Protein AF-A0A9P1GP95-F1 (afdb_monomer_lite)

Radius of gyration: 39.79 Å; chains: 1; bounding box: 114×66×96 Å

Organism: NCBI:txid2562237

Sequence (707 aa):
MTCYPFITAGPGYGYEHYMQKAAVFNMPTVMVVAKLWSDYTTLPIQVKSSFYWWNPDPTFLSLDAHRVVYPDFDSSAHRAGILTTDFEAVRIDKYASADLKDLAPEVYEVLSEFNMDLKAVNKLMGDLADTGDAPEVVACRWLQANKDHWESWLPDKTECFPHFGLYNELTGQFVQDRSDPTRLTCRVCDSGSYSSRLKDDAGVTYVCKPCAPGSAQPSGAALKCEPCPTGEYQDKNGSTSCKRCGQGKYQDAKGQTQCKECPAATTTLGLGSASVFECGCEPGRINIANETDLPECTPCGEGLSCPFSSSLETLKLGTAPLGEQYQPALRRGFYCTMDSPLVVFKCVEDSWLFKTLCCHETMAIPGSVLVANDLRRMSYRNDMDGKRMHSLRPLYKLFVVESCAAIWDCYIPLLVKKNGAVSFSTGQVTNSQITVLALDFCGENVGGYYFMNPKIDAIATARQTWGVSVGLAIMWFQTVAIIAMMTVEWPSSVSGSLSVIQFFILDVDSLSFSCIASDQASARYIAKVLVFPTGMAWMCALFFISKCLPKWLQWRPAKTANTIGHYMQASFAIMSTVALQSMTCYVHPNGSYSLVKYSSITCGEGEQATMMAAGVSLLIVFVVGFLAIVTYATVALPSWSSDRMFHHRVQSFNFLTFRFRLDKWWFGIPLLLRGPLMSLVVTCATNFPAAQVCLNSLILTIYIVIQ

InterPro domains:
  IPR007210 ABC-type glycine betaine transport system, substrate-binding domain [PF04069] (51-144)
  IPR009030 Growth factor receptor cysteine-rich domain superfamily [SSF57184] (154-303)
  IPR011641 Tyrosine-protein kinase ephrin type A/B receptor-like [PF07699] (237-279)

Secondary structure (DSSP, 8-state):
---EEEEE-TTTTTHHHHHHHHHHTT--EEEEE-SSHHHHHHHHHHS--EE---SS-STTGGGTPPPPP-SPP-HHHHHTT---SPPPPPP------TTHHHH-HHHHHHHHH----HHHHHHHHHHHHHH---HHHHHHHHHHHTHHHHHTTSPPTT---TTEEEEETTTTEE-SS-SSGGGEEEEEPPTTEEEEEEEETTEEEEEEEEPPTTEE--SSSBSSPEEPPTTEE--STT-SSPEEPPTTEE--SSS-SSPEEPSTTEEESSS-B--GGGEEEPTTEEE-S-TTS---EEEPPTTEE--TT-BHHHHHHT--TT-GGG--EEPTTEEEETTEEEEEEEPPTTSHHHHHHS-------SS-S------------------PPP--TTHHHHHHHHHHHHHHHHHSTT----TT------SB--HHHHHHHHHHHHHHHHHHHHHTS-SS-----HHHHHHHHHHHHHHHHHHHHHHTTSSSB--HHHHHHHHHHGGGGT-GGGGT-TTSS-S-HHHHHHHHHHHHHHHHHHHHHHHHHHHTS-TTTPPPHHHHHHHHHHHHHHHHHHHHHHHHHTT-EEE-TTS-EEESS-TTSBTTSHHHHHHHHHHHHHIIIIIIHHHHHHHHHHHHHHHHHH-GGGHHHHHHTHHHHTTS-GGGGGGHHHHHHHHHHHHHHHHHTTT-HHHHHHHHHHHHHHHHHH-

Foldseek 3Di:
DDEAEEEEEDPQVCNLLVVLQCVVVVHRYDYHYDDDPVCRLPVVVVGVHHYDDDPPDLSCPVVPDDDDAFAADDPVCVVVVNNNGDDDDDDDDDDDDPCCCVVPVQVVQLSVLDDDDSVRSNVLSVCCNVVVDDSVVSVVVSCVVCVVPSVVSGDQQQAADQQKAWAFPVVRDWDPDCPPSVRIGIDGFAFQWGWDWDQDPVGIHTTTFGADWQFGGQGTSHNHTHGAAWQWTAQDTSHNDTHGAAWQWTGQDTSHHHTHGAPAQWTAPGTRHRDNVRTAHAWQWEFEDDPVDRTHTDGQDPQKGAATRHYPVLQLQVADPVGNVRRIDGHQQWADDPVCSSDIDGHDPPDPCCVVQRDDPDDPDGDDDDDPDDDDDDDDDDDDDDDDDDDPVVVVVVVVVVVVVVVVVVPPPLPDDDDDDNDDPAQADDPVLVVLLVVLVCLLVVVLVCLCDPPPDPPCDVVNSVVSNVLSVLLSLLLLLLVLLFPGDYDPVCVVVSLVSVVSLVPCVSVPPVPPFDPDPLRVLLVSLVVLVVVLVVLVVVQVVQVVDPPVSHDDPLQSLQVNLLSLLSCQLSLLLSLLQLQAWEADPVGWIARPVCRVHTPPDDSSVSSNVSSVVSCVCRHVVSLVVLVVCLVCVVVLVVDPVNVSVNSSNCNQQVSHDPVCSVLSNLSSVLSNQLSVLSNVCNHPSVSSSVSNSVSSVVSSVVD

pLDDT: mean 77.93, std 19.32, range [22.3, 97.19]

Structure (mmCIF, N/CA/C/O backbone):
data_AF-A0A9P1GP95-F1
#
_entry.id   AF-A0A9P1GP95-F1
#
loop_
_atom_site.group_PDB
_atom_site.id
_atom_site.type_symbol
_atom_site.label_atom_id
_atom_site.label_alt_id
_atom_site.label_comp_id
_atom_site.label_asym_id
_atom_site.label_entity_id
_atom_site.label_seq_id
_atom_site.pdbx_PDB_ins_code
_atom_site.Cartn_x
_atom_site.Cartn_y
_atom_site.Cartn_z
_atom_site.occupancy
_atom_site.B_iso_or_equiv
_atom_site.auth_seq_id
_atom_site.auth_comp_id
_atom_site.auth_asym_id
_atom_site.auth_atom_id
_atom_site.pdbx_PDB_model_num
ATOM 1 N N . MET A 1 1 ? 59.211 0.500 -37.231 1.00 62.62 1 MET A N 1
ATOM 2 C CA . MET A 1 1 ? 57.828 -0.000 -37.084 1.00 62.62 1 MET A CA 1
ATOM 3 C C . MET A 1 1 ? 56.970 1.143 -36.576 1.00 62.62 1 MET A C 1
ATOM 5 O O . MET A 1 1 ? 57.341 1.746 -35.579 1.00 62.62 1 MET A O 1
ATOM 9 N N . THR A 1 2 ? 55.889 1.477 -37.277 1.00 77.50 2 THR A N 1
ATOM 10 C CA . THR A 1 2 ? 54.927 2.497 -36.831 1.00 77.50 2 THR A CA 1
ATOM 11 C C . THR A 1 2 ? 53.964 1.843 -35.846 1.00 77.50 2 THR A C 1
ATOM 13 O O . THR A 1 2 ? 53.355 0.833 -36.187 1.00 77.50 2 THR A O 1
ATOM 16 N N . CYS A 1 3 ? 53.877 2.375 -34.628 1.00 85.06 3 CYS A N 1
ATOM 17 C CA . CYS A 1 3 ? 53.028 1.839 -33.568 1.00 85.06 3 CYS A CA 1
ATOM 18 C C . CYS A 1 3 ? 51.711 2.624 -33.511 1.00 85.06 3 CYS A C 1
ATOM 20 O O . CYS A 1 3 ? 51.752 3.855 -33.488 1.00 85.06 3 CYS A O 1
ATOM 22 N N . TYR A 1 4 ? 50.567 1.938 -33.488 1.00 88.25 4 TYR A N 1
ATOM 23 C CA . TYR A 1 4 ? 49.246 2.580 -33.425 1.00 88.25 4 TYR A CA 1
ATOM 24 C C . TYR A 1 4 ? 48.613 2.386 -32.042 1.00 88.25 4 TYR A C 1
ATOM 26 O O . TYR A 1 4 ? 48.572 1.253 -31.557 1.00 88.25 4 TYR A O 1
ATOM 34 N N . PRO A 1 5 ? 48.103 3.441 -31.383 1.00 92.50 5 PRO A N 1
ATOM 35 C CA . PRO A 1 5 ? 47.470 3.283 -30.083 1.00 92.50 5 PRO A CA 1
ATOM 36 C C . PRO A 1 5 ? 46.131 2.536 -30.194 1.00 92.50 5 PRO A C 1
ATOM 38 O O . PRO A 1 5 ? 45.381 2.717 -31.159 1.00 92.50 5 PRO A O 1
ATOM 41 N N . PHE A 1 6 ? 45.839 1.706 -29.194 1.00 93.31 6 PHE A N 1
ATOM 42 C CA . PHE A 1 6 ? 44.515 1.164 -28.916 1.00 93.31 6 PHE A CA 1
ATOM 43 C C . PHE A 1 6 ? 43.908 1.893 -27.723 1.00 93.31 6 PHE A C 1
ATOM 45 O O . PHE A 1 6 ? 44.458 1.834 -26.622 1.00 93.31 6 PHE A O 1
ATOM 52 N N . ILE A 1 7 ? 42.797 2.588 -27.943 1.00 94.19 7 ILE A N 1
ATOM 53 C CA . ILE A 1 7 ? 42.153 3.440 -26.944 1.00 94.19 7 ILE A CA 1
ATOM 54 C C . ILE A 1 7 ? 40.919 2.725 -26.384 1.00 94.19 7 ILE A C 1
ATOM 56 O O . ILE A 1 7 ? 40.028 2.298 -27.117 1.00 94.19 7 ILE A O 1
ATOM 60 N N . THR A 1 8 ? 40.840 2.611 -25.064 1.00 93.62 8 THR A N 1
ATOM 61 C CA . THR A 1 8 ? 39.670 2.078 -24.354 1.00 93.62 8 THR A CA 1
ATOM 62 C C . THR A 1 8 ? 39.346 2.931 -23.126 1.00 93.62 8 THR A C 1
ATOM 64 O O . THR A 1 8 ? 40.118 3.817 -22.765 1.00 93.62 8 THR A O 1
ATOM 67 N N . ALA A 1 9 ? 38.201 2.696 -22.491 1.00 90.06 9 ALA A N 1
ATOM 68 C CA . ALA A 1 9 ? 37.713 3.443 -21.333 1.00 90.06 9 ALA A CA 1
ATOM 69 C C . ALA A 1 9 ? 37.282 2.507 -20.190 1.00 90.06 9 ALA A C 1
ATOM 71 O O . ALA A 1 9 ? 37.326 1.277 -20.297 1.00 90.06 9 ALA A O 1
ATOM 72 N N . GLY A 1 10 ? 36.863 3.109 -19.073 1.00 83.88 10 GLY A N 1
ATOM 73 C CA . GLY A 1 10 ? 36.368 2.386 -17.903 1.00 83.88 10 GLY A CA 1
ATOM 74 C C . GLY A 1 10 ? 37.460 1.522 -17.255 1.00 83.88 10 GLY A C 1
ATOM 75 O O . GLY A 1 10 ? 38.614 1.945 -17.201 1.00 83.88 10 GLY A O 1
ATOM 76 N N . PRO A 1 11 ? 37.145 0.310 -16.767 1.00 82.75 11 PRO A N 1
ATOM 77 C CA . PRO A 1 11 ? 38.140 -0.618 -16.227 1.00 82.75 11 PRO A CA 1
ATOM 78 C C . PRO A 1 11 ? 39.033 -1.271 -17.306 1.00 82.75 11 PRO A C 1
ATOM 80 O O . PRO A 1 11 ? 39.746 -2.218 -16.991 1.00 82.75 11 PRO A O 1
ATOM 83 N N . GLY A 1 12 ? 39.002 -0.795 -18.560 1.00 82.75 12 GLY A N 1
ATOM 84 C CA . GLY A 1 12 ? 39.718 -1.388 -19.691 1.00 82.75 12 GLY A CA 1
ATOM 85 C C . GLY A 1 12 ? 38.817 -2.285 -20.537 1.00 82.75 12 GLY A C 1
ATOM 86 O O . GLY A 1 12 ? 39.068 -3.483 -20.671 1.00 82.75 12 GLY A O 1
ATOM 87 N N . TYR A 1 13 ? 37.749 -1.727 -21.112 1.00 88.25 13 TYR A N 1
ATOM 88 C CA . TYR A 1 13 ? 36.828 -2.498 -21.955 1.00 88.25 13 TYR A CA 1
ATOM 89 C C . TYR A 1 13 ? 37.554 -3.180 -23.123 1.00 88.25 13 TYR A C 1
ATOM 91 O O . TYR A 1 13 ? 38.312 -2.544 -23.857 1.00 88.25 13 TYR A O 1
ATOM 99 N N . GLY A 1 14 ? 37.357 -4.494 -23.268 1.00 86.88 14 GLY A N 1
ATOM 100 C CA . GLY A 1 14 ? 37.994 -5.297 -24.317 1.00 86.88 14 GLY A CA 1
ATOM 101 C C . GLY A 1 14 ? 39.529 -5.342 -24.262 1.00 86.88 14 GLY A C 1
ATOM 102 O O . GLY A 1 14 ? 40.141 -5.838 -25.205 1.00 86.88 14 GLY A O 1
ATOM 103 N N . TYR A 1 15 ? 40.152 -4.845 -23.186 1.00 90.69 15 TYR A N 1
ATOM 104 C CA . TYR A 1 15 ? 41.604 -4.704 -23.060 1.00 90.69 15 TYR A CA 1
ATOM 105 C C . TYR A 1 15 ? 42.327 -6.052 -23.172 1.00 90.69 15 TYR A C 1
ATOM 107 O O . TYR A 1 15 ? 43.231 -6.201 -23.991 1.00 90.69 15 TYR A O 1
ATOM 115 N N . GLU A 1 16 ? 41.879 -7.063 -22.424 1.00 91.12 16 GLU A N 1
ATOM 116 C CA . GLU A 1 16 ? 42.477 -8.406 -22.444 1.00 91.12 16 GLU A CA 1
ATOM 117 C C . GLU A 1 16 ? 42.325 -9.090 -23.809 1.00 91.12 16 GLU A C 1
ATOM 119 O O . GLU A 1 16 ? 43.284 -9.664 -24.328 1.00 91.12 16 GLU A O 1
ATOM 124 N N . HIS A 1 17 ? 41.146 -8.965 -24.430 1.00 92.06 17 HIS A N 1
ATOM 125 C CA . HIS A 1 17 ? 40.894 -9.482 -25.776 1.00 92.06 17 HIS A CA 1
ATOM 126 C C . HIS A 1 17 ? 41.865 -8.866 -26.782 1.00 92.06 17 HIS A C 1
ATOM 128 O O . HIS A 1 17 ? 42.506 -9.574 -27.559 1.00 92.06 17 HIS A O 1
ATOM 134 N N . TYR A 1 18 ? 41.993 -7.538 -26.767 1.00 91.81 18 TYR A N 1
ATOM 135 C CA . TYR A 1 18 ? 42.840 -6.842 -27.723 1.00 91.81 18 TYR A CA 1
ATOM 136 C C . TYR A 1 18 ? 44.331 -7.112 -27.475 1.00 91.81 18 TYR A C 1
ATOM 138 O O . TYR A 1 18 ? 45.075 -7.263 -28.438 1.00 91.81 18 TYR A O 1
ATOM 146 N N . MET A 1 19 ? 44.773 -7.275 -26.221 1.00 91.69 19 MET A N 1
ATOM 147 C CA . MET A 1 19 ? 46.151 -7.678 -25.903 1.00 91.69 19 MET A CA 1
ATOM 148 C C . MET A 1 19 ? 46.518 -9.039 -26.493 1.00 91.69 19 MET A C 1
ATOM 150 O O . MET A 1 19 ? 47.562 -9.161 -27.135 1.00 91.69 19 MET A O 1
ATOM 154 N N . GLN A 1 20 ? 45.670 -10.054 -26.305 1.00 94.50 20 GLN A N 1
ATOM 155 C CA . GLN A 1 20 ? 45.935 -11.384 -26.856 1.00 94.50 20 GLN A CA 1
ATOM 156 C C . GLN A 1 20 ? 45.936 -11.361 -28.388 1.00 94.50 20 GLN A C 1
ATOM 158 O O . GLN A 1 20 ? 46.830 -11.931 -29.012 1.00 94.50 20 GLN A O 1
ATOM 163 N N . LYS A 1 21 ? 44.992 -10.636 -29.000 1.00 93.56 21 LYS A N 1
ATOM 164 C CA . LYS A 1 21 ? 44.951 -10.431 -30.454 1.00 93.56 21 LYS A CA 1
ATOM 165 C C . LYS A 1 21 ? 46.218 -9.733 -30.947 1.00 93.56 21 LYS A C 1
ATOM 167 O O . LYS A 1 21 ? 46.850 -10.221 -31.878 1.00 93.56 21 LYS A O 1
ATOM 172 N N . ALA A 1 22 ? 46.625 -8.636 -30.309 1.00 92.12 22 ALA A N 1
ATOM 173 C CA . ALA A 1 22 ? 47.827 -7.886 -30.667 1.00 92.12 22 ALA A CA 1
ATOM 174 C C . ALA A 1 22 ? 49.088 -8.755 -30.618 1.00 92.12 22 ALA A C 1
ATOM 176 O O . ALA A 1 22 ? 49.898 -8.702 -31.544 1.00 92.12 22 ALA A O 1
ATOM 177 N N . ALA A 1 23 ? 49.213 -9.596 -29.588 1.00 92.25 23 ALA A N 1
ATOM 178 C CA . ALA A 1 23 ? 50.322 -10.531 -29.449 1.00 92.25 23 ALA A CA 1
ATOM 179 C C . ALA A 1 23 ? 50.314 -11.618 -30.539 1.00 92.25 23 ALA A C 1
ATOM 181 O O . ALA A 1 23 ? 51.342 -11.861 -31.166 1.00 92.25 23 ALA A O 1
ATOM 182 N N . VAL A 1 24 ? 49.163 -12.248 -30.799 1.00 94.06 24 VAL A N 1
ATOM 183 C CA . VAL A 1 24 ? 49.052 -13.370 -31.750 1.00 94.06 24 VAL A CA 1
ATOM 184 C C . VAL A 1 24 ? 49.186 -12.925 -33.205 1.00 94.06 24 VAL A C 1
ATOM 186 O O . VAL A 1 24 ? 49.837 -13.604 -33.995 1.00 94.06 24 VAL A O 1
ATOM 189 N N . PHE A 1 25 ? 48.622 -11.772 -33.563 1.00 91.31 25 PHE A N 1
ATOM 190 C CA . PHE A 1 25 ? 48.678 -11.236 -34.928 1.00 91.31 25 PHE A CA 1
ATOM 191 C C . PHE A 1 25 ? 49.846 -10.260 -35.150 1.00 91.31 25 PHE A C 1
ATOM 193 O O . PHE A 1 25 ? 49.895 -9.592 -36.181 1.00 91.31 25 PHE A O 1
ATOM 200 N N . ASN A 1 26 ? 50.787 -10.177 -34.201 1.00 91.31 26 ASN A N 1
ATOM 201 C CA . ASN A 1 26 ? 51.989 -9.341 -34.273 1.00 91.31 26 ASN A CA 1
ATOM 202 C C . ASN A 1 26 ? 51.690 -7.863 -34.611 1.00 91.31 26 ASN A C 1
ATOM 204 O O . ASN A 1 26 ? 52.334 -7.254 -35.470 1.00 91.31 26 ASN A O 1
ATOM 208 N N . MET A 1 27 ? 50.677 -7.289 -33.956 1.00 89.62 27 MET A N 1
ATOM 209 C CA . MET A 1 27 ? 50.261 -5.902 -34.166 1.00 89.62 27 MET A CA 1
ATOM 210 C C . MET A 1 27 ? 51.093 -4.954 -33.285 1.00 89.62 27 MET A C 1
ATOM 212 O O . MET A 1 27 ? 50.984 -5.018 -32.058 1.00 89.62 27 MET A O 1
ATOM 216 N N . PRO A 1 28 ? 51.894 -4.034 -33.860 1.00 89.44 28 PRO A N 1
ATOM 217 C CA . PRO A 1 28 ? 52.633 -3.045 -33.081 1.00 89.44 28 PRO A CA 1
ATOM 218 C C . PRO A 1 28 ? 51.662 -1.987 -32.535 1.00 89.44 28 PRO A C 1
ATOM 220 O O . PRO A 1 28 ? 51.252 -1.070 -33.254 1.00 89.44 28 PRO A O 1
ATOM 223 N N . THR A 1 29 ? 51.277 -2.126 -31.263 1.00 89.88 29 THR A N 1
ATOM 224 C CA . THR A 1 29 ? 50.276 -1.267 -30.614 1.00 89.88 29 THR A CA 1
ATOM 225 C C . THR A 1 29 ? 50.694 -0.795 -29.219 1.00 89.88 29 THR A C 1
ATOM 227 O O . THR A 1 29 ? 51.438 -1.478 -28.515 1.00 89.88 29 THR A O 1
ATOM 230 N N . VAL A 1 30 ? 50.210 0.384 -28.816 1.00 91.06 30 VAL A N 1
ATOM 231 C CA . VAL A 1 30 ? 50.295 0.890 -27.436 1.00 91.06 30 VAL A CA 1
ATOM 232 C C . VAL A 1 30 ? 48.899 0.884 -26.837 1.00 91.06 30 VAL A C 1
ATOM 234 O O . VAL A 1 30 ? 47.987 1.466 -27.414 1.00 91.06 30 VAL A O 1
ATOM 237 N N . MET A 1 31 ? 48.734 0.286 -25.661 1.00 90.69 31 MET A N 1
ATOM 238 C CA . MET A 1 31 ? 47.445 0.311 -24.975 1.00 90.69 31 MET A CA 1
ATOM 239 C C . MET A 1 31 ? 47.257 1.611 -24.194 1.00 90.69 31 MET A C 1
ATOM 241 O O . MET A 1 31 ? 48.103 1.976 -23.376 1.00 90.69 31 MET A O 1
ATOM 245 N N . VAL A 1 32 ? 46.125 2.275 -24.406 1.00 92.00 32 VAL A N 1
ATOM 246 C CA . VAL A 1 32 ? 45.745 3.521 -23.739 1.00 92.00 32 VAL A CA 1
ATOM 247 C C . VAL A 1 32 ? 44.378 3.332 -23.088 1.00 92.00 32 VAL A C 1
ATOM 249 O O . VAL A 1 32 ? 43.392 3.058 -23.767 1.00 92.00 32 VAL A O 1
ATOM 252 N N . VAL A 1 33 ? 44.307 3.499 -21.766 1.00 93.12 33 VAL A N 1
ATOM 253 C CA . VAL A 1 33 ? 43.039 3.500 -21.023 1.00 93.12 33 VAL A CA 1
ATOM 254 C C . VAL A 1 33 ? 42.721 4.938 -20.627 1.00 93.12 33 VAL A C 1
ATOM 256 O O . VAL A 1 33 ? 43.380 5.517 -19.762 1.00 93.12 33 VAL A O 1
ATOM 259 N N . ALA A 1 34 ? 41.733 5.530 -21.291 1.00 91.69 34 ALA A N 1
ATOM 260 C CA . ALA A 1 34 ? 41.255 6.874 -21.017 1.00 91.69 34 ALA A CA 1
ATOM 261 C C . ALA A 1 34 ? 40.611 6.939 -19.624 1.00 91.69 34 ALA A C 1
ATOM 263 O O . ALA A 1 34 ? 39.727 6.147 -19.287 1.00 91.69 34 ALA A O 1
ATOM 264 N N . LYS A 1 35 ? 41.059 7.901 -18.810 1.00 88.62 35 LYS A N 1
ATOM 265 C CA . LYS A 1 35 ? 40.590 8.074 -17.428 1.00 88.62 35 LYS A CA 1
ATOM 266 C C . LYS A 1 35 ? 39.227 8.764 -17.361 1.00 88.62 35 LYS A C 1
ATOM 268 O O . LYS A 1 35 ? 38.441 8.467 -16.463 1.00 88.62 35 LYS A O 1
ATOM 273 N N . LEU A 1 36 ? 38.960 9.685 -18.286 1.00 90.75 36 LEU A N 1
ATOM 274 C CA . LEU A 1 36 ? 37.703 10.422 -18.392 1.00 90.75 36 LEU A CA 1
ATOM 275 C C . LEU A 1 36 ? 36.956 10.032 -19.671 1.00 90.75 36 LEU A C 1
ATOM 277 O O . LEU A 1 36 ? 37.565 9.739 -20.699 1.00 90.75 36 LEU A O 1
ATOM 281 N N . TRP A 1 37 ? 35.621 10.082 -19.623 1.00 88.50 37 TRP A N 1
ATOM 282 C CA . TRP A 1 37 ? 34.773 9.842 -20.797 1.00 88.50 37 TRP A CA 1
ATOM 283 C C . TRP A 1 37 ? 35.010 10.878 -21.908 1.00 88.50 37 TRP A C 1
ATOM 285 O O . TRP A 1 37 ? 35.004 10.542 -23.089 1.00 88.50 37 TRP A O 1
ATOM 295 N N . SER A 1 38 ? 35.301 12.130 -21.539 1.00 88.94 38 SER A N 1
ATOM 296 C CA . SER A 1 38 ? 35.680 13.188 -22.485 1.00 88.94 38 SER A CA 1
ATOM 297 C C . SER A 1 38 ? 36.940 12.843 -23.278 1.00 88.94 38 SER A C 1
ATOM 299 O O . SER A 1 38 ? 37.005 13.102 -24.475 1.00 88.94 38 SER A O 1
ATOM 301 N N . ASP A 1 39 ? 37.929 12.220 -22.637 1.00 90.12 39 ASP A N 1
ATOM 302 C CA . ASP A 1 39 ? 39.182 11.846 -23.296 1.00 90.12 39 ASP A CA 1
ATOM 303 C C . ASP A 1 39 ? 38.934 10.686 -24.265 1.00 90.12 39 ASP A C 1
ATOM 305 O O . ASP A 1 39 ? 39.402 10.694 -25.400 1.00 90.12 39 ASP A O 1
ATOM 309 N N . TYR A 1 40 ? 38.128 9.707 -23.851 1.00 91.25 40 TYR A N 1
ATOM 310 C CA . TYR A 1 40 ? 37.753 8.581 -24.703 1.00 91.25 40 TYR A CA 1
ATOM 311 C C . TYR A 1 40 ? 36.952 9.005 -25.940 1.00 91.25 40 TYR A C 1
ATOM 313 O O . TYR A 1 40 ? 37.140 8.429 -27.002 1.00 91.25 40 TYR A O 1
ATOM 321 N N . THR A 1 41 ? 36.093 10.019 -25.833 1.00 89.19 41 THR A N 1
ATOM 322 C CA . THR A 1 41 ? 35.288 10.504 -26.968 1.00 89.19 41 THR A CA 1
ATOM 323 C C . THR A 1 41 ? 36.046 11.448 -27.904 1.00 89.19 41 THR A C 1
ATOM 325 O O . THR A 1 41 ? 35.637 11.627 -29.044 1.00 89.19 41 THR A O 1
ATOM 328 N N . THR A 1 42 ? 37.176 12.017 -27.473 1.00 89.50 42 THR A N 1
ATOM 329 C CA . THR A 1 42 ? 37.959 12.978 -28.274 1.00 89.50 42 THR A CA 1
ATOM 330 C C . THR A 1 42 ? 39.225 12.377 -28.877 1.00 89.50 42 THR A C 1
ATOM 332 O O . THR A 1 42 ? 39.545 12.659 -30.032 1.00 89.50 42 THR A O 1
ATOM 335 N N . LEU A 1 43 ? 39.943 11.525 -28.140 1.00 89.81 43 LEU A N 1
ATOM 336 C CA . LEU A 1 43 ? 41.223 10.971 -28.588 1.00 89.81 43 LEU A CA 1
ATOM 337 C C . LEU A 1 43 ? 41.107 10.130 -29.875 1.00 89.81 43 LEU A C 1
ATOM 339 O O . LEU A 1 43 ? 41.913 10.365 -30.777 1.00 89.81 43 LEU A O 1
ATOM 343 N N . PRO A 1 44 ? 40.119 9.224 -30.044 1.00 90.19 44 PRO A N 1
ATOM 344 C CA . PRO A 1 44 ? 39.964 8.454 -31.282 1.00 90.19 44 PRO A CA 1
ATOM 345 C C . PRO A 1 44 ? 39.750 9.316 -32.531 1.00 90.19 44 PRO A C 1
ATOM 347 O O . PRO A 1 44 ? 40.080 8.885 -33.631 1.00 90.19 44 PRO A O 1
ATOM 350 N N . ILE A 1 45 ? 39.240 10.541 -32.357 1.00 86.56 45 ILE A N 1
ATOM 351 C CA . ILE A 1 45 ? 39.007 11.507 -33.439 1.00 86.56 45 ILE A CA 1
ATOM 352 C C . ILE A 1 45 ? 40.299 12.231 -33.834 1.00 86.56 45 ILE A C 1
ATOM 354 O O . ILE A 1 45 ? 40.513 12.551 -35.000 1.00 86.56 45 ILE A O 1
ATOM 358 N N . GLN A 1 46 ? 41.182 12.488 -32.870 1.00 88.06 46 GLN A N 1
ATOM 359 C CA . GLN A 1 46 ? 42.387 13.296 -33.072 1.00 88.06 46 GLN A CA 1
ATOM 360 C C . GLN A 1 46 ? 43.590 12.489 -33.560 1.00 88.06 46 GLN A C 1
ATOM 362 O O . GLN A 1 46 ? 44.489 13.045 -34.195 1.00 88.06 46 GLN A O 1
ATOM 367 N N . VAL A 1 47 ? 43.642 11.192 -33.247 1.00 87.56 47 VAL A N 1
ATOM 368 C CA . VAL A 1 47 ? 44.777 10.333 -33.594 1.00 87.56 47 VAL A CA 1
ATOM 369 C C . VAL A 1 47 ? 44.337 9.098 -34.363 1.00 87.56 47 VAL A C 1
ATOM 371 O O . VAL A 1 47 ? 43.368 8.428 -34.008 1.00 87.56 47 VAL A O 1
ATOM 374 N N . LYS A 1 48 ? 45.118 8.736 -35.388 1.00 87.69 48 LYS A N 1
ATOM 375 C CA . LYS A 1 48 ? 44.944 7.46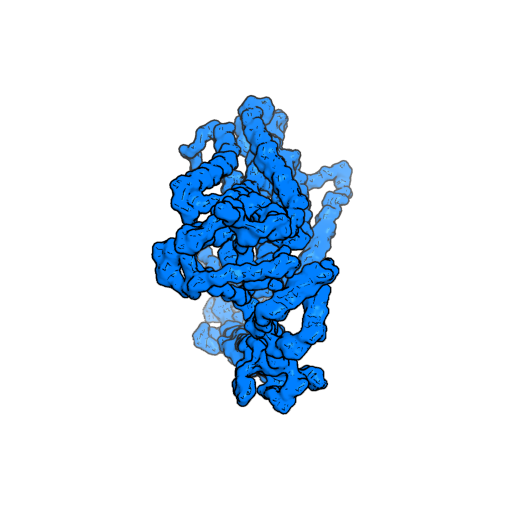9 -36.103 1.00 87.69 48 LYS A CA 1
ATOM 376 C C . LYS A 1 48 ? 45.179 6.316 -35.131 1.00 87.69 48 LYS A C 1
ATOM 378 O O . LYS A 1 48 ? 46.317 6.025 -34.759 1.00 87.69 48 LYS A O 1
ATOM 383 N N . SER A 1 49 ? 44.092 5.693 -34.708 1.00 90.25 49 SER A N 1
ATOM 384 C CA . SER A 1 49 ? 44.069 4.745 -33.605 1.00 90.25 49 SER A CA 1
ATOM 385 C C . SER A 1 49 ? 43.071 3.627 -33.872 1.00 90.25 49 SER A C 1
ATOM 387 O O . SER A 1 49 ? 42.188 3.734 -34.720 1.00 90.25 49 SER A O 1
ATOM 389 N N . SER A 1 50 ? 43.251 2.535 -33.145 1.00 90.94 50 SER A N 1
ATOM 390 C CA . SER A 1 50 ? 42.205 1.537 -32.933 1.00 90.94 50 SER A CA 1
ATOM 391 C C . SER A 1 50 ? 41.534 1.852 -31.601 1.00 90.94 50 SER A C 1
ATOM 393 O O . SER A 1 50 ? 42.172 2.408 -30.708 1.00 90.94 50 SER A O 1
ATOM 395 N N . PHE A 1 51 ? 40.259 1.534 -31.437 1.00 92.06 51 PHE A N 1
ATOM 396 C CA . PHE A 1 51 ? 39.577 1.768 -30.170 1.00 92.06 51 PHE A CA 1
ATOM 397 C C . PHE A 1 51 ? 38.478 0.739 -29.948 1.00 92.06 51 PHE A C 1
ATOM 399 O O . PHE A 1 51 ? 37.955 0.147 -30.893 1.00 92.06 51 PHE A O 1
ATOM 406 N N . TYR A 1 52 ? 38.165 0.485 -28.681 1.00 91.06 52 TYR A N 1
ATOM 407 C CA . TYR A 1 52 ? 37.006 -0.326 -28.325 1.00 91.06 52 TYR A CA 1
ATOM 408 C C . TYR A 1 52 ? 35.743 0.458 -28.667 1.00 91.06 52 TYR A C 1
ATOM 410 O O . TYR A 1 52 ? 35.679 1.618 -28.292 1.00 91.06 52 TYR A O 1
ATOM 418 N N . TRP A 1 53 ? 34.754 -0.133 -29.337 1.00 89.25 53 TRP A N 1
ATOM 419 C CA . TRP A 1 53 ? 33.465 0.504 -29.632 1.00 89.25 53 TRP A CA 1
ATOM 420 C C . TRP A 1 53 ? 32.392 -0.558 -29.901 1.00 89.25 53 TRP A C 1
ATOM 422 O O . TRP A 1 53 ? 32.721 -1.710 -30.193 1.00 89.25 53 TRP A O 1
ATOM 432 N N . TRP A 1 54 ? 31.119 -0.180 -29.799 1.00 85.56 54 TRP A N 1
ATOM 433 C CA . TRP A 1 54 ? 29.969 -1.033 -30.096 1.00 85.56 54 TRP A CA 1
ATOM 434 C C . TRP A 1 54 ? 29.036 -0.336 -31.087 1.00 85.56 54 TRP A C 1
ATOM 436 O O . TRP A 1 54 ? 29.008 0.883 -31.189 1.00 85.56 54 TRP A O 1
ATOM 446 N N . ASN A 1 55 ? 28.271 -1.134 -31.824 1.00 81.56 55 ASN A N 1
ATOM 447 C CA . ASN A 1 55 ? 27.287 -0.685 -32.803 1.00 81.56 55 ASN A CA 1
ATOM 448 C C . ASN A 1 55 ? 25.957 -1.364 -32.436 1.00 81.56 55 ASN A C 1
ATOM 450 O O . ASN A 1 55 ? 25.964 -2.597 -32.331 1.00 81.56 55 ASN A O 1
ATOM 454 N N . PRO A 1 56 ? 24.850 -0.635 -32.197 1.00 84.44 56 PRO A N 1
ATOM 455 C CA . PRO A 1 56 ? 24.604 0.789 -32.474 1.00 84.44 56 PRO A CA 1
ATOM 456 C C . PRO A 1 56 ? 25.128 1.755 -31.390 1.00 84.44 56 PRO A C 1
ATOM 458 O O . PRO A 1 56 ? 24.907 1.510 -30.207 1.00 84.44 56 PRO A O 1
ATOM 461 N N . ASP A 1 57 ? 25.778 2.862 -31.785 1.00 83.50 57 ASP A N 1
ATOM 462 C CA . ASP A 1 57 ? 26.133 3.994 -30.908 1.00 83.50 57 ASP A CA 1
ATOM 463 C C . ASP A 1 57 ? 26.370 5.301 -31.716 1.00 83.50 57 ASP A C 1
ATOM 465 O O . ASP A 1 57 ? 26.940 5.233 -32.807 1.00 83.50 57 ASP A O 1
ATOM 469 N N . PRO A 1 58 ? 25.965 6.496 -31.231 1.00 79.44 58 PRO A N 1
ATOM 470 C CA . PRO A 1 58 ? 26.100 7.746 -31.988 1.00 79.44 58 PRO A CA 1
ATOM 471 C C . PRO A 1 58 ? 27.480 8.420 -31.874 1.00 79.44 58 PRO A C 1
ATOM 473 O O . PRO A 1 58 ? 27.785 9.332 -32.641 1.00 79.44 58 PRO A O 1
ATOM 476 N N . THR A 1 59 ? 28.316 8.017 -30.914 1.00 82.94 59 THR A N 1
ATOM 477 C CA . THR A 1 59 ? 29.468 8.809 -30.441 1.00 82.94 59 THR A CA 1
ATOM 478 C C . THR A 1 59 ? 30.528 9.048 -31.514 1.00 82.94 59 THR A C 1
ATOM 480 O O . THR A 1 59 ? 31.122 10.123 -31.569 1.00 82.94 59 THR A O 1
ATOM 483 N N . PHE A 1 60 ? 30.769 8.053 -32.371 1.00 84.31 60 PHE A N 1
ATOM 484 C CA . PHE A 1 60 ? 31.827 8.085 -33.387 1.00 84.31 60 PHE A CA 1
ATOM 485 C C . PHE A 1 60 ? 31.289 7.990 -34.820 1.00 84.31 60 PHE A C 1
ATOM 487 O O . PHE A 1 60 ? 32.031 7.613 -35.727 1.00 84.31 60 PHE A O 1
ATOM 494 N N . LEU A 1 61 ? 30.019 8.350 -35.046 1.00 76.06 61 LEU A N 1
ATOM 495 C CA . LEU A 1 61 ? 29.399 8.290 -36.378 1.00 76.06 61 LEU A CA 1
ATOM 496 C C . LEU A 1 61 ? 30.147 9.130 -37.429 1.00 76.06 61 LEU A C 1
ATOM 498 O O . LEU A 1 61 ? 30.219 8.736 -38.588 1.00 76.06 61 LEU A O 1
ATOM 502 N N . SER A 1 62 ? 30.764 10.243 -37.024 1.00 75.12 62 SER A N 1
ATOM 503 C CA . SER A 1 62 ? 31.533 11.125 -37.913 1.00 75.12 62 SER A CA 1
ATOM 504 C C . SER A 1 62 ? 32.906 10.579 -38.326 1.00 75.12 62 SER A C 1
ATOM 506 O O . SER A 1 62 ? 33.518 11.119 -39.245 1.00 75.12 62 SER A O 1
ATOM 508 N N . LEU A 1 63 ? 33.409 9.533 -37.658 1.00 80.25 63 LEU A N 1
ATOM 509 C CA . LEU A 1 63 ? 34.756 8.999 -37.883 1.00 80.25 63 LEU A CA 1
ATOM 510 C C . LEU A 1 63 ? 34.832 8.010 -39.063 1.00 80.25 63 LEU A C 1
ATOM 512 O O . LEU A 1 63 ? 35.935 7.623 -39.440 1.00 80.25 63 LEU A O 1
ATOM 516 N N . ASP A 1 64 ? 33.687 7.562 -39.599 1.00 78.56 64 ASP A N 1
ATOM 517 C CA . ASP A 1 64 ? 33.580 6.436 -40.551 1.00 78.56 64 ASP A CA 1
ATOM 518 C C . ASP A 1 64 ? 34.453 5.235 -40.127 1.00 78.56 64 ASP A C 1
ATOM 520 O O . ASP A 1 64 ? 35.291 4.708 -40.861 1.00 78.56 64 ASP A O 1
ATOM 524 N N . ALA A 1 65 ? 34.336 4.855 -38.851 1.00 84.06 65 ALA A N 1
ATOM 525 C CA . ALA A 1 65 ? 35.189 3.837 -38.259 1.00 84.06 65 ALA A CA 1
ATOM 526 C C . ALA A 1 65 ? 34.877 2.445 -38.831 1.00 84.06 65 ALA A C 1
ATOM 528 O O . ALA A 1 65 ? 33.742 1.967 -38.780 1.00 84.06 65 ALA A O 1
ATOM 529 N N . HIS A 1 66 ? 35.909 1.735 -39.288 1.00 86.75 66 HIS A N 1
ATOM 530 C CA . HIS A 1 66 ? 35.774 0.350 -39.733 1.00 86.75 66 HIS A CA 1
ATOM 531 C C . HIS A 1 66 ? 36.102 -0.640 -38.616 1.00 86.75 66 HIS A C 1
ATOM 533 O O . HIS A 1 66 ? 37.145 -0.560 -37.963 1.00 86.75 66 HIS A O 1
ATOM 539 N N . ARG A 1 67 ? 35.221 -1.629 -38.435 1.00 88.56 67 ARG A N 1
ATOM 540 C CA . ARG A 1 67 ? 35.449 -2.738 -37.507 1.00 88.56 67 ARG A CA 1
ATOM 541 C C . ARG A 1 67 ? 36.637 -3.579 -37.973 1.00 88.56 67 ARG A C 1
ATOM 543 O O . ARG A 1 67 ? 36.668 -4.047 -39.109 1.00 88.56 67 ARG A O 1
ATOM 550 N N . VAL A 1 68 ? 37.576 -3.829 -37.064 1.00 88.50 68 VAL A N 1
ATOM 551 C CA . VAL A 1 68 ? 38.660 -4.791 -37.291 1.00 88.50 68 VAL A CA 1
ATOM 552 C C . VAL A 1 68 ? 38.080 -6.206 -37.266 1.00 88.50 68 VAL A C 1
ATOM 554 O O . VAL A 1 68 ? 37.430 -6.588 -36.293 1.00 88.50 68 VAL A O 1
ATOM 557 N N . VAL A 1 69 ? 38.300 -6.969 -38.338 1.00 89.88 69 VAL A N 1
ATOM 558 C CA . VAL A 1 69 ? 37.777 -8.334 -38.494 1.00 89.88 69 VAL A CA 1
ATOM 559 C C . VAL A 1 69 ? 38.782 -9.340 -37.933 1.00 89.88 69 VAL A C 1
ATOM 561 O O . VAL A 1 69 ? 39.950 -9.340 -38.320 1.00 89.88 69 VAL A O 1
ATOM 564 N N . TYR A 1 70 ? 38.313 -10.200 -37.031 1.00 91.56 70 TYR A N 1
ATOM 565 C CA . TYR A 1 70 ? 39.067 -11.309 -36.439 1.00 91.56 70 TYR A CA 1
ATOM 566 C C . TYR A 1 70 ? 38.439 -12.649 -36.856 1.00 91.56 70 TYR A C 1
ATOM 568 O O . TYR A 1 70 ? 37.335 -12.643 -37.400 1.00 91.56 70 TYR A O 1
ATOM 576 N N . PRO A 1 71 ? 39.104 -13.798 -36.620 1.00 94.12 71 PRO A N 1
ATOM 577 C CA . PRO A 1 71 ? 38.470 -15.102 -36.810 1.00 94.12 71 PRO A CA 1
ATOM 578 C C . PRO A 1 71 ? 37.192 -15.226 -35.976 1.00 94.12 71 PRO A C 1
ATOM 580 O O . PRO A 1 71 ? 37.137 -14.682 -34.871 1.00 94.12 71 PRO A O 1
ATOM 583 N N . ASP A 1 72 ? 36.202 -15.953 -36.496 1.00 94.31 72 ASP A N 1
ATOM 584 C CA . ASP A 1 72 ? 34.881 -16.097 -35.878 1.00 94.31 72 ASP A CA 1
ATOM 585 C C . ASP A 1 72 ? 34.958 -16.524 -34.405 1.00 94.31 72 ASP A C 1
ATOM 587 O O . ASP A 1 72 ? 35.845 -17.276 -33.999 1.00 94.31 72 ASP A O 1
ATOM 591 N N . PHE A 1 73 ? 34.018 -16.020 -33.601 1.00 94.50 73 PHE A N 1
ATOM 592 C CA . PHE A 1 73 ? 33.962 -16.251 -32.158 1.00 94.50 73 PHE A CA 1
ATOM 593 C C . PHE A 1 73 ? 33.950 -17.747 -31.802 1.00 94.50 73 PHE A C 1
ATOM 595 O O . PHE A 1 73 ? 33.036 -18.482 -32.183 1.00 94.50 73 PHE A O 1
ATOM 602 N N . ASP A 1 74 ? 34.922 -18.174 -30.990 1.00 94.69 74 ASP A N 1
ATOM 603 C CA . ASP A 1 74 ? 34.985 -19.521 -30.423 1.00 94.69 74 ASP A CA 1
ATOM 604 C C . ASP A 1 74 ? 34.667 -19.499 -28.919 1.00 94.69 74 ASP A C 1
ATOM 606 O O . ASP A 1 74 ? 35.489 -19.152 -28.063 1.00 94.69 74 ASP A O 1
ATOM 610 N N . SER A 1 75 ? 33.453 -19.943 -28.588 1.00 93.50 75 SER A N 1
ATOM 611 C CA . SER A 1 75 ? 32.971 -20.035 -27.204 1.00 93.50 75 SER A CA 1
ATOM 612 C C . SER A 1 75 ? 33.776 -20.998 -26.320 1.00 93.50 75 SER A C 1
ATOM 614 O O . SER A 1 75 ? 33.768 -20.871 -25.093 1.00 93.50 75 SER A O 1
ATOM 616 N N . SER A 1 76 ? 34.435 -22.004 -26.897 1.00 94.19 76 SER A N 1
ATOM 617 C CA . SER A 1 76 ? 35.246 -22.968 -26.150 1.00 94.19 76 SER A CA 1
ATOM 618 C C . SER A 1 76 ? 36.611 -22.378 -25.798 1.00 94.19 76 SER A C 1
ATOM 620 O O . SER A 1 76 ? 37.017 -22.448 -24.635 1.00 94.19 76 SER A O 1
ATOM 622 N N . ALA A 1 77 ? 37.246 -21.692 -26.751 1.00 92.75 77 ALA A N 1
ATOM 623 C CA . ALA A 1 77 ? 38.493 -20.963 -26.547 1.00 92.75 77 ALA A CA 1
ATOM 624 C C . ALA A 1 77 ? 38.323 -19.834 -25.520 1.00 92.75 77 ALA A C 1
ATOM 626 O O . ALA A 1 77 ? 39.095 -19.752 -24.561 1.00 92.75 77 ALA A O 1
ATOM 627 N N . HIS A 1 78 ? 37.254 -19.037 -25.635 1.00 91.56 78 HIS A N 1
ATOM 628 C CA . HIS A 1 78 ? 36.989 -17.947 -24.693 1.00 91.56 78 HIS A CA 1
ATOM 629 C C . HIS A 1 78 ? 36.753 -18.451 -23.263 1.00 91.56 78 HIS A C 1
ATOM 631 O O . HIS A 1 78 ? 37.253 -17.852 -22.311 1.00 91.56 78 HIS A O 1
ATOM 637 N N . ARG A 1 79 ? 36.071 -19.594 -23.088 1.00 92.19 79 ARG A N 1
ATOM 638 C CA . ARG A 1 79 ? 35.912 -20.233 -21.766 1.00 92.19 79 ARG A CA 1
ATOM 639 C C . ARG A 1 79 ? 37.230 -20.742 -21.180 1.00 92.19 79 ARG A C 1
ATOM 641 O O . ARG A 1 79 ? 37.359 -20.794 -19.961 1.00 92.19 79 ARG A O 1
ATOM 648 N N . ALA A 1 80 ? 38.197 -21.088 -22.025 1.00 94.25 80 ALA A N 1
ATOM 649 C CA . ALA A 1 80 ? 39.548 -21.463 -21.618 1.00 94.25 80 ALA A CA 1
ATOM 650 C C . ALA A 1 80 ? 40.484 -20.252 -21.407 1.00 94.25 80 ALA A C 1
ATOM 652 O O . ALA A 1 80 ? 41.663 -20.441 -21.113 1.00 94.25 80 ALA A O 1
ATOM 653 N N . GLY A 1 81 ? 39.984 -19.017 -21.550 1.00 93.12 81 GLY A N 1
ATOM 654 C CA . GLY A 1 81 ? 40.774 -17.788 -21.413 1.00 93.12 81 GLY A CA 1
ATOM 655 C C . GLY A 1 81 ? 41.573 -17.398 -22.662 1.00 93.12 81 GLY A C 1
ATOM 656 O O . GLY A 1 81 ? 42.389 -16.477 -22.598 1.00 93.12 81 GLY A O 1
ATOM 657 N N . ILE A 1 82 ? 41.343 -18.070 -23.794 1.00 93.94 82 ILE A N 1
ATOM 658 C CA . ILE A 1 82 ? 41.952 -17.761 -25.092 1.00 93.94 82 ILE A CA 1
ATOM 659 C C . ILE A 1 82 ? 41.001 -16.823 -25.849 1.00 93.94 82 ILE A C 1
ATOM 661 O O . ILE A 1 82 ? 39.949 -17.238 -26.328 1.00 93.94 82 ILE A O 1
ATOM 665 N N . LEU A 1 83 ? 41.365 -15.545 -25.943 1.00 94.19 83 LEU A N 1
ATOM 666 C CA . LEU A 1 83 ? 40.514 -14.434 -26.401 1.00 94.19 83 LEU A CA 1
ATOM 667 C C . LEU A 1 83 ? 40.956 -13.873 -27.765 1.00 94.19 83 LEU A C 1
ATOM 669 O O . LEU A 1 83 ? 40.850 -12.673 -28.030 1.00 94.19 83 LEU A O 1
ATOM 673 N N . THR A 1 84 ? 41.509 -14.732 -28.619 1.00 93.31 84 THR A N 1
ATOM 674 C CA . THR A 1 84 ? 42.105 -14.369 -29.917 1.00 93.31 84 THR A CA 1
ATOM 675 C C . THR A 1 84 ? 41.080 -14.271 -31.048 1.00 93.31 84 THR A C 1
ATOM 677 O O . THR A 1 84 ? 41.344 -13.610 -32.054 1.00 93.31 84 THR A O 1
ATOM 680 N N . THR A 1 85 ? 39.907 -14.882 -30.876 1.00 93.00 85 THR A N 1
ATOM 681 C CA . THR A 1 85 ? 38.765 -14.819 -31.797 1.00 93.00 85 THR A CA 1
ATOM 682 C C . THR A 1 85 ? 37.894 -13.581 -31.551 1.00 93.00 85 THR A C 1
ATOM 684 O O . THR A 1 85 ? 38.124 -12.795 -30.625 1.00 93.00 85 THR A O 1
ATOM 687 N N . ASP A 1 86 ? 36.921 -13.335 -32.421 1.00 90.94 86 ASP A N 1
ATOM 688 C CA . ASP A 1 86 ? 36.032 -12.176 -32.352 1.00 90.94 86 ASP A CA 1
ATOM 689 C C . ASP A 1 86 ? 35.183 -12.127 -31.062 1.00 90.94 86 ASP A C 1
ATOM 691 O O . ASP A 1 86 ? 35.154 -13.075 -30.282 1.00 90.94 86 ASP A O 1
ATOM 695 N N . PHE A 1 87 ? 34.531 -10.997 -30.786 1.00 88.25 87 PHE A N 1
ATOM 696 C CA . PHE A 1 87 ? 33.608 -10.876 -29.653 1.00 88.25 87 PHE A CA 1
ATOM 697 C C . PHE A 1 87 ? 32.319 -11.676 -29.889 1.00 88.25 87 PHE A C 1
ATOM 699 O O . PHE A 1 87 ? 31.861 -11.818 -31.022 1.00 88.25 87 PHE A O 1
ATOM 706 N N . GLU A 1 88 ? 31.713 -12.157 -28.802 1.00 88.94 88 GLU A N 1
ATOM 707 C CA . GLU A 1 88 ? 30.383 -12.764 -28.847 1.00 88.94 88 GLU A CA 1
ATOM 708 C C . GLU A 1 88 ? 29.349 -11.730 -29.313 1.00 88.94 88 GLU A C 1
ATOM 710 O O . GLU A 1 88 ? 29.354 -10.579 -28.868 1.00 88.94 88 GLU A O 1
ATOM 715 N N . ALA A 1 89 ? 28.450 -12.139 -30.210 1.00 82.25 89 ALA A N 1
ATOM 716 C CA . ALA A 1 89 ? 27.350 -11.289 -30.636 1.00 82.25 89 ALA A CA 1
ATOM 717 C C . ALA A 1 89 ? 26.391 -11.045 -29.461 1.00 82.25 89 ALA A C 1
ATOM 719 O O . ALA A 1 89 ? 25.804 -11.979 -28.914 1.00 82.25 89 ALA A O 1
ATOM 720 N N . VAL A 1 90 ? 26.212 -9.779 -29.084 1.00 83.06 90 VAL A N 1
ATOM 721 C CA . VAL A 1 90 ? 25.317 -9.388 -27.991 1.00 83.06 90 VAL A CA 1
ATOM 722 C C . VAL A 1 90 ? 23.902 -9.203 -28.532 1.00 83.06 90 VAL A C 1
ATOM 724 O O . VAL A 1 90 ? 23.693 -8.484 -29.509 1.00 83.06 90 VAL A O 1
ATOM 727 N N . ARG A 1 91 ? 22.919 -9.831 -27.881 1.00 82.62 91 ARG A N 1
ATOM 728 C CA . ARG A 1 91 ? 21.497 -9.573 -28.145 1.00 82.62 91 ARG A CA 1
ATOM 729 C C . ARG A 1 91 ? 21.015 -8.396 -27.303 1.00 82.62 91 ARG A C 1
ATOM 731 O O . ARG A 1 91 ? 21.364 -8.289 -26.129 1.00 82.62 91 ARG A O 1
ATOM 738 N N . ILE A 1 92 ? 20.211 -7.526 -27.906 1.00 84.06 92 ILE A N 1
ATOM 739 C CA . ILE A 1 92 ? 19.541 -6.431 -27.201 1.00 84.06 92 ILE A CA 1
ATOM 740 C C . ILE A 1 92 ? 18.161 -6.938 -26.785 1.00 84.06 92 ILE A C 1
ATOM 742 O O . ILE A 1 92 ? 17.256 -7.035 -27.610 1.00 84.06 92 ILE A O 1
ATOM 746 N N . ASP A 1 93 ? 18.023 -7.285 -25.507 1.00 86.12 93 ASP A N 1
ATOM 747 C CA . ASP A 1 93 ? 16.781 -7.816 -24.944 1.00 86.12 93 ASP A CA 1
ATOM 748 C C . ASP A 1 93 ? 15.933 -6.710 -24.292 1.00 86.12 93 ASP A C 1
ATOM 750 O O . ASP A 1 93 ? 16.449 -5.748 -23.715 1.00 86.12 93 ASP A O 1
ATOM 754 N N . LYS A 1 94 ? 14.607 -6.874 -24.347 1.00 89.75 94 LYS A N 1
ATOM 755 C CA . LYS A 1 94 ? 13.623 -6.001 -23.691 1.00 89.75 94 LYS A CA 1
ATOM 756 C C . LYS A 1 94 ? 13.209 -6.619 -22.360 1.00 89.75 94 LYS A C 1
ATOM 758 O O . LYS A 1 94 ? 12.870 -7.798 -22.303 1.00 89.75 94 LYS A O 1
ATOM 763 N N . TYR A 1 95 ? 13.190 -5.816 -21.301 1.00 89.62 95 TYR A N 1
ATOM 764 C CA . TYR A 1 95 ? 12.782 -6.251 -19.966 1.00 89.62 95 TYR A CA 1
ATOM 765 C C . TYR A 1 95 ? 11.568 -5.449 -19.501 1.00 89.62 95 TYR A C 1
ATOM 767 O O . TYR A 1 95 ? 11.537 -4.228 -19.633 1.00 89.62 95 TYR A O 1
ATOM 775 N N . ALA A 1 96 ? 10.592 -6.139 -18.917 1.00 89.69 96 ALA A N 1
ATOM 776 C CA . ALA A 1 96 ? 9.395 -5.550 -18.330 1.00 89.69 96 ALA A CA 1
ATOM 777 C C . ALA A 1 96 ? 9.187 -6.070 -16.903 1.00 89.69 96 ALA A C 1
ATOM 779 O O . ALA A 1 96 ? 9.659 -7.154 -16.555 1.00 89.69 96 ALA A O 1
ATOM 780 N N . SER A 1 97 ? 8.464 -5.303 -16.079 1.00 90.12 97 SER A N 1
ATOM 781 C CA . SER A 1 97 ? 7.970 -5.816 -14.795 1.00 90.12 97 SER A CA 1
ATOM 782 C C . SER A 1 97 ? 7.049 -7.011 -15.039 1.00 90.12 97 SER A C 1
ATOM 784 O O . SER A 1 97 ? 6.273 -6.993 -15.995 1.00 90.12 97 SER A O 1
ATOM 786 N N . ALA A 1 98 ? 7.097 -8.016 -14.163 1.00 82.94 98 ALA A N 1
ATOM 787 C CA . ALA A 1 98 ? 6.236 -9.194 -14.265 1.00 82.94 98 ALA A CA 1
ATOM 788 C C . ALA A 1 98 ? 4.743 -8.814 -14.289 1.00 82.94 98 ALA A C 1
ATOM 790 O O . ALA A 1 98 ? 3.976 -9.389 -15.054 1.00 82.94 98 ALA A O 1
ATOM 791 N N . ASP A 1 99 ? 4.371 -7.779 -13.532 1.00 82.81 99 ASP A N 1
ATOM 792 C CA . ASP A 1 99 ? 2.985 -7.325 -13.392 1.00 82.81 99 ASP A CA 1
ATOM 793 C C . ASP A 1 99 ? 2.487 -6.509 -14.598 1.00 82.81 99 ASP A C 1
ATOM 795 O O . ASP A 1 99 ? 1.293 -6.241 -14.710 1.00 82.81 99 ASP A O 1
ATOM 799 N N . LEU A 1 100 ? 3.374 -6.085 -15.514 1.00 84.69 100 LEU A N 1
ATOM 800 C CA . LEU A 1 100 ? 2.983 -5.230 -16.645 1.00 84.69 100 LEU A CA 1
ATOM 801 C C . LEU A 1 100 ? 1.952 -5.923 -17.541 1.00 84.69 100 LEU A C 1
ATOM 803 O O . LEU A 1 100 ? 1.039 -5.272 -18.039 1.00 84.69 100 LEU A O 1
ATOM 807 N N . LYS A 1 101 ? 2.074 -7.244 -17.690 1.00 80.81 101 LYS A N 1
ATOM 808 C CA . LYS A 1 101 ? 1.145 -8.061 -18.471 1.00 80.81 101 LYS A CA 1
ATOM 809 C C . LYS A 1 101 ? -0.283 -8.025 -17.919 1.00 80.81 101 LYS A C 1
ATOM 811 O O . LYS A 1 101 ? -1.229 -8.087 -18.694 1.00 80.81 101 LYS A O 1
ATOM 816 N N . ASP A 1 102 ? -0.431 -7.901 -16.604 1.00 74.62 102 ASP A N 1
ATOM 817 C CA . ASP A 1 102 ? -1.737 -7.886 -15.945 1.00 74.62 102 ASP A CA 1
ATOM 818 C C . ASP A 1 102 ? -2.289 -6.458 -15.810 1.00 74.62 102 ASP A C 1
ATOM 820 O O . ASP A 1 102 ? -3.491 -6.236 -15.944 1.00 74.62 102 ASP A O 1
ATOM 824 N N . LEU A 1 103 ? -1.413 -5.477 -15.565 1.00 77.25 103 LEU A N 1
ATOM 825 C CA . LEU A 1 103 ? -1.795 -4.076 -15.353 1.00 77.25 103 LEU A CA 1
ATOM 826 C C . LEU A 1 103 ? -2.068 -3.317 -16.657 1.00 77.25 103 LEU A C 1
ATOM 828 O O . LEU A 1 103 ? -2.946 -2.456 -16.692 1.00 77.25 103 LEU A O 1
ATOM 832 N N . ALA A 1 104 ? -1.292 -3.594 -17.704 1.00 81.31 104 ALA A N 1
ATOM 833 C CA . ALA A 1 104 ? -1.365 -2.909 -18.990 1.00 81.31 104 ALA A CA 1
ATOM 834 C C . ALA A 1 104 ? -1.037 -3.889 -20.135 1.00 81.31 104 ALA A C 1
ATOM 836 O O . ALA A 1 104 ? 0.019 -3.776 -20.765 1.00 81.31 104 ALA A O 1
ATOM 837 N N . PRO A 1 105 ? -1.931 -4.856 -20.411 1.00 80.50 105 PRO A N 1
ATOM 838 C CA . PRO A 1 105 ? -1.678 -5.910 -21.390 1.00 80.50 105 PRO A CA 1
ATOM 839 C C . PRO A 1 105 ? -1.432 -5.372 -22.805 1.00 80.50 105 PRO A C 1
ATOM 841 O O . PRO A 1 105 ? -0.516 -5.835 -23.471 1.00 80.50 105 PRO A O 1
ATOM 844 N N . GLU A 1 106 ? -2.158 -4.335 -23.233 1.00 82.69 106 GLU A N 1
ATOM 845 C CA . GLU A 1 106 ? -1.935 -3.686 -24.535 1.00 82.69 106 GLU A CA 1
ATOM 846 C C . GLU A 1 106 ? -0.500 -3.160 -24.674 1.00 82.69 106 GLU A C 1
ATOM 848 O O . GLU A 1 106 ? 0.159 -3.370 -25.688 1.00 82.69 106 GLU A O 1
ATOM 853 N N . VAL A 1 107 ? 0.020 -2.516 -23.624 1.00 89.00 107 VAL A N 1
ATOM 854 C CA . VAL A 1 107 ? 1.393 -1.990 -23.599 1.00 89.00 107 VAL A CA 1
ATOM 855 C C . VAL A 1 107 ? 2.409 -3.128 -23.593 1.00 89.00 107 VAL A C 1
ATOM 857 O O . VAL A 1 107 ? 3.460 -3.018 -24.224 1.00 89.00 107 VAL A O 1
ATOM 860 N N . TYR A 1 108 ? 2.107 -4.215 -22.881 1.00 89.06 108 TYR A N 1
ATOM 861 C CA . TYR A 1 108 ? 2.951 -5.403 -22.857 1.00 89.06 108 TYR A CA 1
ATOM 862 C C . TYR A 1 108 ? 3.072 -6.034 -24.249 1.00 89.06 108 TYR A C 1
ATOM 864 O O . TYR A 1 108 ? 4.192 -6.325 -24.668 1.00 89.06 108 TYR A O 1
ATOM 872 N N . GLU A 1 109 ? 1.963 -6.186 -24.978 1.00 87.00 109 GLU A N 1
ATOM 873 C CA . GLU A 1 109 ? 1.968 -6.731 -26.341 1.00 87.00 109 GLU A CA 1
ATOM 874 C C . GLU A 1 109 ? 2.744 -5.821 -27.300 1.00 87.00 109 GLU A C 1
ATOM 876 O O . GLU A 1 109 ? 3.663 -6.298 -27.968 1.00 87.00 109 GLU A O 1
ATOM 881 N N . VAL A 1 110 ? 2.510 -4.500 -27.266 1.00 90.81 110 VAL A N 1
ATOM 882 C CA . VAL A 1 110 ? 3.296 -3.534 -28.061 1.00 90.81 110 VAL A CA 1
ATOM 883 C C . VAL A 1 110 ? 4.788 -3.654 -27.764 1.00 90.81 110 VAL A C 1
ATOM 885 O O . VAL A 1 110 ? 5.612 -3.679 -28.677 1.00 90.81 110 VAL A O 1
ATOM 888 N N . LEU A 1 111 ? 5.167 -3.752 -26.488 1.00 91.75 111 LEU A N 1
ATOM 889 C CA . LEU A 1 111 ? 6.564 -3.929 -26.106 1.00 91.75 111 LEU A CA 1
ATOM 890 C C . LEU A 1 111 ? 7.113 -5.277 -26.580 1.00 91.75 111 LEU A C 1
ATOM 892 O O . LEU A 1 111 ? 8.296 -5.356 -26.911 1.00 91.75 111 LEU A O 1
ATOM 896 N N . SER A 1 112 ? 6.300 -6.331 -26.609 1.00 89.19 112 SER A N 1
ATOM 897 C CA . SER A 1 112 ? 6.713 -7.662 -27.052 1.00 89.19 112 SER A CA 1
ATOM 898 C C . SER A 1 112 ? 6.981 -7.703 -28.560 1.00 89.19 112 SER A C 1
ATOM 900 O O . SER A 1 112 ? 8.045 -8.186 -28.961 1.00 89.19 112 SER A O 1
ATOM 902 N N . GLU A 1 113 ? 6.136 -7.042 -29.352 1.00 91.00 113 GLU A N 1
ATOM 903 C CA . GLU A 1 113 ? 6.237 -6.958 -30.813 1.00 91.00 113 GLU A CA 1
ATOM 904 C C . GLU A 1 113 ? 7.205 -5.867 -31.295 1.00 91.00 113 GLU A C 1
ATOM 906 O O . GLU A 1 113 ? 7.728 -5.949 -32.405 1.00 91.00 113 GLU A O 1
ATOM 911 N N . PHE A 1 114 ? 7.528 -4.876 -30.450 1.00 91.62 114 PHE A N 1
ATOM 912 C CA . PHE A 1 114 ? 8.477 -3.804 -30.773 1.00 91.62 114 PHE A CA 1
ATOM 913 C C . PHE A 1 114 ? 9.804 -4.366 -31.301 1.00 91.62 114 PHE A C 1
ATOM 915 O O . PHE A 1 114 ? 10.605 -4.924 -30.543 1.00 91.62 114 PHE A O 1
ATOM 922 N N . ASN A 1 115 ? 10.068 -4.204 -32.594 1.00 89.56 115 ASN A N 1
ATOM 923 C CA . ASN A 1 115 ? 11.262 -4.755 -33.219 1.00 89.56 115 ASN A CA 1
ATOM 924 C C . ASN A 1 115 ? 11.863 -3.774 -34.227 1.00 89.56 115 ASN A C 1
ATOM 926 O O . ASN A 1 115 ? 11.286 -3.486 -35.277 1.00 89.56 115 ASN A O 1
ATOM 930 N N . MET A 1 116 ? 13.055 -3.280 -33.907 1.00 88.00 116 MET A N 1
ATOM 931 C CA . MET A 1 116 ? 13.816 -2.381 -34.764 1.00 88.00 116 MET A CA 1
ATOM 932 C C . MET A 1 116 ? 15.099 -3.064 -35.210 1.00 88.00 116 MET A C 1
ATOM 934 O O . MET A 1 116 ? 15.852 -3.589 -34.390 1.00 88.00 116 MET A O 1
ATOM 938 N N . ASP A 1 117 ? 15.362 -3.034 -36.514 1.00 87.44 117 ASP A N 1
ATOM 939 C CA . ASP A 1 117 ? 16.613 -3.545 -37.048 1.00 87.44 117 ASP A CA 1
ATOM 940 C C . ASP A 1 117 ? 17.772 -2.574 -36.768 1.00 87.44 117 ASP A C 1
ATOM 942 O O . ASP A 1 117 ? 17.598 -1.377 -36.516 1.00 87.44 117 ASP A O 1
ATOM 946 N N . LEU A 1 118 ? 18.997 -3.096 -36.828 1.00 83.56 118 LEU A N 1
ATOM 947 C CA . LEU A 1 118 ? 20.196 -2.301 -36.565 1.00 83.56 118 LEU A CA 1
ATOM 948 C C . LEU A 1 118 ? 20.315 -1.098 -37.519 1.00 83.56 118 LEU A C 1
ATOM 950 O O . LEU A 1 118 ? 20.838 -0.055 -37.134 1.00 83.56 118 LEU A O 1
ATOM 954 N N . LYS A 1 119 ? 19.809 -1.217 -38.755 1.00 84.81 119 LYS A N 1
ATOM 955 C CA . LYS A 1 119 ? 19.827 -0.130 -39.743 1.00 84.81 119 LYS A CA 1
ATOM 956 C C . LYS A 1 119 ? 18.908 1.020 -39.333 1.00 84.81 119 LYS A C 1
ATOM 958 O O . LYS A 1 119 ? 19.336 2.169 -39.413 1.00 84.81 119 LYS A O 1
ATOM 963 N N . ALA A 1 120 ? 17.690 0.738 -38.875 1.00 86.88 120 ALA A N 1
ATOM 964 C CA . ALA A 1 120 ? 16.751 1.749 -38.400 1.00 86.88 120 ALA A CA 1
ATOM 965 C C . ALA A 1 120 ? 17.268 2.448 -37.140 1.00 86.88 120 ALA A C 1
ATOM 967 O O . ALA A 1 120 ? 17.186 3.673 -37.053 1.00 86.88 120 ALA A O 1
ATOM 968 N N . VAL A 1 121 ? 17.853 1.695 -36.202 1.00 88.06 121 VAL A N 1
ATOM 969 C CA . VAL A 1 121 ? 18.463 2.271 -34.992 1.00 88.06 121 VAL A CA 1
ATOM 970 C C . VAL A 1 121 ? 19.652 3.168 -35.352 1.00 88.06 121 VAL A C 1
ATOM 972 O O . VAL A 1 121 ? 19.737 4.294 -34.867 1.00 88.06 121 VAL A O 1
ATOM 975 N N . ASN A 1 122 ? 20.530 2.729 -36.260 1.00 85.50 122 ASN A N 1
ATOM 976 C CA . ASN A 1 122 ? 21.652 3.544 -36.738 1.00 85.50 122 ASN A CA 1
ATOM 977 C C . ASN A 1 122 ? 21.204 4.804 -37.474 1.00 85.50 122 ASN A C 1
ATOM 979 O O . ASN A 1 122 ? 21.788 5.863 -37.262 1.00 85.50 122 ASN A O 1
ATOM 983 N N . LYS A 1 123 ? 20.146 4.721 -38.284 1.00 86.56 123 LYS A N 1
ATOM 984 C CA . LYS A 1 123 ? 19.570 5.895 -38.944 1.00 86.56 123 LYS A CA 1
ATOM 985 C C . LYS A 1 123 ? 19.039 6.910 -37.928 1.00 86.56 123 LYS A C 1
ATOM 987 O O . LYS A 1 123 ? 19.361 8.082 -38.041 1.00 86.56 123 LYS A O 1
ATOM 992 N N . LEU A 1 124 ? 18.294 6.461 -36.915 1.00 89.19 124 LEU A N 1
ATOM 993 C CA . LEU A 1 124 ? 17.785 7.324 -35.840 1.00 89.19 124 LEU A CA 1
ATOM 994 C C . LEU A 1 124 ? 18.902 8.051 -35.085 1.00 89.19 124 LEU A C 1
ATOM 996 O O . LEU A 1 124 ? 18.791 9.238 -34.792 1.00 89.19 124 LEU A O 1
ATOM 1000 N N . MET A 1 125 ? 19.979 7.337 -34.764 1.00 86.75 125 MET A N 1
ATOM 1001 C CA . MET A 1 125 ? 21.143 7.923 -34.101 1.00 86.75 125 MET A CA 1
ATOM 1002 C C . MET A 1 125 ? 21.919 8.882 -35.010 1.00 86.75 125 MET A C 1
ATOM 1004 O O . MET A 1 125 ? 22.426 9.885 -34.518 1.00 86.75 125 MET A O 1
ATOM 1008 N N . GLY A 1 126 ? 21.993 8.594 -36.314 1.00 85.56 126 GLY A N 1
ATOM 1009 C CA . GLY A 1 126 ? 22.537 9.509 -37.321 1.00 85.56 126 GLY A CA 1
ATOM 1010 C C . GLY A 1 126 ? 21.728 10.797 -37.405 1.00 85.56 126 GLY A C 1
ATOM 1011 O O . GLY A 1 126 ? 22.285 11.873 -37.228 1.00 85.56 126 GLY A O 1
ATOM 1012 N N . ASP A 1 127 ? 20.404 10.687 -37.531 1.00 87.12 127 ASP A N 1
ATOM 1013 C CA . ASP A 1 127 ? 19.499 11.839 -37.542 1.00 87.12 127 ASP A CA 1
ATOM 1014 C C . ASP A 1 127 ? 19.652 12.681 -36.259 1.00 87.12 127 ASP A C 1
ATOM 1016 O O . ASP A 1 127 ? 19.635 13.910 -36.319 1.00 87.12 127 ASP A O 1
ATOM 1020 N N . LEU A 1 128 ? 19.850 12.039 -35.101 1.00 87.06 128 LEU A N 1
ATOM 1021 C CA . LEU A 1 128 ? 20.110 12.717 -33.827 1.00 87.06 128 LEU A CA 1
ATOM 1022 C C . LEU A 1 128 ? 21.445 13.476 -33.826 1.00 87.06 128 LEU A C 1
ATOM 1024 O O . LEU A 1 128 ? 21.499 14.619 -33.372 1.00 87.06 128 LEU A O 1
ATOM 1028 N N . ALA A 1 129 ? 22.508 12.853 -34.334 1.00 83.12 129 ALA A N 1
ATOM 1029 C CA . ALA A 1 129 ? 23.834 13.457 -34.405 1.00 83.12 129 ALA A CA 1
ATOM 1030 C C . ALA A 1 129 ? 23.898 14.617 -35.416 1.00 83.12 129 ALA A C 1
ATOM 1032 O O . ALA A 1 129 ? 24.514 15.641 -35.124 1.00 83.12 129 ALA A O 1
ATOM 1033 N N . ASP A 1 130 ? 23.234 14.478 -36.565 1.00 84.56 130 ASP A N 1
ATOM 1034 C CA . ASP A 1 130 ? 23.283 15.446 -37.666 1.00 84.56 130 ASP A CA 1
ATOM 1035 C C . ASP A 1 130 ? 22.420 16.686 -37.403 1.00 84.56 130 ASP A C 1
ATOM 1037 O O . ASP A 1 130 ? 22.789 17.799 -37.779 1.00 84.56 130 ASP A O 1
ATOM 1041 N N . THR A 1 131 ? 21.257 16.511 -36.766 1.00 86.12 131 THR A N 1
ATOM 1042 C CA . THR A 1 131 ? 20.321 17.620 -36.516 1.00 86.12 131 THR A CA 1
ATOM 1043 C C . THR A 1 131 ? 20.631 18.384 -35.234 1.00 86.12 131 THR A C 1
ATOM 1045 O O . THR A 1 131 ? 20.347 19.578 -35.155 1.00 86.12 131 THR A O 1
ATOM 1048 N N . GLY A 1 132 ? 21.189 17.712 -34.221 1.00 83.31 132 GLY A N 1
ATOM 1049 C CA . GLY A 1 132 ? 21.301 18.260 -32.868 1.00 83.31 132 GLY A CA 1
ATOM 1050 C C . GLY A 1 132 ? 19.945 18.483 -32.180 1.00 83.31 132 GLY A C 1
ATOM 1051 O O . GLY A 1 132 ? 19.893 19.157 -31.149 1.00 83.31 132 GLY A O 1
ATOM 1052 N N . ASP A 1 133 ? 18.857 17.944 -32.744 1.00 89.19 133 ASP A N 1
ATOM 1053 C CA . ASP A 1 133 ? 17.515 18.005 -32.166 1.00 89.19 133 ASP A CA 1
ATOM 1054 C C . ASP A 1 133 ? 17.438 17.174 -30.870 1.00 89.19 133 ASP A C 1
ATOM 1056 O O . ASP A 1 133 ? 18.230 16.264 -30.621 1.00 89.19 133 ASP A O 1
ATOM 1060 N N . ALA A 1 134 ? 16.435 17.454 -30.034 1.00 90.38 134 ALA A N 1
ATOM 1061 C CA . ALA A 1 134 ? 16.155 16.612 -28.875 1.00 90.38 134 ALA A CA 1
ATOM 1062 C C . ALA A 1 134 ? 15.714 15.192 -29.316 1.00 90.38 134 ALA A C 1
ATOM 1064 O O . ALA A 1 134 ? 14.988 15.067 -30.313 1.00 90.38 134 ALA A O 1
ATOM 1065 N N . PRO A 1 135 ? 16.084 14.119 -28.584 1.00 89.38 135 PRO A N 1
ATOM 1066 C CA . PRO A 1 135 ? 15.750 12.737 -28.950 1.00 89.38 135 PRO A CA 1
ATOM 1067 C C . PRO A 1 135 ? 14.262 12.490 -29.224 1.00 89.38 135 PRO A C 1
ATOM 1069 O O . PRO A 1 135 ? 13.909 11.726 -30.122 1.00 89.38 135 PRO A O 1
ATOM 1072 N N . GLU A 1 136 ? 13.376 13.163 -28.493 1.00 92.94 136 GLU A N 1
ATOM 1073 C CA . GLU A 1 136 ? 11.925 13.054 -28.632 1.00 92.94 136 GLU A CA 1
ATOM 1074 C C . GLU A 1 136 ? 11.434 13.581 -29.987 1.00 92.94 136 GLU A C 1
ATOM 1076 O O . GLU A 1 136 ? 10.500 13.029 -30.570 1.00 92.94 136 GLU A O 1
ATOM 1081 N N . VAL A 1 137 ? 12.076 14.628 -30.514 1.00 94.31 137 VAL A N 1
ATOM 1082 C CA . VAL A 1 137 ? 11.734 15.229 -31.812 1.00 94.31 137 VAL A CA 1
ATOM 1083 C C . VAL A 1 137 ? 12.120 14.282 -32.945 1.00 94.31 137 VAL A C 1
ATOM 1085 O O . VAL A 1 137 ? 11.316 14.040 -33.849 1.00 94.31 137 VAL A O 1
ATOM 1088 N N . VAL A 1 138 ? 13.319 13.703 -32.869 1.00 93.31 138 VAL A N 1
ATOM 1089 C CA . VAL A 1 138 ? 13.813 12.723 -33.847 1.00 93.31 138 VAL A CA 1
ATOM 1090 C C . VAL A 1 138 ? 12.947 11.461 -33.824 1.00 93.31 138 VAL A C 1
ATOM 1092 O O . VAL A 1 138 ? 12.496 11.002 -34.875 1.00 93.31 138 VAL A O 1
ATOM 1095 N N . ALA A 1 139 ? 12.621 10.955 -32.631 1.00 92.06 139 ALA A N 1
ATOM 1096 C CA . ALA A 1 139 ? 11.720 9.818 -32.465 1.00 92.06 139 ALA A CA 1
ATOM 1097 C C . ALA A 1 139 ? 10.317 10.101 -33.033 1.00 92.06 139 ALA A C 1
ATOM 1099 O O . ALA A 1 139 ? 9.762 9.265 -33.744 1.00 92.06 139 ALA A O 1
ATOM 1100 N N . CYS A 1 140 ? 9.756 11.289 -32.786 1.00 94.44 140 CYS A N 1
ATOM 1101 C CA . CYS A 1 140 ? 8.450 11.687 -33.320 1.00 94.44 140 CYS A CA 1
ATOM 1102 C C . CYS A 1 140 ? 8.441 11.717 -34.856 1.00 94.44 140 CYS A C 1
ATOM 1104 O O . CYS A 1 140 ? 7.536 11.167 -35.488 1.00 94.44 140 CYS A O 1
ATOM 1106 N N . ARG A 1 141 ? 9.481 12.293 -35.471 1.00 94.25 141 ARG A N 1
ATOM 1107 C CA . ARG A 1 141 ? 9.636 12.327 -36.933 1.00 94.25 141 ARG A CA 1
ATOM 1108 C C . ARG A 1 141 ? 9.739 10.914 -37.512 1.00 94.25 141 ARG A C 1
ATOM 1110 O O . ARG A 1 141 ? 9.114 10.619 -38.530 1.00 94.25 141 ARG A O 1
ATOM 1117 N N . TRP A 1 142 ? 10.475 10.028 -36.842 1.00 92.56 142 TRP A N 1
ATOM 1118 C CA . TRP A 1 142 ? 10.573 8.625 -37.236 1.00 92.56 142 TRP A CA 1
ATOM 1119 C C . TRP A 1 142 ? 9.230 7.899 -37.134 1.00 92.56 142 TRP A C 1
ATOM 1121 O O . TRP A 1 142 ? 8.856 7.207 -38.079 1.00 92.56 142 TRP A O 1
ATOM 1131 N N . LEU A 1 143 ? 8.467 8.100 -36.056 1.00 93.19 143 LEU A N 1
ATOM 1132 C CA . LEU A 1 143 ? 7.130 7.517 -35.910 1.00 93.19 143 LEU A CA 1
ATOM 1133 C C . LEU A 1 143 ? 6.197 7.976 -37.038 1.00 93.19 143 LEU A C 1
ATOM 1135 O O . LEU A 1 143 ? 5.515 7.158 -37.648 1.00 93.19 143 LEU A O 1
ATOM 1139 N N . GLN A 1 144 ? 6.200 9.262 -37.382 1.00 94.19 144 GLN A N 1
ATOM 1140 C CA . GLN A 1 144 ? 5.372 9.773 -38.479 1.00 94.19 144 GLN A CA 1
ATOM 1141 C C . GLN A 1 144 ? 5.767 9.187 -39.842 1.00 94.19 144 GLN A C 1
ATOM 1143 O O . GLN A 1 144 ? 4.896 8.897 -40.659 1.00 94.19 144 GLN A O 1
ATOM 1148 N N . ALA A 1 145 ? 7.066 8.993 -40.083 1.00 93.12 145 ALA A N 1
ATOM 1149 C CA . ALA A 1 145 ? 7.580 8.487 -41.354 1.00 93.12 145 ALA A CA 1
ATOM 1150 C C . ALA A 1 145 ? 7.477 6.959 -41.514 1.00 93.12 145 ALA A C 1
ATOM 1152 O O . ALA A 1 145 ? 7.494 6.475 -42.642 1.00 93.12 145 ALA A O 1
ATOM 1153 N N . ASN A 1 146 ? 7.386 6.199 -40.418 1.00 91.94 146 ASN A N 1
ATOM 1154 C CA . ASN A 1 146 ? 7.433 4.729 -40.425 1.00 91.94 146 ASN A CA 1
ATOM 1155 C C . ASN A 1 146 ? 6.146 4.102 -39.875 1.00 91.94 146 ASN A C 1
ATOM 1157 O O . ASN A 1 146 ? 6.195 3.071 -39.206 1.00 91.94 146 ASN A O 1
ATOM 1161 N N . LYS A 1 147 ? 5.002 4.737 -40.151 1.00 92.50 147 LYS A N 1
ATOM 1162 C CA . LYS A 1 147 ? 3.680 4.321 -39.673 1.00 92.50 147 LYS A CA 1
ATOM 1163 C C . LYS A 1 147 ? 3.386 2.841 -39.919 1.00 92.50 147 LYS A C 1
ATOM 1165 O O . LYS A 1 147 ? 3.125 2.114 -38.968 1.00 92.50 147 LYS A O 1
ATOM 1170 N N . ASP A 1 148 ? 3.557 2.389 -41.155 1.00 89.62 148 ASP A N 1
ATOM 1171 C CA . ASP A 1 148 ? 3.279 1.003 -41.546 1.00 89.62 148 ASP A CA 1
ATOM 1172 C C . ASP A 1 148 ? 4.145 -0.022 -40.787 1.00 89.62 148 ASP A C 1
ATOM 1174 O O . ASP A 1 148 ? 3.742 -1.169 -40.604 1.00 89.62 148 ASP A O 1
ATOM 1178 N N . HIS A 1 149 ? 5.334 0.383 -40.319 1.00 88.44 149 HIS A N 1
ATOM 1179 C CA . HIS A 1 149 ? 6.245 -0.496 -39.585 1.00 88.44 149 HIS A CA 1
ATOM 1180 C C . HIS A 1 149 ? 5.777 -0.709 -38.146 1.00 88.44 149 HIS A C 1
ATOM 1182 O O . HIS A 1 149 ? 5.638 -1.849 -37.710 1.00 88.44 149 HIS A O 1
ATOM 1188 N N . TRP A 1 150 ? 5.496 0.369 -37.408 1.00 90.00 150 TRP A N 1
ATOM 1189 C CA . TRP A 1 150 ? 5.097 0.252 -36.001 1.00 90.00 150 TRP A CA 1
ATOM 1190 C C . TRP A 1 150 ? 3.611 -0.050 -35.802 1.00 90.00 150 TRP A C 1
ATOM 1192 O O . TRP A 1 150 ? 3.249 -0.553 -34.741 1.00 90.00 150 TRP A O 1
ATOM 1202 N N . GLU A 1 151 ? 2.745 0.199 -36.791 1.00 90.12 151 GLU A N 1
ATOM 1203 C CA . GLU A 1 151 ? 1.337 -0.217 -36.713 1.00 90.12 151 GLU A CA 1
ATOM 1204 C C . GLU A 1 151 ? 1.196 -1.737 -36.607 1.00 90.12 151 GLU A C 1
ATOM 1206 O O . GLU A 1 151 ? 0.281 -2.210 -35.941 1.00 90.12 151 GLU A O 1
ATOM 1211 N N . SER A 1 152 ? 2.139 -2.496 -37.176 1.00 88.81 152 SER A N 1
ATOM 1212 C CA . SER A 1 152 ? 2.187 -3.955 -37.022 1.00 88.81 152 SER A CA 1
ATOM 1213 C C . SER A 1 152 ? 2.470 -4.421 -35.589 1.00 88.81 152 SER A C 1
ATOM 1215 O O . SER A 1 152 ? 2.182 -5.567 -35.262 1.00 88.81 152 SER A O 1
ATOM 1217 N N . TRP A 1 153 ? 3.011 -3.549 -34.730 1.00 89.88 153 TRP A N 1
ATOM 1218 C CA . TRP A 1 153 ? 3.270 -3.858 -33.320 1.00 89.88 153 TRP A CA 1
ATOM 1219 C C . TRP A 1 153 ? 2.045 -3.635 -32.435 1.00 89.88 153 TRP A C 1
ATOM 1221 O O . TRP A 1 153 ? 2.071 -3.984 -31.256 1.00 89.88 153 TRP A O 1
ATOM 1231 N N . LEU A 1 154 ? 0.997 -2.991 -32.955 1.00 86.69 154 LEU A N 1
ATOM 1232 C CA . LEU A 1 154 ? -0.226 -2.779 -32.198 1.00 86.69 154 LEU A CA 1
ATOM 1233 C C . LEU A 1 154 ? -1.037 -4.083 -32.156 1.00 86.69 154 LEU A C 1
ATOM 1235 O O . LEU A 1 154 ? -1.222 -4.706 -33.202 1.00 86.69 154 LEU A O 1
ATOM 1239 N N . PRO A 1 155 ? -1.558 -4.483 -30.982 1.00 79.44 155 PRO A N 1
ATOM 1240 C CA . PRO A 1 155 ? -2.413 -5.658 -30.885 1.00 79.44 155 PRO A CA 1
ATOM 1241 C C . PRO A 1 155 ? -3.700 -5.466 -31.699 1.00 79.44 155 PRO A C 1
ATOM 1243 O O . PRO A 1 155 ? -4.195 -4.343 -31.860 1.00 79.44 155 PRO A O 1
ATOM 1246 N N . ASP A 1 156 ? -4.265 -6.570 -32.190 1.00 78.06 156 ASP A N 1
ATOM 1247 C CA . ASP A 1 156 ? -5.573 -6.554 -32.843 1.00 78.06 156 ASP A CA 1
ATOM 1248 C C . ASP A 1 156 ? -6.620 -6.011 -31.855 1.00 78.06 156 ASP A C 1
ATOM 1250 O O . ASP A 1 156 ? -6.744 -6.472 -30.720 1.00 78.06 156 ASP A O 1
ATOM 1254 N N . LYS A 1 157 ? -7.413 -5.026 -32.293 1.00 76.94 157 LYS A N 1
ATOM 1255 C CA . LYS A 1 157 ? -8.457 -4.381 -31.477 1.00 76.94 157 LYS A CA 1
ATOM 1256 C C . LYS A 1 157 ? -9.527 -5.354 -30.974 1.00 76.94 157 LYS A C 1
ATOM 1258 O O . LYS A 1 157 ? -10.302 -5.002 -30.085 1.00 76.94 157 LYS A O 1
ATOM 1263 N N . THR A 1 158 ? -9.593 -6.550 -31.552 1.00 80.75 158 THR A N 1
ATOM 1264 C CA . THR A 1 158 ? -10.528 -7.616 -31.191 1.00 80.75 158 THR A CA 1
ATOM 1265 C C . THR A 1 158 ? -9.933 -8.654 -30.232 1.00 80.75 158 THR A C 1
ATOM 1267 O O . THR A 1 158 ? -10.652 -9.557 -29.780 1.00 80.75 158 THR A O 1
ATOM 1270 N N . GLU A 1 159 ? -8.640 -8.581 -29.909 1.00 83.69 159 GLU A N 1
ATOM 1271 C CA . GLU A 1 159 ? -7.966 -9.435 -28.926 1.00 83.69 159 GLU A CA 1
ATOM 1272 C C . GLU A 1 159 ? -8.040 -8.811 -27.534 1.00 83.69 159 GLU A C 1
ATOM 1274 O O . GLU A 1 159 ? -7.158 -8.089 -27.081 1.00 83.69 159 GLU A O 1
ATOM 1279 N N . CYS A 1 160 ? -9.136 -9.091 -26.832 1.00 87.38 160 CYS A N 1
ATOM 1280 C CA . CYS A 1 160 ? -9.302 -8.596 -25.475 1.00 87.38 160 CYS A CA 1
ATOM 1281 C C . CYS A 1 160 ? -8.522 -9.446 -24.476 1.00 87.38 160 CYS A C 1
ATOM 1283 O O . CYS A 1 160 ? -8.238 -10.620 -24.704 1.00 87.38 160 CYS A O 1
ATOM 1285 N N . PHE A 1 161 ? -8.231 -8.849 -23.326 1.00 86.12 161 PHE A N 1
ATOM 1286 C CA . PHE A 1 161 ? -7.465 -9.451 -22.238 1.00 86.12 161 PHE A CA 1
ATOM 1287 C C . PHE A 1 161 ? -8.379 -9.810 -21.053 1.00 86.12 161 PHE A C 1
ATOM 1289 O O . PHE A 1 161 ? -9.537 -9.373 -21.018 1.00 86.12 161 PHE A O 1
ATOM 1296 N N . PRO A 1 162 ? -7.901 -10.580 -20.051 1.00 88.00 162 PRO A N 1
ATOM 1297 C CA . PRO A 1 162 ? -8.639 -10.762 -18.803 1.00 88.00 162 PRO A CA 1
ATOM 1298 C C . PRO A 1 162 ? -9.099 -9.411 -18.245 1.00 88.00 162 PRO A C 1
ATOM 1300 O O . PRO A 1 162 ? -8.364 -8.436 -18.334 1.00 88.00 162 PRO A O 1
ATOM 1303 N N . HIS A 1 163 ? -10.304 -9.356 -17.671 1.00 89.62 163 HIS A N 1
ATOM 1304 C CA . HIS A 1 163 ? -10.987 -8.139 -17.185 1.00 89.62 163 HIS A CA 1
ATOM 1305 C C . HIS A 1 163 ? -11.639 -7.258 -18.266 1.00 89.62 163 HIS A C 1
ATOM 1307 O O . HIS A 1 163 ? -12.541 -6.476 -17.945 1.00 89.62 163 HIS A O 1
ATOM 1313 N N . PHE A 1 164 ? -11.256 -7.425 -19.530 1.00 90.19 164 PHE A N 1
ATOM 1314 C CA . PHE A 1 164 ? -11.844 -6.741 -20.678 1.00 90.19 164 PHE A CA 1
ATOM 1315 C C . PHE A 1 164 ? -12.812 -7.664 -21.420 1.00 90.19 164 PHE A C 1
ATOM 1317 O O . PHE A 1 164 ? -12.834 -8.884 -21.214 1.00 90.19 164 PHE A O 1
ATOM 1324 N N . GLY A 1 165 ? -13.629 -7.078 -22.285 1.00 91.94 165 GLY A N 1
ATOM 1325 C CA . GLY A 1 165 ? -14.415 -7.820 -23.251 1.00 91.94 165 GLY A CA 1
ATOM 1326 C C . GLY A 1 165 ? -14.719 -7.016 -24.505 1.00 91.94 165 GLY A C 1
ATOM 1327 O O . GLY A 1 165 ? -14.589 -5.790 -24.516 1.00 91.94 165 GLY A O 1
ATOM 1328 N N . LEU A 1 166 ? -15.127 -7.737 -25.551 1.00 92.88 166 LEU A N 1
ATOM 1329 C CA . LEU A 1 166 ? -15.521 -7.159 -26.833 1.00 92.88 166 LEU A CA 1
ATOM 1330 C C . LEU A 1 166 ? -16.661 -6.150 -26.660 1.00 92.88 166 LEU A C 1
ATOM 1332 O O . LEU A 1 166 ? -17.723 -6.464 -26.112 1.00 92.88 166 LEU A O 1
ATOM 1336 N N . TYR A 1 167 ? -16.445 -4.947 -27.171 1.00 91.12 167 TYR A N 1
ATOM 1337 C CA . TYR A 1 167 ? -17.350 -3.816 -27.071 1.00 91.12 167 TYR A CA 1
ATOM 1338 C C . TYR A 1 167 ? -17.564 -3.201 -28.451 1.00 91.12 167 TYR A C 1
ATOM 1340 O O . TYR A 1 167 ? -16.619 -2.991 -29.207 1.00 91.12 167 TYR A O 1
ATOM 1348 N N . ASN A 1 168 ? -18.819 -2.919 -28.788 1.00 91.38 168 ASN A N 1
ATOM 1349 C CA . ASN A 1 168 ? -19.174 -2.255 -30.034 1.00 91.38 168 ASN A CA 1
ATOM 1350 C C . ASN A 1 168 ? -19.414 -0.766 -29.763 1.00 91.38 168 ASN A C 1
ATOM 1352 O O . ASN A 1 168 ? -20.353 -0.394 -29.053 1.00 91.38 168 ASN A O 1
ATOM 1356 N N . GLU A 1 169 ? -18.573 0.093 -30.337 1.00 84.75 169 GLU A N 1
ATOM 1357 C CA . GLU A 1 169 ? -18.631 1.540 -30.090 1.00 84.75 169 GLU A CA 1
ATOM 1358 C C . GLU A 1 169 ? -19.884 2.211 -30.660 1.00 84.75 169 GLU A C 1
ATOM 1360 O O . GLU A 1 169 ? -20.340 3.214 -30.115 1.00 84.75 169 GLU A O 1
ATOM 1365 N N . LEU A 1 170 ? -20.474 1.651 -31.720 1.00 86.25 170 LEU A N 1
ATOM 1366 C CA . LEU A 1 170 ? -21.654 2.219 -32.372 1.00 86.25 170 LEU A CA 1
ATOM 1367 C C . LEU A 1 170 ? -22.932 1.945 -31.572 1.00 86.25 170 LEU A C 1
ATOM 1369 O O . LEU A 1 170 ? -23.785 2.821 -31.444 1.00 86.25 170 LEU A O 1
ATOM 1373 N N . THR A 1 171 ? -23.077 0.723 -31.051 1.00 87.19 171 THR A N 1
ATOM 1374 C CA . THR A 1 171 ? -24.251 0.331 -30.253 1.00 87.19 171 THR A CA 1
ATOM 1375 C C . THR A 1 171 ? -24.093 0.671 -28.776 1.00 87.19 171 THR A C 1
ATOM 1377 O O . THR A 1 171 ? -25.087 0.734 -28.052 1.00 87.19 171 THR A O 1
ATOM 1380 N N . GLY A 1 172 ? -22.858 0.893 -28.321 1.00 88.69 172 GLY A N 1
ATOM 1381 C CA . GLY A 1 172 ? -22.541 1.166 -26.926 1.00 88.69 172 GLY A CA 1
ATOM 1382 C C . GLY A 1 172 ? -22.726 -0.049 -26.012 1.00 88.69 172 GLY A C 1
ATOM 1383 O O . GLY A 1 172 ? -23.046 0.117 -24.835 1.00 88.69 172 GLY A O 1
ATOM 1384 N N . GLN A 1 173 ? -22.595 -1.267 -26.546 1.00 90.69 173 GLN A N 1
ATOM 1385 C CA . GLN A 1 173 ? -22.878 -2.512 -25.826 1.00 90.69 173 GLN A CA 1
ATOM 1386 C C . GLN A 1 173 ? -21.749 -3.536 -25.967 1.00 90.69 173 GLN A C 1
ATOM 1388 O O . GLN A 1 173 ? -21.063 -3.602 -26.988 1.00 90.69 173 GLN A O 1
ATOM 1393 N N . PHE A 1 174 ? -21.594 -4.372 -24.937 1.00 91.81 174 PHE A N 1
ATOM 1394 C CA . PHE A 1 174 ? -20.729 -5.549 -24.996 1.00 91.81 174 PHE A CA 1
ATOM 1395 C C . PHE A 1 174 ? -21.347 -6.628 -25.883 1.00 91.81 174 PHE A C 1
ATOM 1397 O O . PHE A 1 174 ? -22.534 -6.937 -25.763 1.00 91.81 174 PHE A O 1
ATOM 1404 N N . VAL A 1 175 ? -20.525 -7.233 -26.734 1.00 92.31 175 VAL A N 1
ATOM 1405 C CA . VAL A 1 175 ? -20.922 -8.329 -27.626 1.00 92.31 175 VAL A CA 1
ATOM 1406 C C . VAL A 1 175 ? -20.328 -9.654 -27.149 1.00 92.31 175 VAL A C 1
ATOM 1408 O O . VAL A 1 175 ? -19.357 -9.683 -26.393 1.00 92.31 175 VAL A O 1
ATOM 1411 N N . GLN A 1 176 ? -20.938 -10.766 -27.560 1.00 89.75 176 GLN A N 1
ATOM 1412 C CA . GLN A 1 176 ? -20.509 -12.120 -27.174 1.00 89.75 176 GLN A CA 1
ATOM 1413 C C . GLN A 1 176 ? -19.746 -12.852 -28.286 1.00 89.75 176 GLN A C 1
ATOM 1415 O O . GLN A 1 176 ? -19.328 -13.988 -28.080 1.00 89.75 176 GLN A O 1
ATOM 1420 N N . ASP A 1 177 ? -19.571 -12.217 -29.445 1.00 88.81 177 ASP A N 1
ATOM 1421 C CA . ASP A 1 177 ? -18.929 -12.780 -30.630 1.00 88.81 177 ASP A CA 1
ATOM 1422 C C . ASP A 1 177 ? -18.207 -11.694 -31.447 1.00 88.81 177 ASP A C 1
ATOM 1424 O O . ASP A 1 177 ? -18.370 -10.495 -31.203 1.00 88.81 177 ASP A O 1
ATOM 1428 N N . ARG A 1 178 ? -17.396 -12.128 -32.420 1.00 85.69 178 ARG A N 1
ATOM 1429 C CA . ARG A 1 178 ? -16.662 -11.271 -33.364 1.00 85.69 178 ARG A CA 1
ATOM 1430 C C . ARG A 1 178 ? -17.380 -11.136 -34.720 1.00 85.69 178 ARG A C 1
ATOM 1432 O O . ARG A 1 178 ? -16.739 -11.213 -35.763 1.00 85.69 178 ARG A O 1
ATOM 1439 N N . SER A 1 179 ? -18.706 -10.978 -34.739 1.00 77.75 179 SER A N 1
ATOM 1440 C CA . SER A 1 179 ? -19.483 -10.937 -35.996 1.00 77.75 179 SER A CA 1
ATOM 1441 C C . SER A 1 179 ? -19.219 -9.708 -36.891 1.00 77.75 179 SER A C 1
ATOM 1443 O O . SER A 1 179 ? -19.282 -9.840 -38.111 1.00 77.75 179 SER A O 1
ATOM 1445 N N . ASP A 1 180 ? -18.879 -8.540 -36.325 1.00 78.88 180 ASP A N 1
ATOM 1446 C CA . ASP A 1 180 ? -18.439 -7.334 -37.065 1.00 78.88 180 ASP A CA 1
ATOM 1447 C C . ASP A 1 180 ? -17.086 -6.826 -36.524 1.00 78.88 180 ASP A C 1
ATOM 1449 O O . ASP A 1 180 ? -17.051 -5.852 -35.769 1.00 78.88 180 ASP A O 1
ATOM 1453 N N . PRO A 1 181 ? -15.953 -7.462 -36.881 1.00 75.00 181 PRO A N 1
ATOM 1454 C CA . PRO A 1 181 ? -14.646 -7.162 -36.289 1.00 75.00 181 PRO A CA 1
ATOM 1455 C C . PRO A 1 181 ? -14.167 -5.731 -36.562 1.00 75.00 181 PRO A C 1
ATOM 1457 O O . PRO A 1 181 ? -13.362 -5.199 -35.804 1.00 75.00 181 PRO A O 1
ATOM 1460 N N . THR A 1 182 ? -14.688 -5.066 -37.598 1.00 77.62 182 THR A N 1
ATOM 1461 C CA . THR A 1 182 ? -14.253 -3.712 -37.982 1.00 77.62 182 THR A CA 1
ATOM 1462 C C . THR A 1 182 ? -14.659 -2.627 -36.984 1.00 77.62 182 THR A C 1
ATOM 1464 O O . THR A 1 182 ? -14.092 -1.534 -37.001 1.00 77.62 182 THR A O 1
ATOM 1467 N N . ARG A 1 183 ? -15.634 -2.916 -36.114 1.00 81.81 183 ARG A N 1
ATOM 1468 C CA . ARG A 1 183 ? -16.212 -1.964 -35.151 1.00 81.81 183 ARG A CA 1
ATOM 1469 C C . ARG A 1 183 ? -16.070 -2.400 -33.697 1.00 81.81 183 ARG A C 1
ATOM 1471 O O . ARG A 1 183 ? -16.700 -1.807 -32.819 1.00 81.81 183 ARG A O 1
ATOM 1478 N N . LEU A 1 184 ? -15.291 -3.449 -33.453 1.00 88.00 184 LEU A N 1
ATOM 1479 C CA . LEU A 1 184 ? -15.059 -3.964 -32.114 1.00 88.00 184 LEU A CA 1
ATOM 1480 C C . LEU A 1 184 ? -13.795 -3.358 -31.524 1.00 88.00 184 LEU A C 1
ATOM 1482 O O . LEU A 1 184 ? -12.755 -3.265 -32.175 1.00 88.00 184 LEU A O 1
ATOM 1486 N N . THR A 1 185 ? -13.915 -2.963 -30.268 1.00 88.44 185 THR A N 1
ATOM 1487 C CA . THR A 1 185 ? -12.807 -2.555 -29.416 1.00 88.44 185 THR A CA 1
ATOM 1488 C C . THR A 1 185 ? -12.893 -3.305 -28.093 1.00 88.44 185 THR A C 1
ATOM 1490 O O . THR A 1 185 ? -13.911 -3.927 -27.772 1.00 88.44 185 THR A O 1
ATOM 1493 N N . CYS A 1 186 ? -11.817 -3.286 -27.316 1.00 88.56 186 CYS A N 1
ATOM 1494 C CA . CYS A 1 186 ? -11.791 -3.909 -26.001 1.00 88.56 186 CYS A CA 1
ATOM 1495 C C . CYS A 1 186 ? -12.060 -2.873 -24.919 1.00 88.56 186 CYS A C 1
ATOM 1497 O O . CYS A 1 186 ? -11.391 -1.845 -24.830 1.00 88.56 186 CYS A O 1
ATOM 1499 N N . ARG A 1 187 ? -13.040 -3.155 -24.060 1.00 89.06 187 ARG A N 1
ATOM 1500 C CA . ARG A 1 187 ? -13.366 -2.303 -22.913 1.00 89.06 187 ARG A CA 1
ATOM 1501 C C . ARG A 1 187 ? -13.465 -3.135 -21.645 1.00 89.06 187 ARG A C 1
ATOM 1503 O O . ARG A 1 187 ? -13.856 -4.299 -21.678 1.00 89.06 187 ARG A O 1
ATOM 1510 N N . VAL A 1 188 ? -13.099 -2.533 -20.517 1.00 90.75 188 VAL A N 1
ATOM 1511 C CA . VAL A 1 188 ? -13.242 -3.143 -19.190 1.00 90.75 188 VAL A CA 1
ATOM 1512 C C . VAL A 1 188 ? -14.701 -3.525 -18.953 1.00 90.75 188 VAL A C 1
ATOM 1514 O O . VAL A 1 188 ? -15.581 -2.695 -19.166 1.00 90.75 188 VAL A O 1
ATOM 1517 N N . CYS A 1 189 ? -14.953 -4.748 -18.480 1.00 93.06 189 CYS A N 1
ATOM 1518 C CA . CYS A 1 189 ? -16.313 -5.183 -18.170 1.00 93.06 189 CYS A CA 1
ATOM 1519 C C . CYS A 1 189 ? -16.943 -4.313 -17.081 1.00 93.06 189 CYS A C 1
ATOM 1521 O O . CYS A 1 189 ? -16.352 -4.112 -16.017 1.00 93.06 189 CYS A O 1
ATOM 1523 N N . ASP A 1 190 ? -18.164 -3.849 -17.328 1.00 94.06 190 ASP A N 1
ATOM 1524 C CA . ASP A 1 190 ? -18.926 -3.069 -16.356 1.00 94.06 190 ASP A CA 1
ATOM 1525 C C . ASP A 1 190 ? -19.339 -3.920 -15.140 1.00 94.06 190 ASP A C 1
ATOM 1527 O O . ASP A 1 190 ? -19.299 -5.157 -15.157 1.00 94.06 190 ASP A O 1
ATOM 1531 N N . SER A 1 191 ? -19.744 -3.254 -14.054 1.00 93.50 191 SER A N 1
ATOM 1532 C CA . SER A 1 191 ? -20.288 -3.937 -12.879 1.00 93.50 191 SER A CA 1
ATOM 1533 C C . SER A 1 191 ? -21.530 -4.759 -13.242 1.00 93.50 191 SER A C 1
ATOM 1535 O O . SER A 1 191 ? -22.260 -4.465 -14.187 1.00 93.50 191 SER A O 1
ATOM 1537 N N . GLY A 1 192 ? -21.751 -5.846 -12.507 1.00 92.75 192 GLY A N 1
ATOM 1538 C CA . GLY A 1 192 ? -22.770 -6.841 -12.831 1.00 92.75 192 GLY A CA 1
ATOM 1539 C C . GLY A 1 192 ? -22.362 -7.818 -13.936 1.00 92.75 192 GLY A C 1
ATOM 1540 O O . GLY A 1 192 ? -23.093 -8.776 -14.178 1.00 92.75 192 GLY A O 1
ATOM 1541 N N . SER A 1 193 ? -21.198 -7.641 -14.568 1.00 94.25 193 SER A N 1
ATOM 1542 C CA . SER A 1 193 ? -20.638 -8.576 -15.548 1.00 94.25 193 SER A CA 1
ATOM 1543 C C . SER A 1 193 ? -19.228 -9.032 -15.167 1.00 94.25 193 SER A C 1
ATOM 1545 O O . SER A 1 193 ? -18.536 -8.393 -14.374 1.00 94.25 193 SER A O 1
ATOM 1547 N N . TYR A 1 194 ? -18.793 -10.150 -15.741 1.00 94.00 194 TYR A N 1
ATOM 1548 C CA . TYR A 1 194 ? -17.444 -10.685 -15.591 1.00 94.00 194 TYR A CA 1
ATOM 1549 C C . TYR A 1 194 ? -16.839 -11.032 -16.952 1.00 94.00 194 TYR A C 1
ATOM 1551 O O . TYR A 1 194 ? -17.538 -11.445 -17.879 1.00 94.00 194 TYR A O 1
ATOM 1559 N N . SER A 1 195 ? -15.528 -10.866 -17.066 1.00 94.56 195 SER A N 1
ATOM 1560 C CA . SER A 1 195 ? -14.747 -11.221 -18.243 1.00 94.56 195 SER A CA 1
ATOM 1561 C C . SER A 1 195 ? -14.585 -12.736 -18.309 1.00 94.56 195 SER A C 1
ATOM 1563 O O . SER A 1 195 ? -14.121 -13.379 -17.365 1.00 94.56 195 SER A O 1
ATOM 1565 N N . SER A 1 196 ? -14.995 -13.312 -19.432 1.00 94.12 196 SER A N 1
ATOM 1566 C CA . SER A 1 196 ? -14.950 -14.746 -19.691 1.00 94.12 196 SER A CA 1
ATOM 1567 C C . SER A 1 196 ? -14.206 -15.019 -20.990 1.00 94.12 196 SER A C 1
ATOM 1569 O O . SER A 1 196 ? -14.348 -14.278 -21.960 1.00 94.12 196 SER A O 1
ATOM 1571 N N . ARG A 1 197 ? -13.415 -16.092 -21.010 1.00 93.38 197 ARG A N 1
ATOM 1572 C CA . ARG A 1 197 ? -12.649 -16.482 -22.193 1.00 93.38 197 ARG A CA 1
ATOM 1573 C C . ARG A 1 197 ? -13.586 -16.989 -23.297 1.00 93.38 197 ARG A C 1
ATOM 1575 O O . ARG A 1 197 ? -14.387 -17.894 -23.052 1.00 93.38 197 ARG A O 1
ATOM 1582 N N . LEU A 1 198 ? -13.433 -16.450 -24.501 1.00 90.81 198 LEU A N 1
ATOM 1583 C CA . LEU A 1 198 ? -14.064 -16.902 -25.739 1.00 90.81 198 LEU A CA 1
ATOM 1584 C C . LEU A 1 198 ? -12.979 -17.473 -26.662 1.00 90.81 198 LEU A C 1
ATOM 1586 O O . LEU A 1 198 ? -11.919 -16.873 -26.819 1.00 90.81 198 LEU A O 1
ATOM 1590 N N . LYS A 1 199 ? -13.230 -18.644 -27.248 1.00 90.25 199 LYS A N 1
ATOM 1591 C CA . LYS A 1 199 ? -12.372 -19.234 -28.281 1.00 90.25 199 LYS A CA 1
ATOM 1592 C C . LYS A 1 199 ? -13.185 -19.340 -29.565 1.00 90.25 199 LYS A C 1
ATOM 1594 O O . LYS A 1 199 ? -14.209 -20.021 -29.557 1.00 90.25 199 LYS A O 1
ATOM 1599 N N . ASP A 1 200 ? -12.727 -18.675 -30.614 1.00 85.62 200 ASP A N 1
ATOM 1600 C CA . ASP A 1 200 ? -13.333 -18.657 -31.946 1.00 85.62 200 ASP A CA 1
ATOM 1601 C C . ASP A 1 200 ? -12.301 -19.041 -33.024 1.00 85.62 200 ASP A C 1
ATOM 1603 O O . ASP A 1 200 ? -11.160 -19.396 -32.711 1.00 85.62 200 ASP A O 1
ATOM 1607 N N . ASP A 1 201 ? -12.710 -19.022 -34.295 1.00 82.50 201 ASP A N 1
ATOM 1608 C CA . ASP A 1 201 ? -11.846 -19.375 -35.432 1.00 82.50 201 ASP A CA 1
ATOM 1609 C C . ASP A 1 201 ? -10.678 -18.388 -35.625 1.00 82.50 201 ASP A C 1
ATOM 1611 O O . ASP A 1 201 ? -9.669 -18.738 -36.236 1.00 82.50 201 ASP A O 1
ATOM 1615 N N . ALA A 1 202 ? -10.787 -17.176 -35.066 1.00 77.88 202 ALA A N 1
ATOM 1616 C CA . ALA A 1 202 ? -9.765 -16.132 -35.083 1.00 77.88 202 ALA A CA 1
ATOM 1617 C C . ALA A 1 202 ? -8.897 -16.127 -33.807 1.00 77.88 202 ALA A C 1
ATOM 1619 O O . ALA A 1 202 ? -8.134 -15.191 -33.583 1.00 77.88 202 ALA A O 1
ATOM 1620 N N . GLY A 1 203 ? -9.001 -17.146 -32.946 1.00 83.06 203 GLY A N 1
ATOM 1621 C CA . GLY A 1 203 ? -8.136 -17.319 -31.780 1.00 83.06 203 GLY A CA 1
ATOM 1622 C C . GLY A 1 203 ? -8.862 -17.223 -30.439 1.00 83.06 203 GLY A C 1
ATOM 1623 O O . GLY A 1 203 ? -9.957 -17.754 -30.249 1.00 83.06 203 GLY A O 1
ATOM 1624 N N . VAL A 1 204 ? -8.193 -16.636 -29.446 1.00 85.75 204 VAL A N 1
ATOM 1625 C CA . VAL A 1 204 ? -8.710 -16.512 -28.076 1.00 85.75 204 VAL A CA 1
ATOM 1626 C C . VAL A 1 204 ? -8.909 -15.041 -27.753 1.00 85.75 204 VAL A C 1
ATOM 1628 O O . VAL A 1 204 ? -7.992 -14.245 -27.895 1.00 85.75 204 VAL A O 1
ATOM 1631 N N . THR A 1 205 ? -10.093 -14.699 -27.262 1.00 89.94 205 THR A N 1
ATOM 1632 C CA . THR A 1 205 ? -10.443 -13.356 -26.795 1.00 89.94 205 THR A CA 1
ATOM 1633 C C . THR A 1 205 ? -11.244 -13.442 -25.498 1.00 89.94 205 THR A C 1
ATOM 1635 O O . THR A 1 205 ? -11.428 -14.526 -24.930 1.00 89.94 205 THR A O 1
ATOM 1638 N N . TYR A 1 206 ? -11.711 -12.307 -24.993 1.00 92.19 206 TYR A N 1
ATOM 1639 C CA . TYR A 1 206 ? -12.550 -12.233 -23.803 1.00 92.19 206 TYR A CA 1
ATOM 1640 C C . TYR A 1 206 ? -13.838 -11.464 -24.098 1.00 92.19 206 TYR A C 1
ATOM 1642 O O . TYR A 1 206 ? -13.867 -10.532 -24.899 1.00 92.19 206 TYR A O 1
ATOM 1650 N N . VAL A 1 207 ? -14.922 -11.872 -23.443 1.00 94.31 207 VAL A N 1
ATOM 1651 C CA . VAL A 1 207 ? -16.248 -11.249 -23.539 1.00 94.31 207 VAL A CA 1
ATOM 1652 C C . VAL A 1 207 ? -16.844 -11.059 -22.154 1.00 94.31 207 VAL A C 1
ATOM 1654 O O . VAL A 1 207 ? -16.658 -11.895 -21.262 1.00 94.31 207 VAL A O 1
ATOM 1657 N N . CYS A 1 208 ? -17.582 -9.966 -21.972 1.00 95.19 208 CYS A N 1
ATOM 1658 C CA . CYS A 1 208 ? -18.228 -9.651 -20.704 1.00 95.19 208 CYS A CA 1
ATOM 1659 C C . CYS A 1 208 ? -19.572 -10.365 -20.610 1.00 95.19 208 CYS A C 1
ATOM 1661 O O . CYS A 1 208 ? -20.505 -10.032 -21.338 1.00 95.19 208 CYS A O 1
ATOM 1663 N N . LYS A 1 209 ? -19.690 -11.342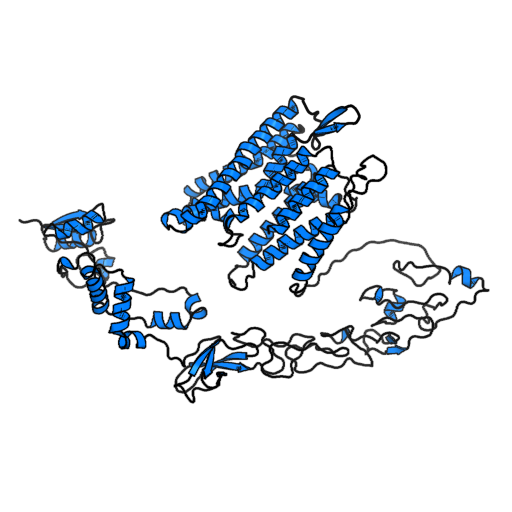 -19.712 1.00 94.50 209 LYS A N 1
ATOM 1664 C CA . LYS A 1 209 ? -20.947 -12.048 -19.451 1.00 94.50 209 LYS A CA 1
ATOM 1665 C C . LYS A 1 209 ? -21.634 -11.470 -18.219 1.00 94.50 209 LYS A C 1
ATOM 1667 O O . LYS A 1 209 ? -20.957 -11.253 -17.214 1.00 94.50 209 LYS A O 1
ATOM 1672 N N . PRO A 1 210 ? -22.960 -11.259 -18.247 1.00 94.94 210 PRO A N 1
ATOM 1673 C CA . PRO A 1 210 ? -23.687 -10.840 -17.059 1.00 94.94 210 PRO A CA 1
ATOM 1674 C C . PRO A 1 210 ? -23.611 -11.927 -15.983 1.00 94.94 210 PRO A C 1
ATOM 1676 O O . PRO A 1 210 ? -23.607 -13.125 -16.284 1.00 94.94 210 PRO A O 1
ATOM 1679 N N . CYS A 1 211 ? -23.585 -11.518 -14.717 1.00 95.25 211 CYS A N 1
ATOM 1680 C CA . CYS A 1 211 ? -23.687 -12.447 -13.600 1.00 95.25 211 CYS A CA 1
ATOM 1681 C C . CYS A 1 211 ? -25.005 -13.214 -13.659 1.00 95.25 211 CYS A C 1
ATOM 1683 O O . CYS A 1 211 ? -26.060 -12.613 -13.853 1.00 95.25 211 CYS A O 1
ATOM 1685 N N . ALA A 1 212 ? -24.933 -14.534 -13.491 1.00 95.00 212 ALA A N 1
ATOM 1686 C CA . ALA A 1 212 ? -26.109 -15.389 -13.402 1.00 95.00 212 ALA A CA 1
ATOM 1687 C C . ALA A 1 212 ? -26.888 -15.121 -12.097 1.00 95.00 212 ALA A C 1
ATOM 1689 O O . ALA A 1 212 ? -26.311 -14.585 -11.141 1.00 95.00 212 ALA A O 1
ATOM 1690 N N . PRO A 1 213 ? -28.171 -15.520 -12.013 1.00 95.94 213 PRO A N 1
ATOM 1691 C CA . PRO A 1 213 ? -28.956 -15.372 -10.798 1.00 95.94 213 PRO A CA 1
ATOM 1692 C C . PRO A 1 213 ? -28.281 -16.127 -9.648 1.00 95.94 213 PRO A C 1
ATOM 1694 O O . PRO A 1 213 ? -27.606 -17.137 -9.847 1.00 95.94 213 PRO A O 1
ATOM 1697 N N . GLY A 1 214 ? -28.435 -15.604 -8.440 1.00 94.56 214 GLY A N 1
ATOM 1698 C CA . GLY A 1 214 ? -27.745 -16.072 -7.247 1.00 94.56 214 GLY A CA 1
ATOM 1699 C C . GLY A 1 214 ? -26.336 -15.510 -7.094 1.00 94.56 214 GLY A C 1
ATOM 1700 O O . GLY A 1 214 ? -25.712 -15.751 -6.069 1.00 94.56 214 GLY A O 1
ATOM 1701 N N . SER A 1 215 ? -25.827 -14.739 -8.056 1.00 96.00 215 SER A N 1
ATOM 1702 C CA . SER A 1 215 ? -24.537 -14.054 -7.954 1.00 96.00 215 SER A CA 1
ATOM 1703 C C . SER A 1 215 ? -24.671 -12.567 -8.262 1.00 96.00 215 SER A C 1
ATOM 1705 O O . SER A 1 215 ? -25.570 -12.142 -8.989 1.00 96.00 215 SER A O 1
ATOM 1707 N N . ALA A 1 216 ? -23.756 -11.770 -7.726 1.00 95.06 216 ALA A N 1
ATOM 1708 C CA . ALA A 1 216 ? -23.656 -10.352 -8.022 1.00 95.06 216 ALA A CA 1
ATOM 1709 C C . ALA A 1 216 ? -22.195 -9.940 -8.167 1.00 95.06 216 ALA A C 1
ATOM 1711 O O . ALA A 1 216 ? -21.287 -10.635 -7.707 1.00 95.06 216 ALA A O 1
ATOM 1712 N N . GLN A 1 217 ? -21.974 -8.804 -8.820 1.00 94.94 217 GLN A N 1
ATOM 1713 C CA . GLN A 1 217 ? -20.635 -8.261 -8.963 1.00 94.94 217 GLN A CA 1
ATOM 1714 C C . GLN A 1 217 ? -20.634 -6.732 -8.851 1.00 94.94 217 GLN A C 1
ATOM 1716 O O . GLN A 1 217 ? -21.018 -6.045 -9.800 1.00 94.94 217 GLN A O 1
ATOM 1721 N N . PRO A 1 218 ? -20.211 -6.173 -7.703 1.00 91.38 218 PRO A N 1
ATOM 1722 C CA . PRO A 1 218 ? -20.317 -4.738 -7.455 1.00 91.38 218 PRO A CA 1
ATOM 1723 C C . PRO A 1 218 ? -19.271 -3.914 -8.207 1.00 91.38 218 PRO A C 1
ATOM 1725 O O . PRO A 1 218 ? -19.546 -2.770 -8.569 1.00 91.38 218 PRO A O 1
ATOM 1728 N N . SER A 1 219 ? -18.079 -4.464 -8.452 1.00 87.69 219 SER A N 1
ATOM 1729 C CA . SER A 1 219 ? -17.017 -3.779 -9.192 1.00 87.69 219 SER A CA 1
ATOM 1730 C C . SER A 1 219 ? -16.962 -4.244 -10.644 1.00 87.69 219 SER A C 1
ATOM 1732 O O . SER A 1 219 ? -17.118 -5.431 -10.916 1.00 87.69 219 SER A O 1
ATOM 1734 N N . GLY A 1 220 ? -16.683 -3.325 -11.571 1.00 86.69 220 GLY A N 1
ATOM 1735 C CA . GLY A 1 220 ? -16.258 -3.706 -12.921 1.00 86.69 220 GLY A CA 1
ATOM 1736 C C . GLY A 1 220 ? -14.927 -4.467 -12.902 1.00 86.69 220 GLY A C 1
ATOM 1737 O O . GLY A 1 220 ? -14.333 -4.669 -11.838 1.00 86.69 220 GLY A O 1
ATOM 1738 N N . ALA A 1 221 ? -14.456 -4.879 -14.077 1.00 88.19 221 ALA A N 1
ATOM 1739 C CA . ALA A 1 221 ? -13.203 -5.617 -14.250 1.00 88.19 221 ALA A CA 1
ATOM 1740 C C . ALA A 1 221 ? -13.159 -6.958 -13.487 1.00 88.19 221 ALA A C 1
ATOM 1742 O O . ALA A 1 221 ? -12.102 -7.386 -13.037 1.00 88.19 221 ALA A O 1
ATOM 1743 N N . ALA A 1 222 ? -14.281 -7.648 -13.287 1.00 89.81 222 ALA A N 1
ATOM 1744 C CA . ALA A 1 222 ? -14.270 -8.951 -12.617 1.00 89.81 222 ALA A CA 1
ATOM 1745 C C . ALA A 1 222 ? -13.896 -10.099 -13.558 1.00 89.81 222 ALA A C 1
ATOM 1747 O O . ALA A 1 222 ? -14.259 -10.086 -14.728 1.00 89.81 222 ALA A O 1
ATOM 1748 N N . LEU A 1 223 ? -13.252 -11.140 -13.022 1.00 91.25 223 LEU A N 1
ATOM 1749 C CA . LEU A 1 223 ? -13.043 -12.425 -13.719 1.00 91.25 223 LEU A CA 1
ATOM 1750 C C . LEU A 1 223 ? -14.090 -13.482 -13.353 1.00 91.25 223 LEU A C 1
ATOM 1752 O O . LEU A 1 223 ? -14.209 -14.508 -14.015 1.00 91.25 223 LEU A O 1
ATOM 1756 N N . LYS A 1 224 ? -14.831 -13.258 -12.268 1.00 93.19 224 LYS A N 1
ATOM 1757 C CA . LYS A 1 224 ? -15.898 -14.133 -11.787 1.00 93.19 224 LYS A CA 1
ATOM 1758 C C . LYS A 1 224 ? -16.916 -13.305 -11.016 1.00 93.19 224 LYS A C 1
ATOM 1760 O O . LYS A 1 224 ? -16.542 -12.312 -10.401 1.00 93.19 224 LYS A O 1
ATOM 1765 N N . CYS A 1 225 ? -18.170 -13.738 -11.028 1.00 95.06 225 CYS A N 1
ATOM 1766 C CA . CYS A 1 225 ? -19.189 -13.179 -10.148 1.00 95.06 225 CYS A CA 1
ATOM 1767 C C . CYS A 1 225 ? -19.118 -13.825 -8.770 1.00 95.06 225 CYS A C 1
ATOM 1769 O O . CYS A 1 225 ? -18.796 -15.012 -8.645 1.00 95.06 225 CYS A O 1
ATOM 1771 N N . GLU A 1 226 ? -19.435 -13.053 -7.739 1.00 94.56 226 GLU A N 1
ATOM 1772 C CA . GLU A 1 226 ? -19.479 -13.557 -6.376 1.00 94.56 226 GLU A CA 1
ATOM 1773 C C . GLU A 1 226 ? -20.872 -14.123 -6.076 1.00 94.56 226 GLU A C 1
ATOM 1775 O O . GLU A 1 226 ? -21.876 -13.453 -6.339 1.00 94.56 226 GLU A O 1
ATOM 1780 N N . PRO A 1 227 ? -20.973 -15.352 -5.539 1.00 96.19 227 PRO A N 1
ATOM 1781 C CA . PRO A 1 227 ? -22.258 -15.893 -5.125 1.00 96.19 227 PRO A CA 1
ATOM 1782 C C . PRO A 1 227 ? -22.807 -15.073 -3.956 1.00 96.19 227 PRO A C 1
ATOM 1784 O O . PRO A 1 227 ? -22.061 -14.723 -3.038 1.00 96.19 227 PRO A O 1
ATOM 1787 N N . CYS A 1 228 ? -24.115 -14.820 -3.958 1.00 96.38 228 CYS A N 1
ATOM 1788 C CA . CYS A 1 228 ? -24.766 -14.091 -2.880 1.00 96.38 228 CYS A CA 1
ATOM 1789 C C . CYS A 1 228 ? -24.518 -14.783 -1.533 1.00 96.38 228 CYS A C 1
ATOM 1791 O O . CYS A 1 228 ? -24.641 -16.013 -1.449 1.00 96.38 228 CYS A O 1
ATOM 1793 N N . PRO A 1 229 ? -24.121 -14.028 -0.495 1.00 95.88 229 PRO A N 1
ATOM 1794 C CA . PRO A 1 229 ? -23.880 -14.588 0.825 1.00 95.88 229 PRO A CA 1
ATOM 1795 C C . PRO A 1 229 ? -25.188 -15.075 1.461 1.00 95.88 229 PRO A C 1
ATOM 1797 O O . PRO A 1 229 ? -26.283 -14.740 1.018 1.00 95.88 229 PRO A O 1
ATOM 1800 N N . THR A 1 230 ? -25.068 -15.864 2.529 1.00 95.62 230 THR A N 1
ATOM 1801 C CA . THR A 1 230 ? -26.215 -16.251 3.362 1.00 95.62 230 THR A CA 1
ATOM 1802 C C . THR A 1 230 ? -26.945 -15.007 3.871 1.00 95.62 230 THR A C 1
ATOM 1804 O O . THR A 1 230 ? -26.309 -14.004 4.196 1.00 95.62 230 THR A O 1
ATOM 1807 N N . GLY A 1 231 ? -28.270 -15.073 3.933 1.00 94.12 231 GLY A N 1
ATOM 1808 C CA . GLY A 1 231 ? -29.154 -13.945 4.214 1.00 94.12 231 GLY A CA 1
ATOM 1809 C C . GLY A 1 231 ? -29.458 -13.063 3.005 1.00 94.12 231 GLY A C 1
ATOM 1810 O O . GLY A 1 231 ? -30.308 -12.175 3.091 1.00 94.12 231 GLY A O 1
ATOM 1811 N N . GLU A 1 232 ? -28.831 -13.310 1.857 1.00 96.62 232 GLU A N 1
ATOM 1812 C CA . GLU A 1 232 ? -29.060 -12.552 0.631 1.00 96.62 232 GLU A CA 1
ATOM 1813 C C . GLU A 1 232 ? -29.358 -13.472 -0.561 1.00 96.62 232 GLU A C 1
ATOM 1815 O O . GLU A 1 232 ? -29.023 -14.656 -0.580 1.00 96.62 232 GLU A O 1
ATOM 1820 N N . TYR A 1 233 ? -30.021 -12.920 -1.572 1.00 96.69 233 TYR A N 1
ATOM 1821 C CA . TYR A 1 233 ? -30.417 -13.618 -2.787 1.00 96.69 233 TYR A CA 1
ATOM 1822 C C . TYR A 1 233 ? -30.343 -12.694 -4.001 1.00 96.69 233 TYR A C 1
ATOM 1824 O O . TYR A 1 233 ? -30.344 -11.469 -3.871 1.00 96.69 233 TYR A O 1
ATOM 1832 N N . GLN A 1 234 ? -30.322 -13.264 -5.201 1.00 97.19 234 GLN A N 1
ATOM 1833 C CA . GLN A 1 234 ? -30.480 -12.479 -6.423 1.00 97.19 234 GLN A CA 1
ATOM 1834 C C . GLN A 1 234 ? -31.217 -13.266 -7.502 1.00 97.19 234 GLN A C 1
ATOM 1836 O O . GLN A 1 234 ? -30.789 -14.336 -7.913 1.00 97.19 234 GLN A O 1
ATOM 1841 N N . ASP A 1 235 ? -32.313 -12.717 -7.997 1.00 95.62 235 ASP A N 1
ATOM 1842 C CA . ASP A 1 235 ? -33.195 -13.313 -9.003 1.00 95.62 235 ASP A CA 1
ATOM 1843 C C . ASP A 1 235 ? -32.920 -12.801 -10.427 1.00 95.62 235 ASP A C 1
ATOM 1845 O O . ASP A 1 235 ? -33.408 -13.389 -11.391 1.00 95.62 235 ASP A O 1
ATOM 1849 N N . LYS A 1 236 ? -32.139 -11.723 -10.584 1.00 94.44 236 LYS A N 1
ATOM 1850 C CA . LYS A 1 236 ? -31.870 -11.083 -11.881 1.00 94.44 236 LYS A CA 1
ATOM 1851 C C . LYS A 1 236 ? -30.440 -11.291 -12.374 1.00 94.44 236 LYS A C 1
ATOM 1853 O O . LYS A 1 236 ? -29.483 -11.185 -11.607 1.00 94.44 236 LYS A O 1
ATOM 1858 N N . ASN A 1 237 ? -30.309 -11.464 -13.690 1.00 94.31 237 ASN A N 1
ATOM 1859 C CA . ASN A 1 237 ? -29.021 -11.427 -14.379 1.00 94.31 237 ASN A CA 1
ATOM 1860 C C . ASN A 1 237 ? -28.387 -10.035 -14.319 1.00 94.31 237 ASN A C 1
ATOM 1862 O O . ASN A 1 237 ? -29.092 -9.027 -14.326 1.00 94.31 237 ASN A O 1
ATOM 1866 N N . GLY A 1 238 ? -27.057 -9.985 -14.341 1.00 92.38 238 GLY A N 1
ATOM 1867 C CA . GLY A 1 238 ? -26.322 -8.729 -14.483 1.00 92.38 238 GLY A CA 1
ATOM 1868 C C . GLY A 1 238 ? -26.336 -7.855 -13.227 1.00 92.38 238 GLY A C 1
ATOM 1869 O O . GLY A 1 238 ? -26.178 -6.641 -13.314 1.00 92.38 238 GLY A O 1
ATOM 1870 N N . SER A 1 239 ? -26.602 -8.439 -12.060 1.00 93.62 239 SER A N 1
ATOM 1871 C CA . SER A 1 239 ? -26.835 -7.669 -10.839 1.00 93.62 239 SER A CA 1
ATOM 1872 C C . SER A 1 239 ? -25.536 -7.202 -10.186 1.00 93.62 239 SER A C 1
ATOM 1874 O O . SER A 1 239 ? -24.576 -7.959 -10.046 1.00 93.62 239 SER A O 1
ATOM 1876 N N . THR A 1 240 ? -25.522 -5.952 -9.725 1.00 95.06 240 THR A N 1
ATOM 1877 C CA . THR A 1 240 ? -24.367 -5.346 -9.041 1.00 95.06 240 THR A CA 1
ATOM 1878 C C . THR A 1 240 ? -24.360 -5.597 -7.534 1.00 95.06 240 THR A C 1
ATOM 1880 O O . THR A 1 240 ? -23.325 -5.463 -6.888 1.00 95.06 240 THR A O 1
ATOM 1883 N N . SER A 1 241 ? -25.494 -5.989 -6.956 1.00 94.94 241 SER A N 1
ATOM 1884 C CA . SER A 1 241 ? -25.630 -6.314 -5.537 1.00 94.94 241 SER A CA 1
ATOM 1885 C C . SER A 1 241 ? -26.610 -7.463 -5.320 1.00 94.94 241 SER A C 1
ATOM 1887 O O . SER A 1 241 ? -27.466 -7.739 -6.164 1.00 94.94 241 SER A O 1
ATOM 1889 N N . CYS A 1 242 ? -26.487 -8.140 -4.182 1.00 96.31 242 CYS A N 1
ATOM 1890 C CA . CYS A 1 242 ? -27.467 -9.117 -3.724 1.00 96.31 242 CYS A CA 1
ATOM 1891 C C . CYS A 1 242 ? -28.555 -8.421 -2.893 1.00 96.31 242 CYS A C 1
ATOM 1893 O O . CYS A 1 242 ? -28.314 -7.419 -2.215 1.00 96.31 242 CYS A O 1
ATOM 1895 N N . LYS A 1 243 ? -29.785 -8.922 -2.987 1.00 96.12 243 LYS A N 1
ATOM 1896 C CA . LYS A 1 243 ? -30.941 -8.444 -2.225 1.00 96.12 243 LYS A CA 1
ATOM 1897 C C . LYS A 1 243 ? -30.974 -9.152 -0.878 1.00 96.12 243 LYS A C 1
ATOM 1899 O O . LYS A 1 243 ? -30.828 -10.366 -0.818 1.00 96.12 243 LYS A O 1
ATOM 1904 N N . ARG A 1 244 ? -31.237 -8.423 0.204 1.00 96.19 244 ARG A N 1
ATOM 1905 C CA . ARG A 1 244 ? -31.438 -9.035 1.526 1.00 96.19 244 ARG A CA 1
ATOM 1906 C C . ARG A 1 244 ? -32.772 -9.764 1.596 1.00 96.19 244 ARG A C 1
ATOM 1908 O O . ARG A 1 244 ? -33.763 -9.288 1.037 1.00 96.19 244 ARG A O 1
ATOM 1915 N N . CYS A 1 245 ? -32.808 -10.877 2.322 1.00 95.94 245 CYS A N 1
ATOM 1916 C CA . CYS A 1 245 ? -34.066 -11.525 2.665 1.00 95.94 245 CYS A CA 1
ATOM 1917 C C . CYS A 1 245 ? -34.976 -10.560 3.432 1.00 95.94 245 CYS A C 1
ATOM 1919 O O . CYS A 1 245 ? -34.524 -9.846 4.329 1.00 95.94 245 CYS A O 1
ATOM 1921 N N . GLY A 1 246 ? -36.248 -10.510 3.031 1.00 93.50 246 GLY A N 1
ATOM 1922 C CA . GLY A 1 246 ? -37.271 -9.719 3.711 1.00 93.50 246 GLY A CA 1
ATOM 1923 C C . GLY A 1 246 ? -37.517 -10.213 5.136 1.00 93.50 246 GLY A C 1
ATOM 1924 O O . GLY A 1 246 ? -37.105 -11.314 5.494 1.00 93.50 246 GLY A O 1
ATOM 1925 N N . GLN A 1 247 ? -38.209 -9.406 5.938 1.00 91.06 247 GLN A N 1
ATOM 1926 C CA . GLN A 1 247 ? -38.629 -9.834 7.269 1.00 91.06 247 GLN A CA 1
ATOM 1927 C C . GLN A 1 247 ? -39.516 -11.086 7.170 1.00 91.06 247 GLN A C 1
ATOM 1929 O O . GLN A 1 247 ? -40.361 -11.171 6.278 1.00 91.06 247 GLN A O 1
ATOM 1934 N N . GLY A 1 248 ? -39.285 -12.061 8.051 1.00 90.12 248 GLY A N 1
ATOM 1935 C CA . GLY A 1 248 ? -39.962 -13.363 8.016 1.00 90.12 248 GLY A CA 1
ATOM 1936 C C . GLY A 1 248 ? -39.363 -14.358 7.020 1.00 90.12 248 GLY A C 1
ATOM 1937 O O . GLY A 1 248 ? -39.892 -15.455 6.864 1.00 90.12 248 GLY A O 1
ATOM 1938 N N . LYS A 1 249 ? -38.248 -14.006 6.365 1.00 93.94 249 LYS A N 1
ATOM 1939 C CA . LYS A 1 249 ? -37.527 -14.880 5.434 1.00 93.94 249 LYS A CA 1
ATOM 1940 C C . LYS A 1 249 ? -36.055 -14.986 5.799 1.00 93.94 249 LYS A C 1
ATOM 1942 O O . LYS A 1 249 ? -35.444 -14.012 6.237 1.00 93.94 249 LYS A O 1
ATOM 1947 N N . TYR A 1 250 ? -35.466 -16.141 5.520 1.00 94.00 250 TYR A N 1
ATOM 1948 C CA . TYR A 1 250 ? -34.050 -16.413 5.742 1.00 94.00 250 TYR A CA 1
ATOM 1949 C C . TYR A 1 250 ? -33.409 -17.115 4.540 1.00 94.00 250 TYR A C 1
ATOM 1951 O O . TYR A 1 250 ? -34.094 -17.647 3.663 1.00 94.00 250 TYR A O 1
ATOM 1959 N N . GLN A 1 251 ? -32.080 -17.115 4.476 1.00 96.31 251 GLN A N 1
ATOM 1960 C CA . GLN A 1 251 ? -31.335 -17.902 3.495 1.00 96.31 251 GLN A CA 1
ATOM 1961 C C . GLN A 1 251 ? -30.022 -18.417 4.091 1.00 96.31 251 GLN A C 1
ATOM 1963 O O . GLN A 1 251 ? -29.121 -17.644 4.397 1.00 96.31 251 GLN A O 1
ATOM 1968 N N . ASP A 1 252 ? -29.909 -19.729 4.222 1.00 94.12 252 ASP A N 1
ATOM 1969 C CA . ASP A 1 252 ? -28.795 -20.448 4.847 1.00 94.12 252 ASP A CA 1
ATOM 1970 C C . ASP A 1 252 ? -27.748 -20.955 3.841 1.00 94.12 252 ASP A C 1
ATOM 1972 O O . ASP A 1 252 ? -26.639 -21.326 4.230 1.00 94.12 252 ASP A O 1
ATOM 1976 N N . ALA A 1 253 ? -28.056 -20.937 2.542 1.00 94.69 253 ALA A N 1
ATOM 1977 C CA . ALA A 1 253 ? -27.143 -21.327 1.476 1.00 94.69 253 ALA A CA 1
ATOM 1978 C C . ALA A 1 253 ? -26.655 -20.119 0.664 1.00 94.69 253 ALA A C 1
ATOM 1980 O O . ALA A 1 253 ? -27.381 -19.158 0.418 1.00 94.69 253 ALA A O 1
ATOM 1981 N N . LYS A 1 254 ? -25.406 -20.186 0.194 1.00 95.69 254 LYS A N 1
ATOM 1982 C CA . LYS A 1 254 ? -24.859 -19.193 -0.739 1.00 95.69 254 LYS A CA 1
ATOM 1983 C C . LYS A 1 254 ? -25.411 -19.410 -2.146 1.00 95.69 254 LYS A C 1
ATOM 1985 O O . LYS A 1 254 ? -25.779 -20.528 -2.511 1.00 95.69 254 LYS A O 1
ATOM 1990 N N . GLY A 1 255 ? -25.388 -18.359 -2.958 1.00 95.31 255 GLY A N 1
ATOM 1991 C CA . GLY A 1 255 ? -25.662 -18.477 -4.389 1.00 95.31 255 GLY A CA 1
ATOM 1992 C C . GLY A 1 255 ? -27.144 -18.622 -4.743 1.00 95.31 255 GLY A C 1
ATOM 1993 O O . GLY A 1 255 ? -27.463 -19.178 -5.788 1.00 95.31 255 GLY A O 1
ATOM 1994 N N . GLN A 1 256 ? -28.054 -18.210 -3.859 1.00 96.38 256 GLN A N 1
ATOM 1995 C CA . GLN A 1 256 ? -29.478 -18.522 -3.989 1.00 96.38 256 GLN A CA 1
ATOM 1996 C C . GLN A 1 256 ? -30.255 -17.428 -4.719 1.00 96.38 256 GLN A C 1
ATOM 1998 O O . GLN A 1 256 ? -29.940 -16.240 -4.637 1.00 96.38 256 GLN A O 1
ATOM 2003 N N . THR A 1 257 ? -31.301 -17.837 -5.433 1.00 96.56 257 THR A N 1
ATOM 2004 C CA . THR A 1 257 ? -32.130 -16.929 -6.238 1.00 96.56 257 THR A CA 1
ATOM 2005 C C . THR A 1 257 ? -33.366 -16.425 -5.509 1.00 96.56 257 THR A C 1
ATOM 2007 O O . THR A 1 257 ? -34.017 -15.509 -6.001 1.00 96.56 257 THR A O 1
ATOM 2010 N N . GLN A 1 258 ? -33.697 -17.006 -4.353 1.00 96.19 258 GLN A N 1
ATOM 2011 C CA . GLN A 1 258 ? -34.838 -16.647 -3.509 1.00 96.19 258 GLN A CA 1
ATOM 2012 C C . GLN A 1 258 ? -34.522 -16.951 -2.035 1.00 96.19 258 GLN A C 1
ATOM 2014 O O . GLN A 1 258 ? -33.602 -17.715 -1.740 1.00 96.19 258 GLN A O 1
ATOM 2019 N N . CYS A 1 259 ? -35.286 -16.369 -1.108 1.00 96.62 259 CYS A N 1
ATOM 2020 C CA . CYS A 1 259 ? -35.209 -16.676 0.326 1.00 96.62 259 CYS A CA 1
ATOM 2021 C C . CYS A 1 259 ? -36.266 -17.703 0.738 1.00 96.62 259 CYS A C 1
ATOM 2023 O O . CYS A 1 259 ? -37.345 -17.755 0.148 1.00 96.62 259 CYS A O 1
ATOM 2025 N N . LYS A 1 260 ? -35.962 -18.478 1.777 1.00 94.88 260 LYS A N 1
ATOM 2026 C CA . LYS A 1 260 ? -36.875 -19.419 2.434 1.00 94.88 260 LYS A CA 1
ATOM 2027 C C . LYS A 1 260 ? -37.778 -18.665 3.420 1.00 94.88 260 LYS A C 1
ATOM 2029 O O . LYS A 1 260 ? -37.325 -17.715 4.053 1.00 94.88 260 LYS A O 1
ATOM 2034 N N . GLU A 1 261 ? -39.037 -19.076 3.552 1.00 93.88 261 GLU A N 1
ATOM 2035 C CA . GLU A 1 261 ? -39.965 -18.538 4.564 1.00 93.88 261 GLU A CA 1
ATOM 2036 C C . GLU A 1 261 ? -39.658 -19.125 5.950 1.00 93.88 261 GLU A C 1
ATOM 2038 O O . GLU A 1 261 ? -39.280 -20.296 6.062 1.00 93.88 261 GLU A O 1
ATOM 2043 N N . CYS A 1 262 ? -39.847 -18.334 7.007 1.00 90.00 262 CYS A N 1
ATOM 2044 C CA . CYS A 1 262 ? -39.769 -18.819 8.382 1.00 90.00 262 CYS A CA 1
ATOM 2045 C C . CYS A 1 262 ? -40.920 -19.802 8.705 1.00 90.00 262 CYS A C 1
ATOM 2047 O O . CYS A 1 262 ? -42.057 -19.601 8.267 1.00 90.00 262 CYS A O 1
ATOM 2049 N N . PRO A 1 263 ? -40.661 -20.876 9.472 1.00 85.25 263 PRO A N 1
ATOM 2050 C CA . PRO A 1 263 ? -41.681 -21.865 9.820 1.00 85.25 263 PRO A CA 1
ATOM 2051 C C . PRO A 1 263 ? -42.667 -21.367 10.898 1.00 85.25 263 PRO A C 1
ATOM 2053 O O . PRO A 1 263 ? -42.322 -20.546 11.736 1.00 85.25 263 PRO A O 1
ATOM 2056 N N . ALA A 1 264 ? -43.887 -21.915 10.927 1.00 73.69 264 ALA A N 1
ATOM 2057 C CA . ALA A 1 264 ? -44.811 -21.852 12.076 1.00 73.69 264 ALA A CA 1
ATOM 2058 C C . ALA A 1 264 ? -45.068 -20.451 12.699 1.00 73.69 264 ALA A C 1
ATOM 2060 O O . ALA A 1 264 ? -44.836 -20.230 13.883 1.00 73.69 264 ALA A O 1
ATOM 2061 N N . ALA A 1 265 ? -45.592 -19.504 11.906 1.00 75.62 265 ALA A N 1
ATOM 2062 C CA . ALA A 1 265 ? -45.967 -18.143 12.344 1.00 75.62 265 ALA A CA 1
ATOM 2063 C C . ALA A 1 265 ? -44.844 -17.354 13.057 1.00 75.62 265 ALA A C 1
ATOM 2065 O O . ALA A 1 265 ? -45.112 -16.431 13.830 1.00 75.62 265 ALA A O 1
ATOM 2066 N N . THR A 1 266 ? -43.587 -17.719 12.797 1.00 85.25 266 THR A N 1
ATOM 2067 C CA . THR A 1 266 ? -42.414 -16.976 13.255 1.00 85.25 266 THR A CA 1
ATOM 2068 C C . THR A 1 266 ? -41.994 -15.924 12.239 1.00 85.25 266 THR A C 1
ATOM 2070 O O . THR A 1 266 ? -42.301 -16.005 11.049 1.00 85.25 266 THR A O 1
ATOM 2073 N N . THR A 1 267 ? -41.267 -14.924 12.720 1.00 88.31 267 THR A N 1
ATOM 2074 C CA . THR A 1 267 ? -40.693 -13.858 11.909 1.00 88.31 267 THR A CA 1
ATOM 2075 C C . THR A 1 267 ? -39.224 -13.650 12.268 1.00 88.31 267 THR A C 1
ATOM 2077 O O . THR A 1 267 ? -38.729 -14.186 13.258 1.00 88.31 267 THR A O 1
ATOM 2080 N N . THR A 1 268 ? -38.504 -12.869 11.472 1.00 89.88 268 THR A N 1
ATOM 2081 C CA . THR A 1 268 ? -37.112 -12.498 11.760 1.00 89.88 268 THR A CA 1
ATOM 2082 C C . THR A 1 268 ? -37.056 -11.126 12.429 1.00 89.88 268 THR A C 1
ATOM 2084 O O . THR A 1 268 ? -37.934 -10.281 12.225 1.00 89.88 268 THR A O 1
ATOM 2087 N N . LEU A 1 269 ? -35.996 -10.870 13.204 1.00 82.81 269 LEU A N 1
ATOM 2088 C CA . LEU A 1 269 ? -35.785 -9.570 13.857 1.00 82.81 269 LEU A CA 1
ATOM 2089 C C . LEU A 1 269 ? -35.601 -8.434 12.838 1.00 82.81 269 LEU A C 1
ATOM 2091 O O . LEU A 1 269 ? -35.962 -7.287 13.090 1.00 82.81 269 LEU A O 1
ATOM 2095 N N . GLY A 1 270 ? -35.023 -8.752 11.680 1.00 83.62 270 GLY A N 1
ATOM 2096 C CA . GLY A 1 270 ? -34.739 -7.786 10.632 1.00 83.62 270 GLY A CA 1
ATOM 2097 C C . GLY A 1 270 ? -34.502 -8.435 9.273 1.00 83.62 270 GLY A C 1
ATOM 2098 O O . GLY A 1 270 ? -34.764 -9.621 9.061 1.00 83.62 270 GLY A O 1
ATOM 2099 N N . LEU A 1 271 ? -34.017 -7.616 8.341 1.00 91.38 271 LEU A N 1
ATOM 2100 C CA . LEU A 1 271 ? -33.667 -8.039 6.989 1.00 91.38 271 LEU A CA 1
ATOM 2101 C C . LEU A 1 271 ? -32.367 -8.847 6.987 1.00 91.38 271 LEU A C 1
ATOM 2103 O O . LEU A 1 271 ? -31.434 -8.531 7.722 1.00 91.38 271 LEU A O 1
ATOM 2107 N N . GLY A 1 272 ? -32.267 -9.795 6.062 1.00 91.00 272 GLY A N 1
ATOM 2108 C CA . GLY A 1 272 ? -31.019 -10.491 5.769 1.00 91.00 272 GLY A CA 1
ATOM 2109 C C . GLY A 1 272 ? -30.693 -11.651 6.706 1.00 91.00 272 GLY A C 1
ATOM 2110 O O . GLY A 1 272 ? -29.520 -11.908 6.956 1.00 91.00 272 GLY A O 1
ATOM 2111 N N . SER A 1 273 ? -31.711 -12.328 7.237 1.00 92.00 273 SER A N 1
ATOM 2112 C CA . SER A 1 273 ? -31.508 -13.444 8.159 1.00 92.00 273 SER A CA 1
ATOM 2113 C C . SER A 1 273 ? -30.815 -14.631 7.484 1.00 92.00 273 SER A C 1
ATOM 2115 O O . SER A 1 273 ? -31.240 -15.097 6.424 1.00 92.00 273 SER A O 1
ATOM 2117 N N . ALA A 1 274 ? -29.740 -15.123 8.095 1.00 92.38 274 ALA A N 1
ATOM 2118 C CA . ALA A 1 274 ? -28.865 -16.137 7.503 1.00 92.38 274 ALA A CA 1
ATOM 2119 C C . ALA A 1 274 ? -29.176 -17.567 7.969 1.00 92.38 274 ALA A C 1
ATOM 2121 O O . ALA A 1 274 ? -28.526 -18.512 7.528 1.00 92.38 274 ALA A O 1
ATOM 2122 N N . SER A 1 275 ? -30.133 -17.745 8.880 1.00 87.62 275 SER A N 1
ATOM 2123 C CA . SER A 1 275 ? -30.386 -19.028 9.532 1.00 87.62 275 SER A CA 1
ATOM 2124 C C . SER A 1 275 ? -31.843 -19.168 9.948 1.00 87.62 275 SER A C 1
ATOM 2126 O O . SER A 1 275 ? -32.470 -18.200 10.364 1.00 87.62 275 SER A O 1
ATOM 2128 N N . VAL A 1 276 ? -32.357 -20.399 9.918 1.00 86.94 276 VAL A N 1
ATOM 2129 C CA . VAL A 1 276 ? -33.693 -20.720 10.442 1.00 86.94 276 VAL A CA 1
ATOM 2130 C C . VAL A 1 276 ? -33.805 -20.451 11.946 1.00 86.94 276 VAL A C 1
ATOM 2132 O O . VAL A 1 276 ? -34.879 -20.121 12.430 1.00 86.94 276 VAL A O 1
ATOM 2135 N N . PHE A 1 277 ? -32.695 -20.524 12.688 1.00 81.06 277 PHE A N 1
ATOM 2136 C CA . PHE A 1 277 ? -32.669 -20.268 14.134 1.00 81.06 277 PHE A CA 1
ATOM 2137 C C . PHE A 1 277 ? -32.863 -18.789 14.500 1.00 81.06 277 PHE A C 1
ATOM 2139 O O . PHE A 1 277 ? -33.055 -18.461 15.665 1.00 81.06 277 PHE A O 1
ATOM 2146 N N . GLU A 1 278 ? -32.811 -17.886 13.521 1.00 83.69 278 GLU A N 1
ATOM 2147 C CA . GLU A 1 278 ? -33.131 -16.467 13.709 1.00 83.69 278 GLU A CA 1
ATOM 2148 C C . GLU A 1 278 ? -34.631 -16.172 13.501 1.00 83.69 278 GLU A C 1
ATOM 2150 O O . GLU A 1 278 ? -35.067 -15.029 13.674 1.00 83.69 278 GLU A O 1
ATOM 2155 N N . CYS A 1 279 ? -35.423 -17.189 13.140 1.00 87.94 279 CYS A N 1
ATOM 2156 C CA . CYS A 1 279 ? -36.878 -17.121 13.114 1.00 87.94 279 CYS A CA 1
ATOM 2157 C C . CYS A 1 279 ? -37.427 -17.308 14.540 1.00 87.94 279 CYS A C 1
ATOM 2159 O O . CYS A 1 279 ? -37.297 -18.378 15.133 1.00 87.94 279 CYS A O 1
ATOM 2161 N N . GLY A 1 280 ? -38.058 -16.270 15.088 1.00 86.44 280 GLY A N 1
ATOM 2162 C CA . GLY A 1 280 ? -38.648 -16.265 16.429 1.00 86.44 280 GLY A CA 1
ATOM 2163 C C . GLY A 1 280 ? -40.116 -15.843 16.417 1.00 86.44 280 GLY A C 1
ATOM 2164 O O . GLY A 1 280 ? -40.617 -15.303 15.431 1.00 86.44 280 GLY A O 1
ATOM 2165 N N . CYS A 1 281 ? -40.836 -16.083 17.514 1.00 86.94 281 CYS A N 1
ATOM 2166 C CA . CYS A 1 281 ? -42.231 -15.654 17.611 1.00 86.94 281 CYS A CA 1
ATOM 2167 C C . CYS A 1 281 ? -42.359 -14.124 17.518 1.00 86.94 281 CYS A C 1
ATOM 2169 O O . CYS A 1 281 ? -41.549 -13.377 18.080 1.00 86.94 281 CYS A O 1
ATOM 2171 N N . GLU A 1 282 ? -43.401 -13.672 16.816 1.00 86.88 282 GLU A N 1
ATOM 2172 C CA . GLU A 1 282 ? -43.773 -12.257 16.739 1.00 86.88 282 GLU A CA 1
ATOM 2173 C C . GLU A 1 282 ? -44.049 -11.664 18.136 1.00 86.88 282 GLU A C 1
ATOM 2175 O O . GLU A 1 282 ? -44.473 -12.393 19.040 1.00 86.88 282 GLU A O 1
ATOM 2180 N N . PRO A 1 283 ? -43.849 -10.345 18.340 1.00 85.31 283 PRO A N 1
ATOM 2181 C CA . PRO A 1 283 ? -44.174 -9.689 19.605 1.00 85.31 283 PRO A CA 1
ATOM 2182 C C . PRO A 1 283 ? -45.609 -9.985 20.063 1.00 85.31 283 PRO A C 1
ATOM 2184 O O . PRO A 1 283 ? -46.554 -9.919 19.279 1.00 85.31 283 PRO A O 1
ATOM 2187 N N . GLY A 1 284 ? -45.777 -10.297 21.349 1.00 85.50 284 GLY A N 1
ATOM 2188 C CA . GLY A 1 284 ? -47.062 -10.714 21.918 1.00 85.50 284 GLY A CA 1
ATOM 2189 C C . GLY A 1 284 ? -47.362 -12.212 21.796 1.00 85.50 284 GLY A C 1
ATOM 2190 O O . GLY A 1 284 ? -48.414 -12.643 22.269 1.00 85.50 284 GLY A O 1
ATOM 2191 N N . ARG A 1 285 ? -46.455 -13.013 21.223 1.00 87.12 285 ARG A N 1
ATOM 2192 C CA . ARG A 1 285 ? -46.506 -14.482 21.241 1.00 87.12 285 ARG A CA 1
ATOM 2193 C C . ARG A 1 285 ? -45.283 -15.076 21.945 1.00 87.12 285 ARG A C 1
ATOM 2195 O O . ARG A 1 285 ? -44.207 -14.483 21.928 1.00 87.12 285 ARG A O 1
ATOM 2202 N N . ILE A 1 286 ? -45.444 -16.253 22.545 1.00 85.31 286 ILE A N 1
ATOM 2203 C CA . ILE A 1 286 ? -44.384 -17.009 23.223 1.00 85.31 286 ILE A CA 1
ATOM 2204 C C . ILE A 1 286 ? -44.263 -18.413 22.629 1.00 85.31 286 ILE A C 1
ATOM 2206 O O . ILE A 1 286 ? -45.270 -19.082 22.381 1.00 85.31 286 ILE A O 1
ATOM 2210 N N . ASN A 1 287 ? -43.024 -18.845 22.387 1.00 86.56 287 ASN A N 1
ATOM 2211 C CA . ASN A 1 287 ? -42.728 -20.204 21.950 1.00 86.56 287 ASN A CA 1
ATOM 2212 C C . ASN A 1 287 ? -42.853 -21.173 23.135 1.00 86.56 287 ASN A C 1
ATOM 2214 O O . ASN A 1 287 ? -42.149 -21.008 24.138 1.00 86.56 287 ASN A O 1
ATOM 2218 N N . ILE A 1 288 ? -43.735 -22.165 23.009 1.00 83.38 288 ILE A N 1
ATOM 2219 C CA . ILE A 1 288 ? -43.951 -23.219 24.015 1.00 83.38 288 ILE A CA 1
ATOM 2220 C C . ILE A 1 288 ? -43.348 -24.572 23.622 1.00 83.38 288 ILE A C 1
ATOM 2222 O O . ILE A 1 288 ? -43.362 -25.490 24.440 1.00 83.38 288 ILE A O 1
ATOM 2226 N N . ALA A 1 289 ? -42.819 -24.693 22.403 1.00 77.12 289 ALA A N 1
ATOM 2227 C CA . ALA A 1 289 ? -42.155 -25.906 21.944 1.00 77.12 289 ALA A CA 1
ATOM 2228 C C . ALA A 1 289 ? -40.798 -26.100 22.645 1.00 77.12 289 ALA A C 1
ATOM 2230 O O . ALA A 1 289 ? -40.143 -25.132 23.041 1.00 77.12 289 ALA A O 1
ATOM 2231 N N . ASN A 1 290 ? -40.373 -27.360 22.777 1.00 69.94 290 ASN A N 1
ATOM 2232 C CA . ASN A 1 290 ? -39.028 -27.705 23.243 1.00 69.94 290 ASN A CA 1
ATOM 2233 C C . ASN A 1 290 ? -37.964 -27.266 22.219 1.00 69.94 290 ASN A C 1
ATOM 2235 O O . ASN A 1 290 ? -38.255 -27.165 21.030 1.00 69.94 290 ASN A O 1
ATOM 2239 N N . GLU A 1 291 ? -36.714 -27.071 22.662 1.00 62.56 291 GLU A N 1
ATOM 2240 C CA . GLU A 1 291 ? -35.593 -26.588 21.826 1.00 62.56 291 GLU A CA 1
ATOM 2241 C C . GLU A 1 291 ? -35.333 -27.412 20.547 1.00 62.56 291 GLU A C 1
ATOM 2243 O O . GLU A 1 291 ? -34.714 -26.919 19.606 1.00 62.56 291 GLU A O 1
ATOM 2248 N N . THR A 1 292 ? -35.788 -28.665 20.498 1.00 62.56 292 THR A N 1
ATOM 2249 C CA . THR A 1 292 ? -35.596 -29.580 19.363 1.00 62.56 292 THR A CA 1
ATOM 2250 C C . THR A 1 292 ? -36.717 -29.549 18.329 1.00 62.56 292 THR A C 1
ATOM 2252 O O . THR A 1 292 ? -36.549 -30.113 17.246 1.00 62.56 292 THR A O 1
ATOM 2255 N N . ASP A 1 293 ? -37.848 -28.923 18.648 1.00 68.75 293 ASP A N 1
ATOM 2256 C CA . ASP A 1 293 ? -39.053 -28.946 17.825 1.00 68.75 293 ASP A CA 1
ATOM 2257 C C . ASP A 1 293 ? -39.266 -27.615 17.091 1.00 68.75 293 ASP A C 1
ATOM 2259 O O . ASP A 1 293 ? -38.703 -26.571 17.429 1.00 68.75 293 ASP A O 1
ATOM 2263 N N . LEU A 1 294 ? -40.088 -27.652 16.039 1.00 65.94 294 LEU A N 1
ATOM 2264 C CA . LEU A 1 294 ? -40.502 -26.441 15.333 1.00 65.94 294 LEU A CA 1
ATOM 2265 C C . LEU A 1 294 ? -41.209 -25.483 16.313 1.00 65.94 294 LEU A C 1
ATOM 2267 O O . LEU A 1 294 ? -42.014 -25.939 17.124 1.00 65.94 294 LEU A O 1
ATOM 2271 N N . PRO A 1 295 ? -40.945 -24.166 16.232 1.00 74.25 295 PRO A N 1
ATOM 2272 C CA . PRO A 1 295 ? -41.477 -23.197 17.183 1.00 74.25 295 PRO A CA 1
ATOM 2273 C C . PRO A 1 295 ? -43.010 -23.186 17.177 1.00 74.25 295 PRO A C 1
ATOM 2275 O O . PRO A 1 295 ? -43.637 -22.990 16.138 1.00 74.25 295 PRO A O 1
ATOM 2278 N N . GLU A 1 296 ? -43.618 -23.358 18.350 1.00 84.31 296 GLU A N 1
ATOM 2279 C CA . GLU A 1 296 ? -45.067 -23.304 18.548 1.00 84.31 296 GLU A CA 1
ATOM 2280 C C . GLU A 1 296 ? -45.431 -21.985 19.241 1.00 84.31 296 GLU A C 1
ATOM 2282 O O . GLU A 1 296 ? -45.310 -21.836 20.458 1.00 84.31 296 GLU A O 1
ATOM 2287 N N . CYS A 1 297 ? -45.843 -20.989 18.451 1.00 86.06 297 CYS A N 1
ATOM 2288 C CA . CYS A 1 297 ? -46.089 -19.629 18.935 1.00 86.06 297 CYS A CA 1
ATOM 2289 C C . CYS A 1 297 ? -47.531 -19.420 19.424 1.00 86.06 297 CYS A C 1
ATOM 2291 O O . CYS A 1 297 ? -48.452 -19.171 18.634 1.00 86.06 297 CYS A O 1
ATOM 2293 N N . THR A 1 298 ? -47.715 -19.407 20.743 1.00 86.06 298 THR A N 1
ATOM 2294 C CA . THR A 1 298 ? -49.004 -19.116 21.396 1.00 86.06 298 THR A CA 1
ATOM 2295 C C . THR A 1 298 ? -49.126 -17.638 21.780 1.00 86.06 298 THR A C 1
ATOM 2297 O O . THR A 1 298 ? -48.114 -17.002 22.068 1.00 86.06 298 THR A O 1
ATOM 2300 N N . PRO A 1 299 ? -50.330 -17.034 21.758 1.00 86.06 299 PRO A N 1
ATOM 2301 C CA . PRO A 1 299 ? -50.522 -15.655 22.206 1.00 86.06 299 PRO A CA 1
ATOM 2302 C C . PRO A 1 299 ? -50.273 -15.522 23.713 1.00 86.06 299 PRO A C 1
ATOM 2304 O O . PRO A 1 299 ? -50.698 -16.368 24.497 1.00 86.06 299 PRO A O 1
ATOM 2307 N N . CYS A 1 300 ? -49.610 -14.443 24.125 1.00 85.19 300 CYS A N 1
ATOM 2308 C CA . CYS A 1 300 ? -49.361 -14.175 25.537 1.00 85.19 300 CYS A CA 1
ATOM 2309 C C . CYS A 1 300 ? -50.630 -13.711 26.259 1.00 85.19 300 CYS A C 1
ATOM 2311 O O . CYS A 1 300 ? -51.355 -12.843 25.773 1.00 85.19 300 CYS A O 1
ATOM 2313 N N . GLY A 1 301 ? -50.884 -14.301 27.431 1.00 80.56 301 GLY A N 1
ATOM 2314 C CA . GLY A 1 301 ? -52.024 -13.968 28.286 1.00 80.56 301 GLY A CA 1
ATOM 2315 C C . GLY A 1 301 ? -51.913 -12.591 28.951 1.00 80.56 301 GLY A C 1
ATOM 2316 O O . GLY A 1 301 ? -50.849 -11.966 28.976 1.00 80.56 301 GLY A O 1
ATOM 2317 N N . GLU A 1 302 ? -53.024 -12.112 29.516 1.00 80.12 302 GLU A N 1
ATOM 2318 C CA . GLU A 1 302 ? -53.058 -10.838 30.239 1.00 80.12 302 GLU A CA 1
ATOM 2319 C C . GLU A 1 302 ? -52.072 -10.834 31.417 1.00 80.12 302 GLU A C 1
ATOM 2321 O O . GLU A 1 302 ? -52.022 -11.764 32.216 1.00 80.12 302 GLU A O 1
ATOM 2326 N N . GLY A 1 303 ? -51.277 -9.765 31.525 1.00 73.31 303 GLY A N 1
ATOM 2327 C CA . GLY A 1 303 ? -50.281 -9.613 32.588 1.00 73.31 303 GLY A CA 1
ATOM 2328 C C . GLY A 1 303 ? -48.872 -10.108 32.240 1.00 73.31 303 GLY A C 1
ATOM 2329 O O . GLY A 1 303 ? -47.961 -9.869 33.026 1.00 73.31 303 GLY A O 1
ATOM 2330 N N . LEU A 1 304 ? -48.645 -10.692 31.056 1.00 82.06 304 LEU A N 1
ATOM 2331 C CA . LEU A 1 304 ? -47.311 -10.996 30.511 1.00 82.06 304 LEU A CA 1
ATOM 2332 C C . LEU A 1 304 ? -46.907 -9.990 29.418 1.00 82.06 304 LEU A C 1
ATOM 2334 O O . LEU A 1 304 ? -47.721 -9.537 28.612 1.00 82.06 304 LEU A O 1
ATOM 2338 N N . SER A 1 305 ? -45.631 -9.617 29.391 1.00 83.94 305 SER A N 1
ATOM 2339 C CA . SER A 1 305 ? -44.988 -8.871 28.310 1.00 83.94 305 SER A CA 1
ATOM 2340 C C . SER A 1 305 ? -44.053 -9.818 27.572 1.00 83.94 305 SER A C 1
ATOM 2342 O O . SER A 1 305 ? -43.088 -10.287 28.164 1.00 83.94 305 SER A O 1
ATOM 2344 N N . CYS A 1 306 ? -44.341 -10.091 26.299 1.00 86.12 306 CYS A N 1
ATOM 2345 C CA . CYS A 1 306 ? -43.559 -10.993 25.453 1.00 86.12 306 CYS A CA 1
ATOM 2346 C C . CYS A 1 306 ? -42.952 -10.222 24.274 1.00 86.12 306 CYS A C 1
ATOM 2348 O O . CYS A 1 306 ? -43.654 -9.963 23.288 1.00 86.12 306 CYS A O 1
ATOM 2350 N N . PRO A 1 307 ? -41.678 -9.811 24.370 1.00 83.56 307 PRO A N 1
ATOM 2351 C CA . PRO A 1 307 ? -40.924 -9.255 23.250 1.00 83.56 307 PRO A CA 1
ATOM 2352 C C . PRO A 1 307 ? -40.672 -10.284 22.132 1.00 83.56 307 PRO A C 1
ATOM 2354 O O . PRO A 1 307 ? -40.978 -11.469 22.272 1.00 83.56 307 PRO A O 1
ATOM 2357 N N . PHE A 1 308 ? -40.081 -9.833 21.022 1.00 84.94 308 PHE A N 1
ATOM 2358 C CA . PHE A 1 308 ? -39.679 -10.704 19.910 1.00 84.94 308 PHE A CA 1
ATOM 2359 C C . PHE A 1 308 ? -38.837 -11.899 20.390 1.00 84.94 308 PHE A C 1
ATOM 2361 O O . PHE A 1 308 ? -37.923 -11.727 21.195 1.00 84.94 308 PHE A O 1
ATOM 2368 N N . SER A 1 309 ? -39.120 -13.092 19.852 1.00 84.00 309 SER A N 1
ATOM 2369 C CA . SER A 1 309 ? -38.410 -14.340 20.171 1.00 84.00 309 SER A CA 1
ATOM 2370 C C . SER A 1 309 ? -38.493 -14.779 21.646 1.00 84.00 309 SER A C 1
ATOM 2372 O O . SER A 1 309 ? -37.595 -15.462 22.142 1.00 84.00 309 SER A O 1
ATOM 2374 N N . SER A 1 310 ? -39.581 -14.436 22.344 1.00 84.19 310 SER A N 1
ATOM 2375 C CA . SER A 1 310 ? -39.852 -14.953 23.693 1.00 84.19 310 SER A CA 1
ATOM 2376 C C . SER A 1 310 ? -40.082 -16.469 23.672 1.00 84.19 310 SER A C 1
ATOM 2378 O O . SER A 1 310 ? -40.898 -16.963 22.889 1.00 84.19 310 SER A O 1
ATOM 2380 N N . SER A 1 311 ? -39.428 -17.207 24.570 1.00 83.69 311 SER A N 1
ATOM 2381 C CA . SER A 1 311 ? -39.662 -18.640 24.798 1.00 83.69 311 SER A CA 1
ATOM 2382 C C . SER A 1 311 ? -40.001 -18.937 26.258 1.00 83.69 311 SER A C 1
ATOM 2384 O O . SER A 1 311 ? -39.630 -18.185 27.167 1.00 83.69 311 SER A O 1
ATOM 2386 N N . LEU A 1 312 ? -40.678 -20.059 26.502 1.00 80.44 312 LEU A N 1
ATOM 2387 C CA . LEU A 1 312 ? -41.000 -20.528 27.852 1.00 80.44 312 LEU A CA 1
ATOM 2388 C C . LEU A 1 312 ? -39.751 -20.679 28.737 1.00 80.44 312 LEU A C 1
ATOM 2390 O O . LEU A 1 312 ? -39.796 -20.430 29.940 1.00 80.44 312 LEU A O 1
ATOM 2394 N N . GLU A 1 313 ? -38.631 -21.061 28.134 1.00 77.88 313 GLU A N 1
ATOM 2395 C CA . GLU A 1 313 ? -37.344 -21.207 28.803 1.00 77.88 313 GLU A CA 1
ATOM 2396 C C . GLU A 1 313 ? -36.746 -19.853 29.208 1.00 77.88 313 GLU A C 1
ATOM 2398 O O . GLU A 1 313 ? -36.386 -19.673 30.371 1.00 77.88 313 GLU A O 1
ATOM 2403 N N . THR A 1 314 ? -36.759 -18.853 28.316 1.00 77.31 314 THR A N 1
ATOM 2404 C CA . THR A 1 314 ? -36.310 -17.485 28.653 1.00 77.31 314 THR A CA 1
ATOM 2405 C C . THR A 1 314 ? -37.150 -16.839 29.760 1.00 77.31 314 THR A C 1
ATOM 2407 O O . THR A 1 314 ? -36.624 -16.084 30.578 1.00 77.31 314 THR A O 1
ATOM 2410 N N . LEU A 1 315 ? -38.440 -17.188 29.848 1.00 78.19 315 LEU A N 1
ATOM 2411 C CA . LEU A 1 315 ? -39.324 -16.762 30.937 1.00 78.19 315 LEU A CA 1
ATOM 2412 C C . LEU A 1 315 ? -38.954 -17.414 32.279 1.00 78.19 315 LEU A C 1
ATOM 2414 O O . LEU A 1 315 ? -38.996 -16.744 33.307 1.00 78.19 315 LEU A O 1
ATOM 2418 N N . LYS A 1 316 ? -38.561 -18.695 32.283 1.00 75.50 316 LYS A N 1
ATOM 2419 C CA . LYS A 1 316 ? -38.132 -19.414 33.498 1.00 75.50 316 LYS A CA 1
ATOM 2420 C C . LYS A 1 316 ? -36.750 -18.975 33.987 1.00 75.50 316 LYS A C 1
ATOM 2422 O O . LYS A 1 316 ? -36.541 -18.849 35.191 1.00 75.50 316 LYS A O 1
ATOM 2427 N N . LEU A 1 317 ? -35.812 -18.757 33.066 1.00 73.25 317 LEU A N 1
ATOM 2428 C CA . LEU A 1 317 ? -34.433 -18.360 33.375 1.00 73.25 317 LEU A CA 1
ATOM 2429 C C . LEU A 1 317 ? -34.306 -16.875 33.727 1.00 73.25 317 LEU A C 1
ATOM 2431 O O . LEU A 1 317 ? -33.353 -16.487 34.402 1.00 73.25 317 LEU A O 1
ATOM 2435 N N . GLY A 1 318 ? -35.259 -16.045 33.294 1.00 66.44 318 GLY A N 1
ATOM 2436 C CA . GLY A 1 318 ? -35.182 -14.600 33.486 1.00 66.44 318 GLY A CA 1
ATOM 2437 C C . GLY A 1 318 ? -34.010 -13.977 32.725 1.00 66.44 318 GLY A C 1
ATOM 2438 O O . GLY A 1 318 ? -33.439 -12.987 33.174 1.00 66.44 318 GLY A O 1
ATOM 2439 N N . THR A 1 319 ? -33.630 -14.572 31.597 1.00 68.56 319 THR A N 1
ATOM 2440 C CA . THR A 1 319 ? -32.597 -14.072 30.692 1.00 68.56 319 THR A CA 1
ATOM 2441 C C . THR A 1 319 ? -33.010 -14.391 29.259 1.00 68.56 319 THR A C 1
ATOM 2443 O O . THR A 1 319 ? -33.595 -15.439 28.984 1.00 68.56 319 THR A O 1
ATOM 2446 N N . ALA A 1 320 ? -32.728 -13.475 28.334 1.00 67.56 320 ALA A N 1
ATOM 2447 C CA . ALA A 1 320 ? -32.911 -13.704 26.905 1.00 67.56 320 ALA A CA 1
ATOM 2448 C C . ALA A 1 320 ? -31.546 -13.661 26.202 1.00 67.56 320 ALA A C 1
ATOM 2450 O O . ALA A 1 320 ? -30.770 -12.733 26.450 1.00 67.56 320 ALA A O 1
ATOM 2451 N N . PRO A 1 321 ? -31.243 -14.607 25.291 1.00 66.94 321 PRO A N 1
ATOM 2452 C CA . PRO A 1 321 ? -29.948 -14.667 24.605 1.00 66.94 321 PRO A CA 1
ATOM 2453 C C . PRO A 1 321 ? -29.671 -13.438 23.722 1.00 66.94 321 PRO A C 1
ATOM 2455 O O . PRO A 1 321 ? -28.520 -13.146 23.410 1.00 66.94 321 PRO A O 1
ATOM 2458 N N . LEU A 1 322 ? -30.715 -12.692 23.344 1.00 67.38 322 LEU A N 1
ATOM 2459 C CA . LEU A 1 322 ? -30.630 -11.465 22.544 1.00 67.38 322 LEU A CA 1
ATOM 2460 C C . LEU A 1 322 ? -30.506 -10.177 23.395 1.00 67.38 322 LEU A C 1
ATOM 2462 O O . LEU A 1 322 ? -30.405 -9.085 22.832 1.00 67.38 322 LEU A O 1
ATOM 2466 N N . GLY A 1 323 ? -30.497 -10.285 24.732 1.00 71.50 323 GLY A N 1
ATOM 2467 C CA . GLY A 1 323 ? -30.381 -9.170 25.686 1.00 71.50 323 GLY A CA 1
ATOM 2468 C C . GLY A 1 323 ? -31.674 -8.856 26.453 1.00 71.50 323 GLY A C 1
ATOM 2469 O O . GLY A 1 323 ? -32.755 -9.301 26.076 1.00 71.50 323 GLY A O 1
ATOM 2470 N N . GLU A 1 324 ? -31.570 -8.055 27.522 1.00 73.94 324 GLU A N 1
ATOM 2471 C CA . GLU A 1 324 ? -32.668 -7.762 28.473 1.00 73.94 324 GLU A CA 1
ATOM 2472 C C . GLU A 1 324 ? -33.932 -7.182 27.815 1.00 73.94 324 GLU A C 1
ATOM 2474 O O . GLU A 1 324 ? -35.049 -7.468 28.230 1.00 73.94 324 GLU A O 1
ATOM 2479 N N . GLN A 1 325 ? -33.781 -6.418 26.732 1.00 72.44 325 GLN A N 1
ATOM 2480 C CA . GLN A 1 325 ? -34.900 -5.844 25.970 1.00 72.44 325 GLN A CA 1
ATOM 2481 C C . GLN A 1 325 ? -35.791 -6.891 25.271 1.00 72.44 325 GLN A C 1
ATOM 2483 O O . GLN A 1 325 ? -36.915 -6.578 24.880 1.00 72.44 325 GLN A O 1
ATOM 2488 N N . TYR A 1 326 ? -35.300 -8.125 25.118 1.00 74.00 326 TYR A N 1
ATOM 2489 C CA . TYR A 1 326 ? -36.050 -9.255 24.563 1.00 74.00 326 TYR A CA 1
ATOM 2490 C C . TYR A 1 326 ? -36.548 -10.219 25.644 1.00 74.00 326 TYR A C 1
ATOM 2492 O O . TYR A 1 326 ? -37.102 -11.271 25.331 1.00 74.00 326 TYR A O 1
ATOM 2500 N N . GLN A 1 327 ? -36.351 -9.877 26.919 1.00 78.44 327 GLN A N 1
ATOM 2501 C CA . GLN A 1 327 ? -36.734 -10.730 28.028 1.00 78.44 327 GLN A CA 1
ATOM 2502 C C . GLN A 1 327 ? -38.250 -10.676 28.263 1.00 78.44 327 GLN A C 1
ATOM 2504 O O . GLN A 1 327 ? -38.805 -9.591 28.474 1.00 78.44 327 GLN A O 1
ATOM 2509 N N . PRO A 1 328 ? -38.938 -11.829 28.274 1.00 80.75 328 PRO A N 1
ATOM 2510 C CA . PRO A 1 328 ? -40.330 -11.866 28.680 1.00 80.75 328 PRO A CA 1
ATOM 2511 C C . PRO A 1 328 ? -40.448 -11.574 30.182 1.00 80.75 328 PRO A C 1
ATOM 2513 O O . PRO A 1 328 ? -39.689 -12.102 30.997 1.00 80.75 328 PRO A O 1
ATOM 2516 N N . ALA A 1 329 ? -41.397 -10.716 30.553 1.00 81.25 329 ALA A N 1
ATOM 2517 C CA . ALA A 1 329 ? -41.551 -10.231 31.923 1.00 81.25 329 ALA A CA 1
ATOM 2518 C C . ALA A 1 329 ? -43.021 -10.125 32.337 1.00 81.25 329 ALA A C 1
ATOM 2520 O O . ALA A 1 329 ? -43.895 -9.826 31.521 1.00 81.25 329 ALA A O 1
ATOM 2521 N N . LEU A 1 330 ? -43.295 -10.318 33.628 1.00 79.50 330 LEU A N 1
ATOM 2522 C CA . LEU A 1 330 ? -44.607 -10.048 34.211 1.00 79.50 330 LEU A CA 1
ATOM 2523 C C . LEU A 1 330 ? -44.840 -8.539 34.336 1.00 79.50 330 LEU A C 1
ATOM 2525 O O . LEU A 1 330 ? -43.959 -7.777 34.740 1.00 79.50 330 LEU A O 1
ATOM 2529 N N . ARG A 1 331 ? -46.052 -8.098 34.008 1.00 75.94 331 ARG A N 1
ATOM 2530 C CA . ARG A 1 331 ? -46.500 -6.722 34.231 1.00 75.94 331 ARG A CA 1
ATOM 2531 C C . ARG A 1 331 ? -46.769 -6.501 35.720 1.00 75.94 331 ARG A C 1
ATOM 2533 O O . ARG A 1 331 ? -47.148 -7.418 36.445 1.00 75.94 331 ARG A O 1
ATOM 2540 N N . ARG A 1 332 ? -46.612 -5.253 36.173 1.00 72.31 332 ARG A N 1
ATOM 2541 C CA . ARG A 1 332 ? -46.892 -4.858 37.564 1.00 72.31 332 ARG A CA 1
ATOM 2542 C C . ARG A 1 332 ? -48.317 -5.267 37.970 1.00 72.31 332 ARG A C 1
ATOM 2544 O O . ARG A 1 332 ? -49.254 -5.046 37.206 1.00 72.31 332 ARG A O 1
ATOM 2551 N N . GLY A 1 333 ? -48.468 -5.828 39.173 1.00 69.00 333 GLY A N 1
ATOM 2552 C CA . GLY A 1 333 ? -49.760 -6.273 39.715 1.00 69.00 333 GLY A CA 1
ATOM 2553 C C . GLY A 1 333 ? -50.187 -7.690 39.312 1.00 69.00 333 GLY A C 1
ATOM 2554 O O . GLY A 1 333 ? -51.322 -8.076 39.591 1.00 69.00 333 GLY A O 1
ATOM 2555 N N . PHE A 1 334 ? -49.299 -8.463 38.683 1.00 76.12 334 PHE A N 1
ATOM 2556 C CA . PHE A 1 334 ? -49.534 -9.853 38.296 1.00 76.12 334 PHE A CA 1
ATOM 2557 C C . PHE A 1 334 ? -48.416 -10.776 38.808 1.00 76.12 334 PHE A C 1
ATOM 2559 O O . PHE A 1 334 ? -47.272 -10.344 38.940 1.00 76.12 334 PHE A O 1
ATOM 2566 N N . TYR A 1 335 ? -48.737 -12.045 39.078 1.00 74.38 335 TYR A N 1
ATOM 2567 C CA . TYR A 1 335 ? -47.776 -13.082 39.479 1.00 74.38 335 TYR A CA 1
ATOM 2568 C C . TYR A 1 335 ? -48.061 -14.418 38.769 1.00 74.38 335 TYR A C 1
ATOM 2570 O O . TYR A 1 335 ? -49.187 -14.668 38.343 1.00 74.38 335 TYR A O 1
ATOM 2578 N N . CYS A 1 336 ? -47.056 -15.289 38.642 1.00 70.75 336 CYS A N 1
ATOM 2579 C CA . CYS A 1 336 ? -47.198 -16.654 38.116 1.00 70.75 336 CYS A CA 1
ATOM 2580 C C . CYS A 1 336 ? -46.379 -17.649 38.958 1.00 70.75 336 CYS A C 1
ATOM 2582 O O . CYS A 1 336 ? -45.558 -17.241 39.780 1.00 70.75 336 CYS A O 1
ATOM 2584 N N . THR A 1 337 ? -46.596 -18.954 38.768 1.00 69.25 337 THR A N 1
ATOM 2585 C CA . THR A 1 337 ? -45.864 -20.026 39.477 1.00 69.25 337 THR A CA 1
ATOM 2586 C C . THR A 1 337 ? -44.908 -20.764 38.535 1.00 69.25 337 THR A C 1
ATOM 2588 O O . THR A 1 337 ? -45.144 -20.812 37.329 1.00 69.25 337 THR A O 1
ATOM 2591 N N . MET A 1 338 ? -43.831 -21.356 39.067 1.00 61.66 338 MET A N 1
ATOM 2592 C CA . MET A 1 338 ? -42.846 -22.108 38.263 1.00 61.66 338 MET A CA 1
ATOM 2593 C C . MET A 1 338 ? -43.441 -23.356 37.596 1.00 61.66 338 MET A C 1
ATOM 2595 O O . MET A 1 338 ? -43.022 -23.726 36.498 1.00 61.66 338 MET A O 1
ATOM 2599 N N . ASP A 1 339 ? -44.449 -23.960 38.227 1.00 65.25 339 ASP A N 1
ATOM 2600 C CA . ASP A 1 339 ? -45.143 -25.147 37.721 1.00 65.25 339 ASP A CA 1
ATOM 2601 C C . ASP A 1 339 ? -46.121 -24.814 36.583 1.00 65.25 339 ASP A C 1
ATOM 2603 O O . ASP A 1 339 ? -46.536 -25.690 35.825 1.00 65.25 339 ASP A O 1
ATOM 2607 N N . SER A 1 340 ? -46.516 -23.546 36.442 1.00 71.06 340 SER A N 1
ATOM 2608 C CA . SER A 1 340 ? -47.447 -23.077 35.409 1.00 71.06 340 SER A CA 1
ATOM 2609 C C . SER A 1 340 ? -47.167 -21.612 35.037 1.00 71.06 340 SER A C 1
ATOM 2611 O O . SER A 1 340 ? -47.968 -20.727 35.339 1.00 71.06 340 SER A O 1
ATOM 2613 N N . PRO A 1 341 ? -46.042 -21.326 34.354 1.00 69.56 341 PRO A N 1
ATOM 2614 C CA . PRO A 1 341 ? -45.567 -19.958 34.105 1.00 69.56 341 PRO A CA 1
ATOM 2615 C C . PRO A 1 341 ? -46.432 -19.165 33.111 1.00 69.56 341 PRO A C 1
ATOM 2617 O O . PRO A 1 341 ? -46.350 -17.942 33.062 1.00 69.56 341 PRO A O 1
ATOM 2620 N N . LEU A 1 342 ? -47.281 -19.844 32.332 1.00 73.00 342 LEU A N 1
ATOM 2621 C CA . LEU A 1 342 ? -48.248 -19.214 31.423 1.00 73.00 342 LEU A CA 1
ATOM 2622 C C . LEU A 1 342 ? -49.579 -18.870 32.111 1.00 73.00 342 LEU A C 1
ATOM 2624 O O . LEU A 1 342 ? -50.409 -18.177 31.524 1.00 73.00 342 LEU A O 1
ATOM 2628 N N . VAL A 1 343 ? -49.795 -19.340 33.344 1.00 78.75 343 VAL A N 1
ATOM 2629 C CA . VAL A 1 343 ? -50.989 -19.029 34.135 1.00 78.75 343 VAL A CA 1
ATOM 2630 C C . VAL A 1 343 ? -50.680 -17.821 35.012 1.00 78.75 343 VAL A C 1
ATOM 2632 O O . VAL A 1 343 ? -49.953 -17.916 36.002 1.00 78.75 343 VAL A O 1
ATOM 2635 N N . VAL A 1 344 ? -51.223 -16.671 34.616 1.00 76.31 344 VAL A N 1
ATOM 2636 C CA . VAL A 1 344 ? -50.995 -15.388 35.283 1.00 76.31 344 VAL A CA 1
ATOM 2637 C C . VAL A 1 344 ? -52.169 -15.057 36.199 1.00 76.31 344 VAL A C 1
ATOM 2639 O O . VAL A 1 344 ? -53.325 -15.056 35.777 1.00 76.31 344 VAL A O 1
ATOM 2642 N N . PHE A 1 345 ? -51.872 -14.734 37.453 1.00 76.56 345 PHE A N 1
ATOM 2643 C CA . PHE A 1 345 ? -52.841 -14.325 38.462 1.00 76.56 345 PHE A CA 1
ATOM 2644 C C . PHE A 1 345 ? -52.728 -12.822 38.733 1.00 76.56 345 PHE A C 1
ATOM 2646 O O . PHE A 1 345 ? -51.628 -12.274 38.808 1.00 76.56 345 PHE A O 1
ATOM 2653 N N . LYS A 1 346 ? -53.867 -12.145 38.913 1.00 75.62 346 LYS A N 1
ATOM 2654 C CA . LYS A 1 346 ? -53.930 -10.717 39.260 1.00 75.62 346 LYS A CA 1
ATOM 2655 C C . LYS A 1 346 ? -53.877 -10.537 40.780 1.00 75.62 346 LYS A C 1
ATOM 2657 O O . LYS A 1 346 ? -54.650 -11.167 41.500 1.00 75.62 346 LYS A O 1
ATOM 2662 N N . CYS A 1 347 ? -52.995 -9.670 41.271 1.00 67.69 347 CYS A N 1
ATOM 2663 C CA . CYS A 1 347 ? -52.916 -9.338 42.693 1.00 67.69 347 CYS A CA 1
ATOM 2664 C C . CYS A 1 347 ? -54.126 -8.478 43.106 1.00 67.69 347 CYS A C 1
ATOM 2666 O O . CYS A 1 347 ? -54.446 -7.497 42.436 1.00 67.69 347 CYS A O 1
ATOM 2668 N N . VAL A 1 348 ? -54.792 -8.834 44.210 1.00 64.44 348 VAL A N 1
ATOM 2669 C CA . VAL A 1 348 ? -55.935 -8.090 44.778 1.00 64.44 348 VAL A CA 1
ATOM 2670 C C . VAL A 1 348 ? -55.465 -7.307 46.010 1.00 64.44 348 VAL A C 1
ATOM 2672 O O . VAL A 1 348 ? -54.813 -7.886 46.882 1.00 64.44 348 VAL A O 1
ATOM 2675 N N . GLU A 1 349 ? -55.787 -6.009 46.062 1.00 53.62 349 GLU A N 1
ATOM 2676 C CA . GLU A 1 349 ? -55.195 -4.985 46.951 1.00 53.62 349 GLU A CA 1
ATOM 2677 C C . GLU A 1 349 ? -55.380 -5.214 48.470 1.00 53.62 349 GLU A C 1
ATOM 2679 O O . GLU A 1 349 ? -54.617 -4.654 49.253 1.00 53.62 349 GLU A O 1
ATOM 2684 N N . ASP A 1 350 ? -56.282 -6.102 48.906 1.00 46.53 350 ASP A N 1
ATOM 2685 C CA . ASP A 1 350 ? -56.658 -6.251 50.328 1.00 46.53 350 ASP A CA 1
ATOM 2686 C C . ASP A 1 350 ? -56.165 -7.538 51.022 1.00 46.53 350 ASP A C 1
ATOM 2688 O O . ASP A 1 350 ? -56.651 -7.913 52.090 1.00 46.53 350 ASP A O 1
ATOM 2692 N N . SER A 1 351 ? -55.182 -8.244 50.457 1.00 45.62 351 SER A N 1
ATOM 2693 C CA . SER A 1 351 ? -54.653 -9.481 51.060 1.00 45.62 351 SER A CA 1
ATOM 2694 C C . SER A 1 351 ? -53.200 -9.340 51.516 1.00 45.62 351 SER A C 1
ATOM 2696 O O . SER A 1 351 ? -52.395 -8.657 50.888 1.00 45.62 351 SER A O 1
ATOM 2698 N N . TRP A 1 352 ? -52.830 -10.021 52.607 1.00 42.44 352 TRP A N 1
ATOM 2699 C CA . TRP A 1 352 ? -51.451 -10.066 53.118 1.00 42.44 352 TRP A CA 1
ATOM 2700 C C . TRP A 1 352 ? -50.431 -10.525 52.055 1.00 42.44 352 TRP A C 1
ATOM 2702 O O . TRP A 1 352 ? -49.285 -10.088 52.103 1.00 42.44 352 TRP A O 1
ATOM 2712 N N . LEU A 1 353 ? -50.872 -11.299 51.049 1.00 40.88 353 LEU A N 1
ATOM 2713 C CA . LEU A 1 353 ? -50.092 -11.670 49.861 1.00 40.88 353 LEU A CA 1
ATOM 2714 C C . LEU A 1 353 ? -49.640 -10.462 49.020 1.00 40.88 353 LEU A C 1
ATOM 2716 O O . LEU A 1 353 ? -48.552 -10.493 48.446 1.00 40.88 353 LEU A O 1
ATOM 2720 N N . PHE A 1 354 ? -50.435 -9.390 48.959 1.00 43.09 354 PHE A N 1
ATOM 2721 C CA . PHE A 1 354 ? -50.137 -8.198 48.158 1.00 43.09 354 PHE A CA 1
ATOM 2722 C C . PHE A 1 354 ? -48.858 -7.498 48.639 1.00 43.09 354 PHE A C 1
ATOM 2724 O O . PHE A 1 354 ? -48.026 -7.087 47.831 1.00 43.09 354 PHE A O 1
ATOM 2731 N N . LYS A 1 355 ? -48.651 -7.441 49.963 1.00 45.00 355 LYS A N 1
ATOM 2732 C CA . LYS A 1 355 ? -47.466 -6.825 50.580 1.00 45.00 355 LYS A CA 1
ATOM 2733 C C . LYS A 1 355 ? -46.198 -7.673 50.466 1.00 45.00 355 LYS A C 1
ATOM 2735 O O . LYS A 1 355 ? -45.116 -7.113 50.597 1.00 45.00 355 LYS A O 1
ATOM 2740 N N . THR A 1 356 ? -46.312 -8.985 50.251 1.00 44.78 356 THR A N 1
ATOM 2741 C CA . THR A 1 356 ? -45.153 -9.900 50.246 1.00 44.78 356 THR A CA 1
ATOM 2742 C C . THR A 1 356 ? -44.696 -10.298 48.842 1.00 44.78 356 THR A C 1
ATOM 2744 O O . THR A 1 356 ? -43.507 -10.529 48.657 1.00 44.78 356 THR A O 1
ATOM 2747 N N . LEU A 1 357 ? -45.600 -10.361 47.855 1.00 46.41 357 LEU A N 1
ATOM 2748 C CA . LEU A 1 357 ? -45.279 -10.831 46.496 1.00 46.41 357 LEU A CA 1
ATOM 2749 C C . LEU A 1 357 ? -45.417 -9.771 45.391 1.00 46.41 357 LEU A C 1
ATOM 2751 O O . LEU A 1 357 ? -44.762 -9.908 44.363 1.00 46.41 357 LEU A O 1
ATOM 2755 N N . CYS A 1 358 ? -46.235 -8.725 45.567 1.00 44.31 358 CYS A N 1
ATOM 2756 C CA . CYS A 1 358 ? -46.603 -7.818 44.464 1.00 44.31 358 CYS A CA 1
ATOM 2757 C C . CYS A 1 358 ? -46.012 -6.396 44.566 1.00 44.31 358 CYS A C 1
ATOM 2759 O O . CYS A 1 358 ? -46.226 -5.587 43.663 1.00 44.31 358 CYS A O 1
ATOM 2761 N N . CYS A 1 359 ? -45.234 -6.094 45.615 1.00 35.00 359 CYS A N 1
ATOM 2762 C CA . CYS A 1 359 ? -44.600 -4.791 45.846 1.00 35.00 359 CYS A CA 1
ATOM 2763 C C . CYS A 1 359 ? -43.065 -4.887 45.814 1.00 35.00 359 CYS A C 1
ATOM 2765 O O . CYS A 1 359 ? -42.430 -4.886 46.863 1.00 35.00 359 CYS A O 1
ATOM 2767 N N . HIS A 1 360 ? -42.448 -4.926 44.632 1.00 36.69 360 HIS A N 1
ATOM 2768 C CA . HIS A 1 360 ? -41.070 -4.444 44.491 1.00 36.69 360 HIS A CA 1
ATOM 2769 C C . HIS A 1 360 ? -40.864 -3.783 43.126 1.00 36.69 360 HIS A C 1
ATOM 2771 O O . HIS A 1 360 ? -41.100 -4.373 42.072 1.00 36.69 360 HIS A O 1
ATOM 2777 N N . GLU A 1 361 ? -40.453 -2.517 43.159 1.00 33.06 361 GLU A N 1
ATOM 2778 C CA . GLU A 1 361 ? -40.090 -1.738 41.983 1.00 33.06 361 GLU A CA 1
ATOM 2779 C C . GLU A 1 361 ? -38.707 -2.166 41.477 1.00 33.06 361 GLU A C 1
ATOM 2781 O O . GLU A 1 361 ? -37.715 -2.069 42.191 1.00 33.06 361 GLU A O 1
ATOM 2786 N N . THR A 1 362 ? -38.671 -2.639 40.228 1.00 33.66 362 THR A N 1
ATOM 2787 C CA . THR A 1 362 ? -37.530 -2.572 39.295 1.00 33.66 362 THR A CA 1
ATOM 2788 C C . THR A 1 362 ? -36.140 -2.857 39.874 1.00 33.66 362 THR A C 1
ATOM 2790 O O . THR A 1 362 ? -35.373 -1.936 40.135 1.00 33.66 362 THR A O 1
ATOM 2793 N N . MET A 1 363 ? -35.766 -4.136 39.915 1.00 26.17 363 MET A N 1
ATOM 2794 C CA . MET A 1 363 ? -34.395 -4.588 39.659 1.00 26.17 363 MET A CA 1
ATOM 2795 C C . MET A 1 363 ? -34.463 -5.916 38.901 1.00 26.17 363 MET A C 1
ATOM 2797 O O . MET A 1 363 ? -34.758 -6.955 39.482 1.00 26.17 363 MET A O 1
ATOM 2801 N N . ALA A 1 364 ? -34.194 -5.878 37.596 1.00 32.06 364 ALA A N 1
ATOM 2802 C CA . ALA A 1 364 ? -33.618 -7.030 36.921 1.00 32.06 364 ALA A CA 1
ATOM 2803 C C . ALA A 1 364 ? -32.145 -7.095 37.370 1.00 32.06 364 ALA A C 1
ATOM 2805 O O . ALA A 1 364 ? -31.330 -6.276 36.961 1.00 32.06 364 ALA A O 1
ATOM 2806 N N . ILE A 1 365 ? -31.843 -7.994 38.308 1.00 26.59 365 ILE A N 1
ATOM 2807 C CA . ILE A 1 365 ? -30.499 -8.453 38.702 1.00 26.59 365 ILE A CA 1
ATOM 2808 C C . ILE A 1 365 ? -30.620 -9.988 38.804 1.00 26.59 365 ILE A C 1
ATOM 2810 O O . ILE A 1 365 ? -31.687 -10.474 39.183 1.00 26.59 365 ILE A O 1
ATOM 2814 N N . PRO A 1 366 ? -29.615 -10.766 38.358 1.00 31.61 366 PRO A N 1
ATOM 2815 C CA . PRO A 1 366 ? -29.849 -12.028 37.671 1.00 31.61 366 PRO A CA 1
ATOM 2816 C C . PRO A 1 366 ? -30.218 -13.160 38.624 1.00 31.61 366 PRO A C 1
ATOM 2818 O O . PRO A 1 366 ? -29.599 -13.346 39.671 1.00 31.61 366 PRO A O 1
ATOM 2821 N N . GLY A 1 367 ? -31.173 -13.971 38.177 1.00 34.28 367 GLY A N 1
ATOM 2822 C CA . GLY A 1 367 ? -31.575 -15.202 38.836 1.00 34.28 367 GLY A CA 1
ATOM 2823 C C . GLY A 1 367 ? -32.801 -15.025 39.725 1.00 34.28 367 GLY A C 1
ATOM 2824 O O . GLY A 1 367 ? -32.745 -14.377 40.763 1.00 34.28 367 GLY A O 1
ATOM 2825 N N . SER A 1 368 ? -33.861 -15.734 39.337 1.00 30.56 368 SER A N 1
ATOM 2826 C CA . SER A 1 368 ? -35.083 -16.053 40.085 1.00 30.56 368 SER A CA 1
ATOM 2827 C C . SER A 1 368 ? -36.277 -15.091 39.949 1.00 30.56 368 SER A C 1
ATOM 2829 O O . SER A 1 368 ? -36.318 -13.977 40.461 1.00 30.56 368 SER A O 1
ATOM 2831 N N . VAL A 1 369 ? -37.329 -15.625 39.314 1.00 34.59 369 VAL A N 1
ATOM 2832 C CA . VAL A 1 369 ? -38.706 -15.526 39.821 1.00 34.59 369 VAL A CA 1
ATOM 2833 C C . VAL A 1 369 ? -38.648 -15.705 41.343 1.00 34.59 369 VAL A C 1
ATOM 2835 O O . VAL A 1 369 ? -38.046 -16.674 41.793 1.00 34.59 369 VAL A O 1
ATOM 2838 N N . LEU A 1 370 ? -39.213 -14.780 42.128 1.00 30.88 370 LEU A N 1
ATOM 2839 C CA . LEU A 1 370 ? -39.163 -14.799 43.597 1.00 30.88 370 LEU A CA 1
ATOM 2840 C C . LEU A 1 370 ? -39.593 -16.169 44.157 1.00 30.88 370 LEU A C 1
ATOM 2842 O O . LEU A 1 370 ? -40.781 -16.476 44.237 1.00 30.88 370 LEU A O 1
ATOM 2846 N N . VAL A 1 371 ? -38.613 -16.981 44.560 1.00 34.00 371 VAL A N 1
ATOM 2847 C CA . VAL A 1 371 ? -38.808 -18.233 45.294 1.00 34.00 371 VAL A CA 1
ATOM 2848 C C . VAL A 1 371 ? -38.393 -17.985 46.737 1.00 34.00 371 VAL A C 1
ATOM 2850 O O . VAL A 1 371 ? -37.235 -17.695 47.034 1.00 34.00 371 VAL A O 1
ATOM 2853 N N . ALA A 1 372 ? -39.348 -18.121 47.651 1.00 30.08 372 ALA A N 1
ATOM 2854 C CA . ALA A 1 372 ? -39.058 -18.265 49.066 1.00 30.08 372 ALA A CA 1
ATOM 2855 C C . ALA A 1 372 ? -38.492 -19.673 49.308 1.00 30.08 372 ALA A C 1
ATOM 2857 O O . ALA A 1 372 ? -39.257 -20.612 49.507 1.00 30.08 372 ALA A O 1
ATOM 2858 N N . ASN A 1 373 ? -37.169 -19.829 49.216 1.00 26.66 373 ASN A N 1
ATOM 2859 C CA . ASN A 1 373 ? -36.356 -20.583 50.176 1.00 26.66 373 ASN A CA 1
ATOM 2860 C C . ASN A 1 373 ? -34.882 -20.669 49.747 1.00 26.66 373 ASN A C 1
ATOM 2862 O O . ASN A 1 373 ? -34.555 -20.941 48.599 1.00 26.66 373 ASN A O 1
ATOM 2866 N N . ASP A 1 374 ? -34.043 -20.521 50.771 1.00 25.20 374 ASP A N 1
ATOM 2867 C CA . ASP A 1 374 ? -32.621 -20.841 50.893 1.00 25.20 374 ASP A CA 1
ATOM 2868 C C . ASP A 1 374 ? -31.530 -19.912 50.320 1.00 25.20 374 ASP A C 1
ATOM 2870 O O . ASP A 1 374 ? -31.290 -19.752 49.127 1.00 25.20 374 ASP A O 1
ATOM 2874 N N . LEU A 1 375 ? -30.775 -19.369 51.283 1.00 29.69 375 LEU A N 1
ATOM 2875 C CA . LEU A 1 375 ? -29.509 -18.653 51.176 1.00 29.69 375 LEU A CA 1
ATOM 2876 C C . LEU A 1 375 ? -28.350 -19.636 50.933 1.00 29.69 375 LEU A C 1
ATOM 2878 O O . LEU A 1 375 ? -28.073 -20.446 51.819 1.00 29.69 375 LEU A O 1
ATOM 2882 N N . ARG A 1 376 ? -27.579 -19.480 49.840 1.00 24.59 376 ARG A N 1
ATOM 2883 C CA . ARG A 1 376 ? -26.089 -19.532 49.826 1.00 24.59 376 ARG A CA 1
ATOM 2884 C C . ARG A 1 376 ? -25.471 -19.476 48.416 1.00 24.59 376 ARG A C 1
ATOM 2886 O O . ARG A 1 376 ? -25.873 -20.204 47.524 1.00 24.59 376 ARG A O 1
ATOM 2893 N N . ARG A 1 377 ? -24.331 -18.764 48.367 1.00 23.53 377 ARG A N 1
ATOM 2894 C CA . ARG A 1 377 ? -23.194 -18.791 47.411 1.00 23.53 377 ARG A CA 1
ATOM 2895 C C . ARG A 1 377 ? -23.253 -17.921 46.148 1.00 23.53 377 ARG A C 1
ATOM 2897 O O . ARG A 1 377 ? -23.826 -18.278 45.132 1.00 23.53 377 ARG A O 1
ATOM 2904 N N . MET A 1 378 ? -22.444 -16.858 46.209 1.00 22.70 378 MET A N 1
ATOM 2905 C CA . MET A 1 378 ? -21.725 -16.264 45.078 1.00 22.70 378 MET A CA 1
ATOM 2906 C C . MET A 1 378 ? -20.733 -17.264 44.462 1.00 22.70 378 MET A C 1
ATOM 2908 O O . MET A 1 378 ? -20.013 -17.948 45.196 1.00 22.70 378 MET A O 1
ATOM 2912 N N . SER A 1 379 ? -20.603 -17.258 43.133 1.00 23.09 379 SER A N 1
ATOM 2913 C CA . SER A 1 379 ? -19.359 -17.620 42.447 1.00 23.09 379 SER A CA 1
ATOM 2914 C C . SER A 1 379 ? -19.269 -16.965 41.064 1.00 23.09 379 SER A C 1
ATOM 2916 O O . SER A 1 379 ? -20.231 -16.948 40.305 1.00 23.09 379 SER A O 1
ATOM 2918 N N . TYR A 1 380 ? -18.088 -16.415 40.790 1.00 23.22 380 TYR A N 1
ATOM 2919 C CA . TYR A 1 380 ? -17.585 -15.842 39.540 1.00 23.22 380 TYR A CA 1
ATOM 2920 C C . TYR A 1 380 ? -17.405 -16.899 38.431 1.00 23.22 380 TYR A C 1
ATOM 2922 O O . TYR A 1 380 ? -16.877 -17.973 38.725 1.00 23.22 380 TYR A O 1
ATOM 2930 N N . ARG A 1 381 ? -17.622 -16.536 37.152 1.00 22.30 381 ARG A N 1
ATOM 2931 C CA . ARG A 1 381 ? -16.680 -16.841 36.046 1.00 22.30 381 ARG A CA 1
ATOM 2932 C C . ARG A 1 381 ? -16.999 -16.121 34.729 1.00 22.30 381 ARG A C 1
ATOM 2934 O O . ARG A 1 381 ? -18.153 -15.972 34.352 1.00 22.30 381 ARG A O 1
ATOM 2941 N N . ASN A 1 382 ? -15.908 -15.718 34.076 1.00 26.12 382 ASN A N 1
ATOM 2942 C CA . ASN A 1 382 ? -15.774 -15.162 32.730 1.00 26.12 382 ASN A CA 1
ATOM 2943 C C . ASN A 1 382 ? -16.235 -16.142 31.637 1.00 26.12 382 ASN A C 1
ATOM 2945 O O . ASN A 1 382 ? -16.038 -17.341 31.814 1.00 26.12 382 ASN A O 1
ATOM 2949 N N . ASP A 1 383 ? -16.649 -15.626 30.475 1.00 23.67 383 ASP A N 1
ATOM 2950 C CA . ASP A 1 383 ? -15.937 -15.949 29.231 1.00 23.67 383 ASP A CA 1
ATOM 2951 C C . ASP A 1 383 ? -16.179 -14.928 28.110 1.00 23.67 383 ASP A C 1
ATOM 2953 O O . ASP A 1 383 ? -17.251 -14.334 27.980 1.00 23.67 383 ASP A O 1
ATOM 2957 N N . MET A 1 384 ? -15.115 -14.708 27.339 1.00 27.66 384 MET A N 1
ATOM 2958 C CA . MET A 1 384 ? -15.089 -13.949 26.094 1.00 27.66 384 MET A CA 1
ATOM 2959 C C . MET A 1 384 ? -15.656 -14.801 24.960 1.00 27.66 384 MET A C 1
ATOM 2961 O O . MET A 1 384 ? -15.324 -15.975 24.894 1.00 27.66 384 MET A O 1
ATOM 2965 N N . ASP A 1 385 ? -16.364 -14.198 24.000 1.00 23.97 385 ASP A N 1
ATOM 2966 C CA . ASP A 1 385 ? -16.162 -14.588 22.602 1.00 23.97 385 ASP A CA 1
ATOM 2967 C C . ASP A 1 385 ? -16.613 -13.531 21.588 1.00 23.97 385 ASP A C 1
ATOM 2969 O O . ASP A 1 385 ? -17.630 -12.849 21.731 1.00 23.97 385 ASP A O 1
ATOM 2973 N N . GLY A 1 386 ? -15.774 -13.366 20.565 1.00 27.86 386 GLY A N 1
ATOM 2974 C CA . GLY A 1 386 ? -15.807 -12.262 19.618 1.00 27.86 386 GLY A CA 1
ATOM 2975 C C . GLY A 1 386 ? -16.751 -12.444 18.431 1.00 27.86 386 GLY A C 1
ATOM 2976 O O . GLY A 1 386 ? -17.025 -13.552 17.972 1.00 27.86 386 GLY A O 1
ATOM 2977 N N . LYS A 1 387 ? -17.170 -11.314 17.844 1.00 25.95 387 LYS A N 1
ATOM 2978 C CA . LYS A 1 387 ? -17.771 -11.254 16.502 1.00 25.95 387 LYS A CA 1
ATOM 2979 C C . LYS A 1 387 ? -17.257 -10.051 15.704 1.00 25.95 387 LYS A C 1
ATOM 2981 O O . LYS A 1 387 ? -17.070 -8.956 16.223 1.00 25.95 387 LYS A O 1
ATOM 2986 N N . ARG A 1 388 ? -16.991 -10.323 14.421 1.00 26.38 388 ARG A N 1
ATOM 2987 C CA . ARG A 1 388 ? -16.384 -9.450 13.401 1.00 26.38 388 ARG A CA 1
ATOM 2988 C C . ARG A 1 388 ? -17.311 -8.291 13.011 1.00 26.38 388 ARG A C 1
ATOM 2990 O O . ARG A 1 388 ? -18.483 -8.508 12.724 1.00 26.38 388 ARG A O 1
ATOM 2997 N N . MET A 1 389 ? -16.743 -7.087 12.928 1.00 25.50 389 MET A N 1
ATOM 2998 C CA . MET A 1 389 ? -17.395 -5.853 12.472 1.00 25.50 389 MET A CA 1
ATOM 2999 C C . MET A 1 389 ? -17.416 -5.746 10.937 1.00 25.50 389 MET A C 1
ATOM 3001 O O . MET A 1 389 ? -16.373 -5.809 10.286 1.00 25.50 389 MET A O 1
ATOM 3005 N N . HIS A 1 390 ? -18.603 -5.520 10.369 1.00 27.73 390 HIS A N 1
ATOM 3006 C CA . HIS A 1 390 ? -18.809 -5.119 8.975 1.00 27.73 390 HIS A CA 1
ATOM 3007 C C . HIS A 1 390 ? -18.803 -3.581 8.820 1.00 27.73 390 HIS A C 1
ATOM 3009 O O . HIS A 1 390 ? -19.455 -2.874 9.577 1.00 27.73 390 HIS A O 1
ATOM 3015 N N . SER A 1 391 ? -18.110 -3.101 7.778 1.00 29.34 391 SER A N 1
ATOM 3016 C CA . SER A 1 391 ? -18.360 -1.884 6.973 1.00 29.34 391 SER A CA 1
ATOM 3017 C C . SER A 1 391 ? -18.789 -0.578 7.688 1.00 29.34 391 SER A C 1
ATOM 3019 O O . SER A 1 391 ? -19.970 -0.252 7.777 1.00 29.34 391 SER A O 1
ATOM 3021 N N . LEU A 1 392 ? -17.807 0.253 8.070 1.00 33.12 392 LEU A N 1
ATOM 3022 C CA . LEU A 1 392 ? -17.967 1.578 8.710 1.00 33.12 392 LEU A CA 1
ATOM 3023 C C . LEU A 1 392 ? -17.838 2.783 7.740 1.00 33.12 392 LEU A C 1
ATOM 3025 O O . LEU A 1 392 ? -17.377 3.855 8.129 1.00 33.12 392 LEU A O 1
ATOM 3029 N N . ARG A 1 393 ? -18.212 2.659 6.458 1.00 30.39 393 ARG A N 1
ATOM 3030 C CA . ARG A 1 393 ? -18.069 3.783 5.498 1.00 30.39 393 ARG A CA 1
ATOM 3031 C C . ARG A 1 393 ? -19.091 4.935 5.615 1.00 30.39 393 ARG A C 1
ATOM 3033 O O . ARG A 1 393 ? -18.678 6.057 5.331 1.00 30.39 393 ARG A O 1
ATOM 3040 N N . PRO A 1 394 ? -20.363 4.758 6.031 1.00 27.86 394 PRO A N 1
ATOM 3041 C CA . PRO A 1 394 ? -21.288 5.894 6.145 1.00 27.86 394 PRO A CA 1
ATOM 3042 C C . PRO A 1 394 ? -21.172 6.640 7.482 1.00 27.86 394 PRO A C 1
ATOM 3044 O O . PRO A 1 394 ? -21.543 7.806 7.562 1.00 27.86 394 PRO A O 1
ATOM 3047 N N . LEU A 1 395 ? -20.627 5.993 8.518 1.00 31.75 395 LEU A N 1
ATOM 3048 C CA . LEU A 1 395 ? -20.524 6.568 9.860 1.00 31.75 395 LEU A CA 1
ATOM 3049 C C . LEU A 1 395 ? -19.444 7.655 9.948 1.00 31.75 395 LEU A C 1
ATOM 3051 O O . LEU A 1 395 ? -19.645 8.625 10.654 1.00 31.75 395 LEU A O 1
ATOM 3055 N N . TYR A 1 396 ? -18.360 7.588 9.168 1.00 34.31 396 TYR A N 1
ATOM 3056 C CA . TYR A 1 396 ? -17.246 8.551 9.240 1.00 34.31 396 TYR A CA 1
ATOM 3057 C C . TYR A 1 396 ? -17.634 10.012 8.926 1.00 34.31 396 TYR A C 1
ATOM 3059 O O . TYR A 1 396 ? -17.210 10.924 9.632 1.00 34.31 396 TYR A O 1
ATOM 3067 N N . LYS A 1 397 ? -18.472 10.257 7.905 1.00 29.28 397 LYS A N 1
ATOM 3068 C CA . LYS A 1 397 ? -18.894 11.629 7.553 1.00 29.28 397 LYS A CA 1
ATOM 3069 C C . LYS A 1 397 ? -19.887 12.228 8.549 1.00 29.28 397 LYS A C 1
ATOM 3071 O O . LYS A 1 397 ? -19.881 13.441 8.716 1.00 29.28 397 LYS A O 1
ATOM 3076 N N . LEU A 1 398 ? -20.706 11.397 9.198 1.00 31.58 398 LEU A N 1
ATOM 3077 C CA . LEU A 1 398 ? -21.609 11.854 10.255 1.00 31.58 398 LEU A CA 1
ATOM 3078 C C . LEU A 1 398 ? -20.842 12.046 11.574 1.00 31.58 398 LEU A C 1
ATOM 3080 O O . LEU A 1 398 ? -20.969 13.083 12.207 1.00 31.58 398 LEU A O 1
ATOM 3084 N N . PHE A 1 399 ? -19.962 11.107 11.936 1.00 31.03 399 PHE A N 1
ATOM 3085 C CA . PHE A 1 399 ? -19.291 11.084 13.238 1.00 31.03 399 PHE A CA 1
ATOM 3086 C C . PHE A 1 399 ? -18.209 12.162 13.383 1.00 31.03 399 PHE A C 1
ATOM 3088 O O . PHE A 1 399 ? -18.108 12.750 14.450 1.00 31.03 399 PHE A O 1
ATOM 3095 N N . VAL A 1 400 ? -17.423 12.478 12.343 1.00 34.06 400 VAL A N 1
ATOM 3096 C CA . VAL A 1 400 ? -16.397 13.544 12.424 1.00 34.06 400 VAL A CA 1
ATOM 3097 C C . VAL A 1 400 ? -17.039 14.934 12.478 1.00 34.06 400 VAL A C 1
ATOM 3099 O O . VAL A 1 400 ? -16.583 15.796 13.224 1.00 34.06 400 VAL A O 1
ATOM 3102 N N . VAL A 1 401 ? -18.135 15.145 11.744 1.00 35.00 401 VAL A N 1
ATOM 3103 C CA . VAL A 1 401 ? -18.835 16.439 11.704 1.00 35.00 401 VAL A CA 1
ATOM 3104 C C . VAL A 1 401 ? -19.673 16.658 12.970 1.00 35.00 401 VAL A C 1
ATOM 3106 O O . VAL A 1 401 ? -19.612 17.744 13.545 1.00 35.00 401 VAL A O 1
ATOM 3109 N N . GLU A 1 402 ? -20.371 15.632 13.471 1.00 32.16 402 GLU A N 1
ATOM 3110 C CA . GLU A 1 402 ? -21.116 15.718 14.737 1.00 32.16 402 GLU A CA 1
ATOM 3111 C C . GLU A 1 402 ? -20.192 15.738 15.967 1.00 32.16 402 GLU A C 1
ATOM 3113 O O . GLU A 1 402 ? -20.496 16.432 16.935 1.00 32.16 402 GLU A O 1
ATOM 3118 N N . SER A 1 403 ? -19.022 15.083 15.926 1.00 34.66 403 SER A N 1
ATOM 3119 C CA . SER A 1 403 ? -18.035 15.166 17.018 1.00 34.66 403 SER A CA 1
ATOM 3120 C C . SER A 1 403 ? -17.323 16.519 17.055 1.00 34.66 403 SER A C 1
ATOM 3122 O O . SER A 1 403 ? -17.100 17.041 18.141 1.00 34.66 403 SER A O 1
ATOM 3124 N N . CYS A 1 404 ? -17.005 17.139 15.911 1.00 32.34 404 CYS A N 1
ATOM 3125 C CA . CYS A 1 404 ? -16.458 18.501 15.897 1.00 32.34 404 CYS A CA 1
ATOM 3126 C C . CYS A 1 404 ? -17.474 19.540 16.395 1.00 32.34 404 CYS A C 1
ATOM 3128 O O . CYS A 1 404 ? -17.079 20.453 17.117 1.00 32.34 404 CYS A O 1
ATOM 3130 N N . ALA A 1 405 ? -18.765 19.382 16.075 1.00 32.72 405 ALA A N 1
ATOM 3131 C CA . ALA A 1 405 ? -19.829 20.239 16.603 1.00 32.72 405 ALA A CA 1
ATOM 3132 C C . ALA A 1 405 ? -20.022 20.042 18.119 1.00 32.72 405 ALA A C 1
ATOM 3134 O O . ALA A 1 405 ? -20.007 21.015 18.867 1.00 32.72 405 ALA A O 1
ATOM 3135 N N . ALA A 1 406 ? -20.068 18.794 18.601 1.00 33.19 406 ALA A N 1
ATOM 3136 C CA . ALA A 1 406 ? -20.187 18.494 20.030 1.00 33.19 406 ALA A CA 1
ATOM 3137 C C . ALA A 1 406 ? -18.948 18.918 20.847 1.00 33.19 406 ALA A C 1
ATOM 3139 O O . ALA A 1 406 ? -19.082 19.338 21.995 1.00 33.19 406 ALA A O 1
ATOM 3140 N N . ILE A 1 407 ? -17.741 18.859 20.271 1.00 35.88 407 ILE A N 1
ATOM 3141 C CA . ILE A 1 407 ? -16.502 19.323 20.919 1.00 35.88 407 ILE A CA 1
ATOM 3142 C C . ILE A 1 407 ? -16.460 20.857 20.985 1.00 35.88 407 ILE A C 1
ATOM 3144 O O . ILE A 1 407 ? -16.042 21.396 22.008 1.00 35.88 407 ILE A O 1
ATOM 3148 N N . TRP A 1 408 ? -16.936 21.580 19.964 1.00 33.97 408 TRP A N 1
ATOM 3149 C CA . TRP A 1 408 ? -17.020 23.047 20.025 1.00 33.97 408 TRP A CA 1
ATOM 3150 C C . TRP A 1 408 ? -18.128 23.543 20.964 1.00 33.97 408 TRP A C 1
ATOM 3152 O O . TRP A 1 408 ? -17.890 24.481 21.729 1.00 33.97 408 TRP A O 1
ATOM 3162 N N . ASP A 1 409 ? -19.275 22.862 20.999 1.00 31.62 409 ASP A N 1
ATOM 3163 C CA . ASP A 1 409 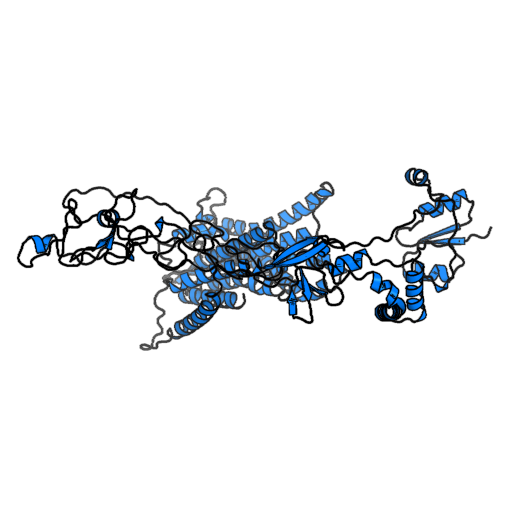? -20.397 23.214 21.878 1.00 31.62 409 ASP A CA 1
ATOM 3164 C C . ASP A 1 409 ? -20.150 22.837 23.355 1.00 31.62 409 ASP A C 1
ATOM 3166 O O . ASP A 1 409 ? -20.673 23.497 24.257 1.00 31.62 409 ASP A O 1
ATOM 3170 N N . CYS A 1 410 ? -19.294 21.845 23.647 1.00 31.92 410 CYS A N 1
ATOM 3171 C CA . CYS A 1 410 ? -18.911 21.487 25.022 1.00 31.92 410 CYS A CA 1
ATOM 3172 C C . CYS A 1 410 ? -17.689 22.240 25.579 1.00 31.92 410 CYS A C 1
ATOM 3174 O O . CYS A 1 410 ? -17.511 22.245 26.798 1.00 31.92 410 CYS A O 1
ATOM 3176 N N . TYR A 1 411 ? -16.846 22.877 24.756 1.00 34.72 411 TYR A N 1
ATOM 3177 C CA . TYR A 1 411 ? -15.639 23.567 25.252 1.00 34.72 411 TYR A CA 1
ATOM 3178 C C . TYR A 1 411 ? -15.890 25.007 25.739 1.00 34.72 411 TYR A C 1
ATOM 3180 O O . TYR A 1 411 ? -15.099 25.532 26.523 1.00 34.72 411 TYR A O 1
ATOM 3188 N N . ILE A 1 412 ? -16.990 25.648 25.329 1.00 30.81 412 ILE A N 1
ATOM 3189 C CA . ILE A 1 412 ? -17.317 27.039 25.696 1.00 30.81 412 ILE A CA 1
ATOM 3190 C C . ILE A 1 412 ? -18.112 27.213 27.018 1.00 30.81 412 ILE A C 1
ATOM 3192 O O . ILE A 1 412 ? -17.922 28.252 27.661 1.00 30.81 412 ILE A O 1
ATOM 3196 N N . PRO A 1 413 ? -18.918 26.264 27.552 1.00 31.16 413 PRO A N 1
ATOM 3197 C CA . PRO A 1 413 ? -19.689 26.537 28.769 1.00 31.16 413 PRO A CA 1
ATOM 3198 C C . PRO A 1 413 ? -18.885 26.505 30.083 1.00 31.16 413 PRO A C 1
ATOM 3200 O O . PRO A 1 413 ? -19.459 26.759 31.137 1.00 31.16 413 PRO A O 1
ATOM 3203 N N . LEU A 1 414 ? -17.568 26.259 30.076 1.00 32.22 414 LEU A N 1
ATOM 3204 C CA . LEU A 1 414 ? -16.742 26.388 31.294 1.00 32.22 414 LEU A CA 1
ATOM 3205 C C . LEU A 1 414 ? -16.461 27.852 31.698 1.00 32.22 414 LEU A C 1
ATOM 3207 O O . LEU A 1 414 ? -15.857 28.103 32.738 1.00 32.22 414 LEU A O 1
ATOM 3211 N N . LEU A 1 415 ? -16.964 28.829 30.933 1.00 29.28 415 LEU A N 1
ATOM 3212 C CA . LEU A 1 415 ? -16.987 30.253 31.286 1.00 29.28 415 LEU A CA 1
ATOM 3213 C C . LEU A 1 415 ? -18.364 30.700 31.819 1.00 29.28 415 LEU A C 1
ATOM 3215 O O . LEU A 1 415 ? -18.882 31.744 31.426 1.00 29.28 415 LEU A O 1
ATOM 3219 N N . VAL A 1 416 ? -18.981 29.953 32.742 1.00 28.64 416 VAL A N 1
ATOM 3220 C CA . VAL A 1 416 ? -20.151 30.472 33.476 1.00 28.64 416 VAL A CA 1
ATOM 3221 C C . VAL A 1 416 ? -19.690 31.229 34.719 1.00 28.64 416 VAL A C 1
ATOM 3223 O O . VAL A 1 416 ? -19.303 30.670 35.743 1.00 28.64 416 VAL A O 1
ATOM 3226 N N . LYS A 1 417 ? -19.772 32.554 34.612 1.00 30.97 417 LYS A N 1
ATOM 3227 C CA . LYS A 1 417 ? -19.605 33.520 35.698 1.00 30.97 417 LYS A CA 1
ATOM 3228 C C . LYS A 1 417 ? -20.705 33.285 36.745 1.00 30.97 417 LYS A C 1
ATOM 3230 O O . LYS A 1 417 ? -21.841 33.711 36.553 1.00 30.97 417 LYS A O 1
ATOM 3235 N N . LYS A 1 418 ? -20.380 32.650 37.873 1.00 32.41 418 LYS A N 1
ATOM 3236 C CA . LYS A 1 418 ? -21.219 32.697 39.081 1.00 32.41 418 LYS A CA 1
ATOM 3237 C C . LYS A 1 418 ? -20.387 33.232 40.246 1.00 32.41 418 LYS A C 1
ATOM 3239 O O . LYS A 1 418 ? -19.529 32.549 40.782 1.00 32.41 418 LYS A O 1
ATOM 3244 N N . ASN A 1 419 ? -20.647 34.493 40.589 1.00 33.56 419 ASN A N 1
ATOM 3245 C CA . ASN A 1 419 ? -20.209 35.179 41.809 1.00 33.56 419 ASN A CA 1
ATOM 3246 C C . ASN A 1 419 ? -18.692 35.319 42.043 1.00 33.56 419 ASN A C 1
ATOM 3248 O O . ASN A 1 419 ? -18.190 34.996 43.112 1.00 33.56 419 ASN A O 1
ATOM 3252 N N . GLY A 1 420 ? -17.969 35.902 41.082 1.00 33.19 420 GLY A N 1
ATOM 3253 C CA . GLY A 1 420 ? -16.706 36.601 41.377 1.00 33.19 420 GLY A CA 1
ATOM 3254 C C . GLY A 1 420 ? -15.472 35.748 41.703 1.00 33.19 420 GLY A C 1
ATOM 3255 O O . GLY A 1 420 ? -14.417 36.327 41.934 1.00 33.19 420 GLY A O 1
ATOM 3256 N N . ALA A 1 421 ? -15.546 34.417 41.648 1.00 27.94 421 ALA A N 1
ATOM 3257 C CA . ALA A 1 421 ? -14.378 33.541 41.725 1.00 27.94 421 ALA A CA 1
ATOM 3258 C C . ALA A 1 421 ? -14.485 32.419 40.682 1.00 27.94 421 ALA A C 1
ATOM 3260 O O . ALA A 1 421 ? -15.461 31.671 40.655 1.00 27.94 421 ALA A O 1
ATOM 3261 N N . VAL A 1 422 ? -13.484 32.310 39.804 1.00 29.42 422 VAL A N 1
ATOM 3262 C CA . VAL A 1 422 ? -13.336 31.165 38.896 1.00 29.42 422 VAL A CA 1
ATOM 3263 C C . VAL A 1 422 ? -12.905 29.977 39.754 1.00 29.42 422 VAL A C 1
ATOM 3265 O O . VAL A 1 422 ? -11.777 29.948 40.236 1.00 29.42 422 VAL A O 1
ATOM 3268 N N . SER A 1 423 ? -13.805 29.021 39.984 1.00 26.86 423 SER A N 1
ATOM 3269 C CA . SER A 1 423 ? -13.464 27.749 40.626 1.00 26.86 423 SER A CA 1
ATOM 3270 C C . SER A 1 423 ? -13.424 26.651 39.563 1.00 26.86 423 SER A C 1
ATOM 3272 O O . SER A 1 423 ? -14.422 26.368 38.906 1.00 26.86 423 SER A O 1
ATOM 3274 N N . PHE A 1 424 ? -12.245 26.058 39.365 1.00 34.97 424 PHE A N 1
ATOM 3275 C CA . PHE A 1 424 ? -12.095 24.803 38.633 1.00 34.97 424 PHE A CA 1
ATOM 3276 C C . PHE A 1 424 ? -12.575 23.681 39.559 1.00 34.97 424 PHE A C 1
ATOM 3278 O O . PHE A 1 424 ? -11.945 23.416 40.584 1.00 34.97 424 PHE A O 1
ATOM 3285 N N . SER A 1 425 ? -13.709 23.051 39.251 1.00 34.09 425 SER A N 1
ATOM 3286 C CA . SER A 1 425 ? -14.192 21.909 40.027 1.00 34.09 425 SER A CA 1
ATOM 3287 C C . SER A 1 425 ? -13.261 20.710 39.823 1.00 34.09 425 SER A C 1
ATOM 3289 O O . SER A 1 425 ? -13.184 20.196 38.713 1.00 34.09 425 SER A O 1
ATOM 3291 N N . THR A 1 426 ? -12.576 20.320 40.906 1.00 38.09 426 THR A N 1
ATOM 3292 C CA . THR A 1 426 ? -12.009 18.994 41.244 1.00 38.09 426 THR A CA 1
ATOM 3293 C C . THR A 1 426 ? -11.290 18.224 40.131 1.00 38.09 426 THR A C 1
ATOM 3295 O O . THR A 1 426 ? -11.907 17.799 39.163 1.00 38.09 426 THR A O 1
ATOM 3298 N N . GLY A 1 427 ? -9.991 17.959 40.323 1.00 44.00 427 GLY A N 1
ATOM 3299 C CA . GLY A 1 427 ? -9.121 17.172 39.436 1.00 44.00 427 GLY A CA 1
ATOM 3300 C C . GLY A 1 427 ? -9.477 15.683 39.315 1.00 44.00 427 GLY A C 1
ATOM 3301 O O . GLY A 1 427 ? -8.635 14.833 39.584 1.00 44.00 427 GLY A O 1
ATOM 3302 N N . GLN A 1 428 ? -10.706 15.376 38.901 1.00 52.53 428 GLN A N 1
ATOM 3303 C CA . GLN A 1 428 ? -11.165 14.051 38.501 1.00 52.53 428 GLN A CA 1
ATOM 3304 C C . GLN A 1 428 ? -11.299 13.987 36.977 1.00 52.53 428 GLN A C 1
ATOM 3306 O O . GLN A 1 428 ? -11.875 14.877 36.348 1.00 52.53 428 GLN A O 1
ATOM 3311 N N . VAL A 1 429 ? -10.779 12.913 36.381 1.00 55.62 429 VAL A N 1
ATOM 3312 C CA . VAL A 1 429 ? -10.928 12.626 34.947 1.00 55.62 429 VAL A CA 1
ATOM 3313 C C . VAL A 1 429 ? -12.394 12.289 34.644 1.00 55.62 429 VAL A C 1
ATOM 3315 O O . VAL A 1 429 ? -12.949 11.350 35.211 1.00 55.62 429 VAL A O 1
ATOM 3318 N N . THR A 1 430 ? -13.033 13.034 33.739 1.00 59.12 430 THR A N 1
ATOM 3319 C CA . THR A 1 430 ? -14.428 12.810 33.318 1.00 59.12 430 THR A CA 1
ATOM 3320 C C . THR A 1 430 ? -14.538 11.758 32.202 1.00 59.12 430 THR A C 1
ATOM 3322 O O . THR A 1 430 ? -13.614 11.574 31.409 1.00 59.12 430 THR A O 1
ATOM 3325 N N . ASN A 1 431 ? -15.706 11.112 32.055 1.00 55.22 431 ASN A N 1
ATOM 3326 C CA . ASN A 1 431 ? -15.991 10.136 30.980 1.00 55.22 431 ASN A CA 1
ATOM 3327 C C . ASN A 1 431 ? -15.721 10.675 29.557 1.00 55.22 431 ASN A C 1
ATOM 3329 O O . ASN A 1 431 ? -15.362 9.920 28.653 1.00 55.22 431 ASN A O 1
ATOM 3333 N N . SER A 1 432 ? -15.841 11.990 29.351 1.00 56.09 432 SER A N 1
ATOM 3334 C CA . SER A 1 432 ? -15.502 12.655 28.087 1.00 56.09 432 SER A CA 1
ATOM 3335 C C . SER A 1 432 ? -14.026 12.503 27.699 1.00 56.09 432 SER A C 1
ATOM 3337 O O . SER A 1 432 ? -13.708 12.434 26.518 1.00 56.09 432 SER A O 1
ATOM 3339 N N . GLN A 1 433 ? -13.113 12.377 28.660 1.00 57.03 433 GLN A N 1
ATOM 3340 C CA . GLN A 1 433 ? -11.677 12.261 28.385 1.00 57.03 433 GLN A CA 1
ATOM 3341 C C . GLN A 1 433 ? -11.263 10.843 28.033 1.00 57.03 433 GLN A C 1
ATOM 3343 O O . GLN A 1 433 ? -10.480 10.634 27.112 1.00 57.03 433 GLN A O 1
ATOM 3348 N N . ILE A 1 434 ? -11.867 9.864 28.707 1.00 61.62 434 ILE A N 1
ATOM 3349 C CA . ILE A 1 434 ? -11.769 8.451 28.326 1.00 61.62 434 ILE A CA 1
ATOM 3350 C C . ILE A 1 434 ? -12.258 8.277 26.880 1.00 61.62 434 ILE A C 1
ATOM 3352 O O . ILE A 1 434 ? -11.673 7.521 26.108 1.00 61.62 434 ILE A O 1
ATOM 3356 N N . THR A 1 435 ? -13.273 9.051 26.485 1.00 61.19 435 THR A N 1
ATOM 3357 C CA . THR A 1 435 ? -13.798 9.068 25.116 1.00 61.19 435 THR A CA 1
ATOM 3358 C C . THR A 1 435 ? -12.788 9.653 24.122 1.00 61.19 435 THR A C 1
ATOM 3360 O O . THR A 1 435 ? -12.585 9.056 23.072 1.00 61.19 435 THR A O 1
ATOM 3363 N N . VAL A 1 436 ? -12.089 10.750 24.443 1.00 63.47 436 VAL A N 1
ATOM 3364 C CA . VAL A 1 436 ? -11.010 11.298 23.587 1.00 63.47 436 VAL A CA 1
ATOM 3365 C C . VAL A 1 436 ? -9.877 10.285 23.391 1.00 63.47 436 VAL A C 1
ATOM 3367 O O . VAL A 1 436 ? -9.396 10.122 22.275 1.00 63.47 436 VAL A O 1
ATOM 3370 N N . LEU A 1 437 ? -9.491 9.547 24.436 1.00 62.75 437 LEU A N 1
ATOM 3371 C CA . LEU A 1 437 ? -8.466 8.497 24.336 1.00 62.75 437 LEU A CA 1
ATOM 3372 C C . LEU A 1 437 ? -8.917 7.297 23.498 1.00 62.75 437 LEU A C 1
ATOM 3374 O O . LEU A 1 437 ? -8.124 6.735 22.741 1.00 62.75 437 LEU A O 1
ATOM 3378 N N . ALA A 1 438 ? -10.193 6.923 23.599 1.00 63.44 438 ALA A N 1
ATOM 3379 C CA . ALA A 1 438 ? -10.788 5.899 22.749 1.00 63.44 438 ALA A CA 1
ATOM 3380 C C . ALA A 1 438 ? -10.904 6.363 21.285 1.00 63.44 438 ALA A C 1
ATOM 3382 O O . ALA A 1 438 ? -10.696 5.569 20.369 1.00 63.44 438 ALA A O 1
ATOM 3383 N N . LEU A 1 439 ? -11.198 7.645 21.050 1.00 65.25 439 LEU A N 1
ATOM 3384 C CA . LEU A 1 439 ? -11.244 8.242 19.714 1.00 65.25 439 LEU A CA 1
ATOM 3385 C C . LEU A 1 439 ? -9.857 8.333 19.079 1.00 65.25 439 LEU A C 1
ATOM 3387 O O . LEU A 1 439 ? -9.730 8.023 17.900 1.00 65.25 439 LEU A O 1
ATOM 3391 N N . ASP A 1 440 ? -8.830 8.684 19.851 1.00 67.06 440 ASP A N 1
ATOM 3392 C CA . ASP A 1 440 ? -7.431 8.658 19.416 1.00 67.06 440 ASP A CA 1
ATOM 3393 C C . ASP A 1 440 ? -7.005 7.234 19.009 1.00 67.06 440 ASP A C 1
ATOM 3395 O O . ASP A 1 440 ? -6.522 7.026 17.895 1.00 67.06 440 ASP A O 1
ATOM 3399 N N . PHE A 1 441 ? -7.322 6.223 19.831 1.00 65.62 441 PHE A N 1
ATOM 3400 C CA . PHE A 1 441 ? -7.084 4.811 19.495 1.00 65.62 441 PHE A CA 1
ATOM 3401 C C . PHE A 1 441 ? -7.774 4.394 18.191 1.00 65.62 441 PHE A C 1
ATOM 3403 O O . PHE A 1 441 ? -7.166 3.778 17.309 1.00 65.62 441 PHE A O 1
ATOM 3410 N N . CYS A 1 442 ? -9.061 4.718 18.061 1.00 61.44 442 CYS A N 1
ATOM 3411 C CA . CYS A 1 442 ? -9.842 4.402 16.872 1.00 61.44 442 CYS A CA 1
ATOM 3412 C C . CYS A 1 442 ? -9.312 5.150 15.643 1.00 61.44 442 CYS A C 1
ATOM 3414 O O . CYS A 1 442 ? -9.192 4.541 14.584 1.00 61.44 442 CYS A O 1
ATOM 3416 N N . GLY A 1 443 ? -8.944 6.426 15.771 1.00 60.94 443 GLY A N 1
ATOM 3417 C CA . GLY A 1 443 ? -8.388 7.250 14.698 1.00 60.94 443 GLY A CA 1
ATOM 3418 C C . GLY A 1 443 ? -7.070 6.700 14.156 1.00 60.94 443 GLY A C 1
ATOM 3419 O O . GLY A 1 443 ? -6.909 6.571 12.942 1.00 60.94 443 GLY A O 1
ATOM 3420 N N . GLU A 1 444 ? -6.159 6.273 15.029 1.00 64.25 444 GLU A N 1
ATOM 3421 C CA . GLU A 1 444 ? -4.885 5.666 14.630 1.00 64.25 444 GLU A CA 1
ATOM 3422 C C . GLU A 1 444 ? -5.053 4.313 13.932 1.00 64.25 444 GLU A C 1
ATOM 3424 O O . GLU A 1 444 ? -4.440 4.070 12.888 1.00 64.25 444 GLU A O 1
ATOM 3429 N N . ASN A 1 445 ? -5.920 3.442 14.454 1.00 59.03 445 ASN A N 1
ATOM 3430 C CA . ASN A 1 445 ? -6.146 2.112 13.881 1.00 59.03 445 ASN A CA 1
ATOM 3431 C C . ASN A 1 445 ? -6.962 2.161 12.578 1.00 59.03 445 ASN A C 1
ATOM 3433 O O . ASN A 1 445 ? -6.666 1.429 11.630 1.00 59.03 445 ASN A O 1
ATOM 3437 N N . VAL A 1 446 ? -7.957 3.050 12.492 1.00 56.62 446 VAL A N 1
ATOM 3438 C CA . VAL A 1 446 ? -8.753 3.286 11.276 1.00 56.62 446 VAL A CA 1
ATOM 3439 C C . VAL A 1 446 ? -7.918 4.003 10.215 1.00 56.62 446 VAL A C 1
ATOM 3441 O O . VAL A 1 446 ? -7.966 3.619 9.046 1.00 56.62 446 VAL A O 1
ATOM 3444 N N . GLY A 1 447 ? -7.093 4.975 10.613 1.00 56.19 447 GLY A N 1
ATOM 3445 C CA . GLY A 1 447 ? -6.094 5.607 9.755 1.00 56.19 447 GLY A CA 1
ATOM 3446 C C . GLY A 1 447 ? -5.148 4.570 9.159 1.00 56.19 447 GLY A C 1
ATOM 3447 O O . GLY A 1 447 ? -5.032 4.497 7.941 1.00 56.19 447 GLY A O 1
ATOM 3448 N N . GLY A 1 448 ? -4.579 3.683 9.984 1.00 55.19 448 GLY A N 1
ATOM 3449 C CA . GLY A 1 448 ? -3.769 2.550 9.527 1.00 55.19 448 GLY A CA 1
ATOM 3450 C C . GLY A 1 448 ? -4.513 1.616 8.563 1.00 55.19 448 GLY A C 1
ATOM 3451 O O . GLY A 1 448 ? -3.952 1.207 7.550 1.00 55.19 448 GLY A O 1
ATOM 3452 N N . TYR A 1 449 ? -5.791 1.323 8.810 1.00 54.00 449 TYR A N 1
ATOM 3453 C CA . TYR A 1 449 ? -6.615 0.500 7.916 1.00 54.00 449 TYR A CA 1
ATOM 3454 C C . TYR A 1 449 ? -6.823 1.135 6.531 1.00 54.00 449 TYR A C 1
ATOM 3456 O O . TYR A 1 449 ? -6.668 0.451 5.518 1.00 54.00 449 TYR A O 1
ATOM 3464 N N . TYR A 1 450 ? -7.138 2.433 6.466 1.00 51.75 450 TYR A N 1
ATOM 3465 C CA . TYR A 1 450 ? -7.300 3.153 5.196 1.00 51.75 450 TYR A CA 1
ATOM 3466 C C . TYR A 1 450 ? -5.967 3.407 4.489 1.00 51.75 450 TYR A C 1
ATOM 3468 O O . TYR A 1 450 ? -5.916 3.375 3.261 1.00 51.75 450 TYR A O 1
ATOM 3476 N N . PHE A 1 451 ? -4.888 3.596 5.250 1.00 53.66 451 PHE A N 1
ATOM 3477 C CA . PHE A 1 451 ? -3.533 3.729 4.722 1.00 53.66 451 PHE A CA 1
ATOM 3478 C C . PHE A 1 451 ? -3.046 2.443 4.043 1.00 53.66 451 PHE A C 1
ATOM 3480 O O . PHE A 1 451 ? -2.296 2.494 3.075 1.00 53.66 451 PHE A O 1
ATOM 3487 N N . MET A 1 452 ? -3.499 1.287 4.535 1.00 49.66 452 MET A N 1
ATOM 3488 C CA . MET A 1 452 ? -3.140 -0.035 4.012 1.00 49.66 452 MET A CA 1
ATOM 3489 C C . MET A 1 452 ? -4.137 -0.592 2.988 1.00 49.66 452 MET A C 1
ATOM 3491 O O . MET A 1 452 ? -3.883 -1.648 2.420 1.00 49.66 452 MET A O 1
ATOM 3495 N N . ASN A 1 453 ? -5.250 0.108 2.744 1.00 46.12 453 ASN A N 1
ATOM 3496 C CA . ASN A 1 453 ? -6.230 -0.209 1.700 1.00 46.12 453 ASN A CA 1
ATOM 3497 C C . ASN A 1 453 ? -6.610 1.037 0.869 1.00 46.12 453 ASN A C 1
ATOM 3499 O O . ASN A 1 453 ? -7.799 1.387 0.787 1.00 46.12 453 ASN A O 1
ATOM 3503 N N . PRO A 1 454 ? -5.652 1.749 0.244 1.00 50.94 454 PRO A N 1
ATOM 3504 C CA . PRO A 1 454 ? -6.008 2.747 -0.749 1.00 50.94 454 PRO A CA 1
ATOM 3505 C C . PRO A 1 454 ? -6.671 2.060 -1.951 1.00 50.94 454 PRO A C 1
ATOM 3507 O O . PRO A 1 454 ? -6.351 0.931 -2.309 1.00 50.94 454 PRO A O 1
ATOM 3510 N N . LYS A 1 455 ? -7.567 2.776 -2.640 1.00 45.59 455 LYS A N 1
ATOM 3511 C CA . LYS A 1 455 ? -8.173 2.316 -3.905 1.00 45.59 455 LYS A CA 1
ATOM 3512 C C . LYS A 1 455 ? -7.153 2.097 -5.041 1.00 45.59 455 LYS A C 1
ATOM 3514 O O . LYS A 1 455 ? -7.561 1.652 -6.105 1.00 45.59 455 LYS A O 1
ATOM 3519 N N . ILE A 1 456 ? -5.884 2.468 -4.837 1.00 41.78 456 ILE A N 1
ATOM 3520 C CA . ILE A 1 456 ? -4.850 2.549 -5.878 1.00 41.78 456 ILE A CA 1
ATOM 3521 C C . ILE A 1 456 ? -3.680 1.576 -5.638 1.00 41.78 456 ILE A C 1
ATOM 3523 O O . ILE A 1 456 ? -3.063 1.180 -6.614 1.00 41.78 456 ILE A O 1
ATOM 3527 N N . ASP A 1 457 ? -3.435 1.078 -4.417 1.00 42.19 457 ASP A N 1
ATOM 3528 C CA . ASP A 1 457 ? -2.330 0.138 -4.162 1.00 42.19 457 ASP A CA 1
ATOM 3529 C C . ASP A 1 457 ? -2.798 -1.092 -3.374 1.00 42.19 457 ASP A C 1
ATOM 3531 O O . ASP A 1 457 ? -3.043 -1.034 -2.170 1.00 42.19 457 ASP A O 1
ATOM 3535 N N . ALA A 1 458 ? -2.864 -2.237 -4.055 1.00 40.19 458 ALA A N 1
ATOM 3536 C CA . ALA A 1 458 ? -3.084 -3.559 -3.460 1.00 40.19 458 ALA A CA 1
ATOM 3537 C C . ALA A 1 458 ? -1.779 -4.221 -2.951 1.00 40.19 458 ALA A C 1
ATOM 3539 O O . ALA A 1 458 ? -1.745 -5.427 -2.716 1.00 40.19 458 ALA A O 1
ATOM 3540 N N . ILE A 1 459 ? -0.686 -3.460 -2.796 1.00 48.06 459 ILE A N 1
ATOM 3541 C CA . ILE A 1 459 ? 0.680 -3.992 -2.607 1.00 48.06 459 ILE A CA 1
ATOM 3542 C C . ILE A 1 459 ? 1.213 -3.711 -1.189 1.00 48.06 459 ILE A C 1
ATOM 3544 O O . ILE A 1 459 ? 2.385 -3.402 -0.986 1.00 48.06 459 ILE A O 1
ATOM 3548 N N . ALA A 1 460 ? 0.368 -3.819 -0.163 1.00 52.12 460 ALA A N 1
ATOM 3549 C CA . ALA A 1 460 ? 0.864 -3.956 1.205 1.00 52.12 460 ALA A CA 1
ATOM 3550 C C . ALA A 1 460 ? 1.026 -5.451 1.508 1.00 52.12 460 ALA A C 1
ATOM 3552 O O . ALA A 1 460 ? 0.049 -6.172 1.704 1.00 52.12 460 ALA A O 1
ATOM 3553 N N . THR A 1 461 ? 2.265 -5.949 1.532 1.00 56.84 461 THR A N 1
ATOM 3554 C CA . THR A 1 461 ? 2.513 -7.334 1.969 1.00 56.84 461 THR A CA 1
ATOM 3555 C C . THR A 1 461 ? 2.048 -7.502 3.419 1.00 56.84 461 THR A C 1
ATOM 3557 O O . THR A 1 461 ? 2.259 -6.610 4.239 1.00 56.84 461 THR A O 1
ATOM 3560 N N . ALA A 1 462 ? 1.489 -8.663 3.783 1.00 59.25 462 ALA A N 1
ATOM 3561 C CA . ALA A 1 462 ? 0.992 -8.924 5.145 1.00 59.25 462 ALA A CA 1
ATOM 3562 C C . ALA A 1 462 ? 2.022 -8.595 6.249 1.00 59.25 462 ALA A C 1
ATOM 3564 O O . ALA A 1 462 ? 1.670 -8.163 7.345 1.00 59.25 462 ALA A O 1
ATOM 3565 N N . ARG A 1 463 ? 3.318 -8.733 5.939 1.00 58.00 463 ARG A N 1
ATOM 3566 C CA . ARG A 1 463 ? 4.434 -8.352 6.814 1.00 58.00 463 ARG A CA 1
ATOM 3567 C C . ARG A 1 463 ? 4.536 -6.840 7.040 1.00 58.00 463 ARG A C 1
ATOM 3569 O O . ARG A 1 463 ? 4.806 -6.417 8.161 1.00 58.00 463 ARG A O 1
ATOM 3576 N N . GLN A 1 464 ? 4.357 -6.035 5.996 1.00 60.88 464 GLN A N 1
ATOM 3577 C CA . GLN A 1 464 ? 4.328 -4.575 6.111 1.00 60.88 464 GLN A CA 1
ATOM 3578 C C . GLN A 1 464 ? 3.091 -4.132 6.886 1.00 60.88 464 GLN A C 1
ATOM 3580 O O . GLN A 1 464 ? 3.213 -3.295 7.778 1.00 60.88 464 GLN A O 1
ATOM 3585 N N . THR A 1 465 ? 1.944 -4.761 6.617 1.00 63.38 465 THR A N 1
ATOM 3586 C CA . THR A 1 465 ? 0.695 -4.487 7.328 1.00 63.38 465 THR A CA 1
ATOM 3587 C C . THR A 1 465 ? 0.849 -4.707 8.827 1.00 63.38 465 THR A C 1
ATOM 3589 O O . THR A 1 465 ? 0.577 -3.822 9.635 1.00 63.38 465 THR A O 1
ATOM 3592 N N . TRP A 1 466 ? 1.389 -5.867 9.198 1.00 67.12 466 TRP A N 1
ATOM 3593 C CA . TRP A 1 466 ? 1.638 -6.207 10.591 1.00 67.12 466 TRP A CA 1
ATOM 3594 C C . TRP A 1 466 ? 2.655 -5.262 11.247 1.00 67.12 466 TRP A C 1
ATOM 3596 O O . TRP A 1 466 ? 2.427 -4.784 12.355 1.00 67.12 466 TRP A O 1
ATOM 3606 N N . GLY A 1 467 ? 3.744 -4.920 10.551 1.00 68.31 467 GLY A N 1
ATOM 3607 C CA . GLY A 1 467 ? 4.763 -4.002 11.068 1.00 68.31 467 GLY A CA 1
ATOM 3608 C C . GLY A 1 467 ? 4.245 -2.584 11.335 1.00 68.31 467 GLY A C 1
ATOM 3609 O O . GLY A 1 467 ? 4.613 -1.978 12.343 1.00 68.31 467 GLY A O 1
ATOM 3610 N N . VAL A 1 468 ? 3.376 -2.055 10.467 1.00 69.62 468 VAL A N 1
ATOM 3611 C CA . VAL A 1 468 ? 2.754 -0.735 10.662 1.00 69.62 468 VAL A CA 1
ATOM 3612 C C . VAL A 1 468 ? 1.749 -0.775 11.815 1.00 69.62 468 VAL A C 1
ATOM 3614 O O . VAL A 1 468 ? 1.833 0.078 12.697 1.00 69.62 468 VAL A O 1
ATOM 3617 N N . SER A 1 469 ? 0.870 -1.782 11.873 1.00 70.50 469 SER A N 1
ATOM 3618 C CA . SER A 1 469 ? -0.111 -1.929 12.960 1.00 70.50 469 SER A CA 1
ATOM 3619 C C . SER A 1 469 ? 0.541 -2.083 14.333 1.00 70.50 469 SER A C 1
ATOM 3621 O O . SER A 1 469 ? 0.147 -1.401 15.274 1.00 70.50 469 SER A O 1
ATOM 3623 N N . VAL A 1 470 ? 1.576 -2.923 14.453 1.00 75.88 470 VAL A N 1
ATOM 3624 C CA . VAL A 1 470 ? 2.328 -3.077 15.711 1.00 75.88 470 VAL A CA 1
ATOM 3625 C C . VAL A 1 470 ? 3.008 -1.761 16.097 1.00 75.88 470 VAL A C 1
ATOM 3627 O O . VAL A 1 470 ? 2.983 -1.370 17.261 1.00 75.88 470 VAL A O 1
ATOM 3630 N N . GLY A 1 471 ? 3.578 -1.043 15.124 1.00 75.94 471 GLY A N 1
ATOM 3631 C CA . GLY A 1 471 ? 4.201 0.257 15.360 1.00 75.94 471 GLY A CA 1
ATOM 3632 C C . GLY A 1 471 ? 3.223 1.325 15.861 1.00 75.94 471 GLY A C 1
ATOM 3633 O O . GLY A 1 471 ? 3.581 2.083 16.758 1.00 75.94 471 GLY A O 1
ATOM 3634 N N . LEU A 1 472 ? 2.007 1.377 15.311 1.00 75.25 472 LEU A N 1
ATOM 3635 C CA . LEU A 1 472 ? 0.941 2.280 15.765 1.00 75.25 472 LEU A CA 1
ATOM 3636 C C . LEU A 1 472 ? 0.459 1.907 17.171 1.00 75.25 472 LEU A C 1
ATOM 3638 O O . LEU A 1 472 ? 0.390 2.773 18.034 1.00 75.25 472 LEU A O 1
ATOM 3642 N N . ALA A 1 473 ? 0.240 0.616 17.438 1.00 77.69 473 ALA A N 1
ATOM 3643 C CA . ALA A 1 473 ? -0.171 0.147 18.760 1.00 77.69 473 ALA A CA 1
ATOM 3644 C C . ALA A 1 473 ? 0.843 0.522 19.855 1.00 77.69 473 ALA A C 1
ATOM 3646 O O . ALA A 1 473 ? 0.450 0.985 20.923 1.00 77.69 473 ALA A O 1
ATOM 3647 N N . ILE A 1 474 ? 2.149 0.379 19.591 1.00 80.31 474 ILE A N 1
ATOM 3648 C CA . ILE A 1 474 ? 3.197 0.786 20.542 1.00 80.31 474 ILE A CA 1
ATOM 3649 C C . ILE A 1 474 ? 3.133 2.295 20.823 1.00 80.31 474 ILE A C 1
ATOM 3651 O O . ILE A 1 474 ? 3.194 2.688 21.986 1.00 80.31 474 ILE A O 1
ATOM 3655 N N . MET A 1 475 ? 2.987 3.137 19.793 1.00 79.44 475 MET A N 1
ATOM 3656 C CA . MET A 1 475 ? 2.886 4.596 19.972 1.00 79.44 475 MET A CA 1
ATOM 3657 C C . MET A 1 475 ? 1.627 4.995 20.755 1.00 79.44 475 MET A C 1
ATOM 3659 O O . MET A 1 475 ? 1.678 5.899 21.594 1.00 79.44 475 MET A O 1
ATOM 3663 N N . TRP A 1 476 ? 0.522 4.277 20.554 1.00 83.38 476 TRP A N 1
ATOM 3664 C CA . TRP A 1 476 ? -0.691 4.469 21.338 1.00 83.38 476 TRP A CA 1
ATOM 3665 C C . TRP A 1 476 ? -0.477 4.136 22.819 1.00 83.38 476 TRP A C 1
ATOM 3667 O O . TRP A 1 476 ? -0.740 4.969 23.688 1.00 83.38 476 TRP A O 1
ATOM 3677 N N . PHE A 1 477 ? 0.082 2.958 23.125 1.00 84.75 477 PHE A N 1
ATOM 3678 C CA . PHE A 1 477 ? 0.384 2.571 24.507 1.00 84.75 477 PHE A CA 1
ATOM 3679 C C . PHE A 1 477 ? 1.348 3.553 25.181 1.00 84.75 477 PHE A C 1
ATOM 3681 O O . PHE A 1 477 ? 1.157 3.891 26.347 1.00 84.75 477 PHE A O 1
ATOM 3688 N N . GLN A 1 478 ? 2.346 4.061 24.452 1.00 87.06 478 GLN A N 1
ATOM 3689 C CA . GLN A 1 478 ? 3.242 5.112 24.943 1.00 87.06 478 GLN A CA 1
ATOM 3690 C C . GLN A 1 478 ? 2.488 6.405 25.273 1.00 87.06 478 GLN A C 1
ATOM 3692 O O . GLN A 1 478 ? 2.755 7.021 26.303 1.00 87.06 478 GLN A O 1
ATOM 3697 N N . THR A 1 479 ? 1.525 6.805 24.444 1.00 86.06 479 THR A N 1
ATOM 3698 C CA . THR A 1 479 ? 0.697 7.989 24.708 1.00 86.06 479 THR A CA 1
ATOM 3699 C C . THR A 1 479 ? -0.141 7.798 25.971 1.00 86.06 479 THR A C 1
ATOM 3701 O O . THR A 1 479 ? -0.115 8.654 26.858 1.00 86.06 479 THR A O 1
ATOM 3704 N N . VAL A 1 480 ? -0.832 6.661 26.101 1.00 84.44 480 VAL A N 1
ATOM 3705 C CA . VAL A 1 480 ? -1.617 6.336 27.304 1.00 84.44 480 VAL A CA 1
ATOM 3706 C C . VAL A 1 480 ? -0.724 6.296 28.546 1.00 84.44 480 VAL A C 1
ATOM 3708 O O . VAL A 1 480 ? -1.112 6.804 29.596 1.00 84.44 480 VAL A O 1
ATOM 3711 N N . ALA A 1 481 ? 0.497 5.770 28.427 1.00 86.12 481 ALA A N 1
ATOM 3712 C CA . ALA A 1 481 ? 1.471 5.761 29.513 1.00 86.12 481 ALA A CA 1
ATOM 3713 C C . ALA A 1 481 ? 1.886 7.179 29.947 1.00 86.12 481 ALA A C 1
ATOM 3715 O O . ALA A 1 481 ? 1.970 7.436 31.145 1.00 86.12 481 ALA A O 1
ATOM 3716 N N . ILE A 1 482 ? 2.093 8.114 29.010 1.00 87.75 482 ILE A N 1
ATOM 3717 C CA . ILE A 1 482 ? 2.379 9.528 29.328 1.00 87.75 482 ILE A CA 1
ATOM 3718 C C . ILE A 1 482 ? 1.185 10.171 30.042 1.00 87.75 482 ILE A C 1
ATOM 3720 O O . ILE A 1 482 ? 1.362 10.903 31.013 1.00 87.75 482 ILE A O 1
ATOM 3724 N N . ILE A 1 483 ? -0.040 9.871 29.608 1.00 84.31 483 ILE A N 1
ATOM 3725 C CA . ILE A 1 483 ? -1.258 10.377 30.254 1.00 84.31 483 ILE A CA 1
ATOM 3726 C C . ILE A 1 483 ? -1.410 9.836 31.675 1.00 84.31 483 ILE A C 1
ATOM 3728 O O . ILE A 1 483 ? -1.768 10.583 32.585 1.00 84.31 483 ILE A O 1
ATOM 3732 N N . ALA A 1 484 ? -1.072 8.567 31.890 1.00 82.38 484 ALA A N 1
ATOM 3733 C CA . ALA A 1 484 ? -1.081 7.947 33.209 1.00 82.38 484 ALA A CA 1
ATOM 3734 C C . ALA A 1 484 ? -0.097 8.602 34.200 1.00 82.38 484 ALA A C 1
ATOM 3736 O O . ALA A 1 484 ? -0.208 8.360 35.398 1.00 82.38 484 ALA A O 1
ATOM 3737 N N . MET A 1 485 ? 0.859 9.417 33.732 1.00 80.88 485 MET A N 1
ATOM 3738 C CA . MET A 1 485 ? 1.785 10.171 34.588 1.00 80.88 485 MET A CA 1
ATOM 3739 C C . MET A 1 485 ? 1.231 11.510 35.096 1.00 80.88 485 MET A C 1
ATOM 3741 O O . MET A 1 485 ? 1.897 12.172 35.893 1.00 80.88 485 MET A O 1
ATOM 3745 N N . MET A 1 486 ? 0.055 11.947 34.637 1.00 83.94 486 MET A N 1
ATOM 3746 C CA . MET A 1 486 ? -0.563 13.182 35.126 1.00 83.94 486 MET A CA 1
ATOM 3747 C C . MET A 1 486 ? -0.905 13.082 36.620 1.00 83.94 486 MET A C 1
ATOM 3749 O O . MET A 1 486 ? -1.239 12.008 37.121 1.00 83.94 486 MET A O 1
ATOM 3753 N N . THR A 1 487 ? -0.874 14.208 37.334 1.00 77.88 487 THR A N 1
ATOM 3754 C CA . THR A 1 487 ? -1.116 14.295 38.789 1.00 77.88 487 THR A CA 1
ATOM 3755 C C . THR A 1 487 ? -2.613 14.276 39.144 1.00 77.88 487 THR A C 1
ATOM 3757 O O . THR A 1 487 ? -3.063 14.968 40.053 1.00 77.88 487 THR A O 1
ATOM 3760 N N . VAL A 1 488 ? -3.403 13.495 38.402 1.00 78.19 488 VAL A N 1
ATOM 3761 C CA . VAL A 1 488 ? -4.873 13.457 38.457 1.00 78.19 488 VAL A CA 1
ATOM 3762 C C . VAL A 1 488 ? -5.331 12.166 39.136 1.00 78.19 488 VAL A C 1
ATOM 3764 O O . VAL A 1 488 ? -4.699 11.118 38.989 1.00 78.19 488 VAL A O 1
ATOM 3767 N N . GLU A 1 489 ? -6.448 12.215 39.861 1.00 75.44 489 GLU A N 1
ATOM 3768 C CA . GLU A 1 489 ? -7.036 11.019 40.467 1.00 75.44 489 GLU A CA 1
ATOM 3769 C C . GLU A 1 489 ? -7.779 10.188 39.412 1.00 75.44 489 GLU A C 1
ATOM 3771 O O . GLU A 1 489 ? -8.787 10.615 38.840 1.00 75.44 489 GLU A O 1
ATOM 3776 N N . TRP A 1 490 ? -7.271 8.980 39.153 1.00 75.62 490 TRP A N 1
ATOM 3777 C CA . TRP A 1 490 ? -7.878 8.027 38.226 1.00 75.62 490 TRP A CA 1
ATOM 3778 C C . TRP A 1 490 ? -8.906 7.132 38.936 1.00 75.62 490 TRP A C 1
ATOM 3780 O O . TRP A 1 490 ? -8.637 6.662 40.045 1.00 75.62 490 TRP A O 1
ATOM 3790 N N . PRO A 1 491 ? -10.051 6.816 38.299 1.00 76.19 491 PRO A N 1
ATOM 3791 C CA . PRO A 1 491 ? -11.012 5.859 38.839 1.00 76.19 491 PRO A CA 1
ATOM 3792 C C . PRO A 1 491 ? -10.372 4.492 39.120 1.00 76.19 491 PRO A C 1
ATOM 3794 O O . PRO A 1 491 ? -9.536 4.004 38.353 1.00 76.19 491 PRO A O 1
ATOM 3797 N N . SER A 1 492 ? -10.819 3.825 40.186 1.00 73.12 492 SER A N 1
ATOM 3798 C CA . SER A 1 492 ? -10.306 2.508 40.596 1.00 73.12 492 SER A CA 1
ATOM 3799 C C . SER A 1 492 ? -10.506 1.405 39.549 1.00 73.12 492 SER A C 1
ATOM 3801 O O . SER A 1 492 ? -9.779 0.416 39.558 1.00 73.12 492 SER A O 1
ATOM 3803 N N . SER A 1 493 ? -11.447 1.581 38.617 1.00 71.75 493 SER A N 1
ATOM 3804 C CA . SER A 1 493 ? -11.681 0.665 37.496 1.00 71.75 493 SER A CA 1
ATOM 3805 C C . SER A 1 493 ? -10.548 0.654 36.465 1.00 71.75 493 SER A C 1
ATOM 3807 O O . SER A 1 493 ? -10.346 -0.360 35.801 1.00 71.75 493 SER A O 1
ATOM 3809 N N . VAL A 1 494 ? -9.798 1.753 36.325 1.00 71.56 494 VAL A N 1
ATOM 3810 C CA . VAL A 1 494 ? -8.755 1.910 35.294 1.00 71.56 494 VAL A CA 1
ATOM 3811 C C . VAL A 1 494 ? -7.344 2.013 35.867 1.00 71.56 494 VAL A C 1
ATOM 3813 O O . VAL A 1 494 ? -6.387 1.692 35.164 1.00 71.56 494 VAL A O 1
ATOM 3816 N N . SER A 1 495 ? -7.191 2.387 37.139 1.00 71.69 495 SER A N 1
ATOM 3817 C CA . SER A 1 495 ? -5.881 2.581 37.779 1.00 71.69 495 SER A CA 1
ATOM 3818 C C . SER A 1 495 ? -4.980 1.339 37.712 1.00 71.69 495 SER A C 1
ATOM 3820 O O . SER A 1 495 ? -3.795 1.456 37.402 1.00 71.69 495 SER A O 1
ATOM 3822 N N . GLY A 1 496 ? -5.544 0.142 37.910 1.00 73.50 496 GLY A N 1
ATOM 3823 C CA . GLY A 1 496 ? -4.811 -1.125 37.798 1.00 73.50 496 GLY A CA 1
ATOM 3824 C C . GLY A 1 496 ? -4.392 -1.489 36.368 1.00 73.50 496 GLY A C 1
ATOM 3825 O O . GLY A 1 496 ? -3.404 -2.187 36.183 1.00 73.50 496 GLY A O 1
ATOM 3826 N N . SER A 1 497 ? -5.108 -1.003 35.349 1.00 76.50 497 SER A N 1
ATOM 3827 C CA . SER A 1 497 ? -4.724 -1.211 33.943 1.00 76.50 497 SER A CA 1
ATOM 3828 C C . SER A 1 497 ? -3.653 -0.211 33.500 1.00 76.50 497 SER A C 1
ATOM 3830 O O . SER A 1 497 ? -2.725 -0.567 32.776 1.00 76.50 497 SER A O 1
ATOM 3832 N N . LEU A 1 498 ? -3.746 1.038 33.968 1.00 75.75 498 LEU A N 1
ATOM 3833 C CA . LEU A 1 498 ? -2.782 2.095 33.655 1.00 75.75 498 LEU A CA 1
ATOM 3834 C C . LEU A 1 498 ? -1.387 1.801 34.222 1.00 75.75 498 LEU A C 1
ATOM 3836 O O . LEU A 1 498 ? -0.397 2.124 33.569 1.00 75.75 498 LEU A O 1
ATOM 3840 N N . SER A 1 499 ? -1.291 1.143 35.381 1.00 73.69 499 SER A N 1
ATOM 3841 C CA . SER A 1 499 ? 0.001 0.753 35.962 1.00 73.69 499 SER A CA 1
ATOM 3842 C C . SER A 1 499 ? 0.772 -0.240 35.084 1.00 73.69 499 SER A C 1
ATOM 3844 O O . SER A 1 499 ? 1.982 -0.103 34.934 1.00 73.69 499 SER A O 1
ATOM 3846 N N . VAL A 1 500 ? 0.088 -1.187 34.430 1.00 77.12 500 VAL A 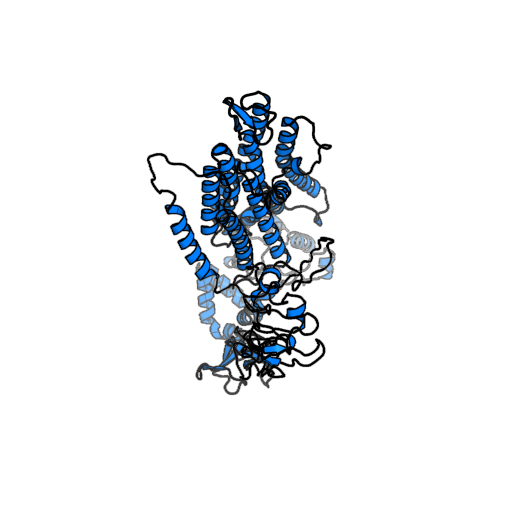N 1
ATOM 3847 C CA . VAL A 1 500 ? 0.713 -2.145 33.496 1.00 77.12 500 VAL A CA 1
ATOM 3848 C C . VAL A 1 500 ? 1.221 -1.438 32.234 1.00 77.12 500 VAL A C 1
ATOM 3850 O O . VAL A 1 500 ? 2.286 -1.766 31.710 1.00 77.12 500 VAL A O 1
ATOM 3853 N N . ILE A 1 501 ? 0.487 -0.429 31.758 1.00 82.00 501 ILE A N 1
ATOM 3854 C CA . ILE A 1 501 ? 0.821 0.326 30.542 1.00 82.00 501 ILE A CA 1
ATOM 3855 C C . ILE A 1 501 ? 2.088 1.186 30.731 1.00 82.00 501 ILE A C 1
ATOM 3857 O O . ILE A 1 501 ? 2.812 1.426 29.762 1.00 82.00 501 ILE A O 1
ATOM 3861 N N . GLN A 1 502 ? 2.444 1.569 31.964 1.00 79.00 502 GLN A N 1
ATOM 3862 C CA . GLN A 1 502 ? 3.679 2.317 32.259 1.00 79.00 502 GLN A CA 1
ATOM 3863 C C . GLN A 1 502 ? 4.973 1.563 31.881 1.00 79.00 502 GLN A C 1
ATOM 3865 O O . GLN A 1 502 ? 6.024 2.183 31.702 1.00 79.00 502 GLN A O 1
ATOM 3870 N N . PHE A 1 503 ? 4.917 0.248 31.642 1.00 82.25 503 PHE A N 1
ATOM 3871 C CA . PHE A 1 503 ? 6.036 -0.501 31.060 1.00 82.25 503 PHE A CA 1
ATOM 3872 C C . PHE A 1 503 ? 6.506 0.080 29.712 1.00 82.25 503 PHE A C 1
ATOM 3874 O O . PHE A 1 503 ? 7.708 0.127 29.440 1.00 82.25 503 PHE A O 1
ATOM 3881 N N . PHE A 1 504 ? 5.585 0.590 28.886 1.00 80.50 504 PHE A N 1
ATOM 3882 C CA . PHE A 1 504 ? 5.902 1.129 27.558 1.00 80.50 504 PHE A CA 1
ATOM 3883 C C . PHE A 1 504 ? 6.713 2.435 27.591 1.00 80.50 504 PHE A C 1
ATOM 3885 O O . PHE A 1 504 ? 7.241 2.831 26.553 1.00 80.50 504 PHE A O 1
ATOM 3892 N N . ILE A 1 505 ? 6.871 3.070 28.760 1.00 79.94 505 ILE A N 1
ATOM 3893 C CA . ILE A 1 505 ? 7.778 4.211 28.989 1.00 79.94 505 ILE A CA 1
ATOM 3894 C C . ILE A 1 505 ? 9.007 3.840 29.843 1.00 79.94 505 ILE A C 1
ATOM 3896 O O . ILE A 1 505 ? 9.649 4.719 30.416 1.00 79.94 505 ILE A O 1
ATOM 3900 N N . LEU A 1 506 ? 9.361 2.549 29.914 1.00 75.56 506 LEU A N 1
ATOM 3901 C CA . LEU A 1 506 ? 10.492 2.016 30.693 1.00 75.56 506 LEU A CA 1
ATOM 3902 C C . LEU A 1 506 ? 10.383 2.266 32.209 1.00 75.56 506 LEU A C 1
ATOM 3904 O O . LEU A 1 506 ? 11.390 2.396 32.915 1.00 75.56 506 LEU A O 1
ATOM 3908 N N . ASP A 1 507 ? 9.160 2.295 32.739 1.00 72.88 507 ASP A N 1
ATOM 3909 C CA . ASP A 1 507 ? 8.919 2.435 34.173 1.00 72.88 507 ASP A CA 1
ATOM 3910 C C . ASP A 1 507 ? 8.880 1.072 34.885 1.00 72.88 507 ASP A C 1
ATOM 3912 O O . ASP A 1 507 ? 7.835 0.564 35.291 1.00 72.88 507 ASP A O 1
ATOM 3916 N N . VAL A 1 508 ? 10.055 0.450 35.008 1.00 62.97 508 VAL A N 1
ATOM 3917 C CA . VAL A 1 508 ? 10.233 -0.920 35.534 1.00 62.97 508 VAL A CA 1
ATOM 3918 C C . VAL A 1 508 ? 9.979 -1.025 37.051 1.00 62.97 508 VAL A C 1
ATOM 3920 O O . VAL A 1 508 ? 9.789 -2.124 37.568 1.00 62.97 508 VAL A O 1
ATOM 3923 N N . ASP A 1 509 ? 9.894 0.105 37.767 1.00 61.00 509 ASP A N 1
ATOM 3924 C CA . ASP A 1 509 ? 9.577 0.130 39.205 1.00 61.00 509 ASP A CA 1
ATOM 3925 C C . ASP A 1 509 ? 8.154 -0.403 39.494 1.00 61.00 509 ASP A C 1
ATOM 3927 O O . ASP A 1 509 ? 7.891 -0.914 40.579 1.00 61.00 509 ASP A O 1
ATOM 3931 N N . SER A 1 510 ? 7.250 -0.346 38.506 1.00 57.06 510 SER A N 1
ATOM 3932 C CA . SER A 1 510 ? 5.874 -0.865 38.589 1.00 57.06 510 SER A CA 1
ATOM 3933 C C . SER A 1 510 ? 5.777 -2.402 38.568 1.00 57.06 510 SER A C 1
ATOM 3935 O O . SER A 1 510 ? 4.761 -2.956 38.983 1.00 57.06 510 SER A O 1
ATOM 3937 N N . LEU A 1 511 ? 6.834 -3.100 38.128 1.00 51.69 511 LEU A N 1
ATOM 3938 C CA . LEU A 1 511 ? 6.861 -4.559 37.934 1.00 51.69 511 LEU A CA 1
ATOM 3939 C C . LEU A 1 511 ? 7.594 -5.331 39.047 1.00 51.69 511 LEU A C 1
ATOM 3941 O O . LEU A 1 511 ? 7.802 -6.536 38.926 1.00 51.69 511 LEU A O 1
ATOM 3945 N N . SER A 1 512 ? 7.960 -4.684 40.159 1.00 50.44 512 SER A N 1
ATOM 3946 C CA . SER A 1 512 ? 8.598 -5.321 41.331 1.00 50.44 512 SER A CA 1
ATOM 3947 C C . SER A 1 512 ? 9.919 -6.077 41.059 1.00 50.44 512 SER A C 1
ATOM 3949 O O . SER A 1 512 ? 10.260 -7.016 41.770 1.00 50.44 512 SER A O 1
ATOM 3951 N N . PHE A 1 513 ? 10.719 -5.660 40.069 1.00 49.66 513 PHE A N 1
ATOM 3952 C CA . PHE A 1 513 ? 12.073 -6.202 39.835 1.00 49.66 513 PHE A CA 1
ATOM 3953 C C . PHE A 1 513 ? 13.147 -5.488 40.679 1.00 49.66 513 PHE A C 1
ATOM 3955 O O . PHE A 1 513 ? 14.163 -5.023 40.160 1.00 49.66 513 PHE A O 1
ATOM 3962 N N . SER A 1 514 ? 12.946 -5.400 41.994 1.00 50.19 514 SER A N 1
ATOM 3963 C CA . SER A 1 514 ? 13.849 -4.711 42.934 1.00 50.19 514 SER A CA 1
ATOM 3964 C C . SER A 1 514 ? 15.242 -5.349 43.087 1.00 50.19 514 SER A C 1
ATOM 3966 O O . SER A 1 514 ? 16.076 -4.810 43.800 1.00 50.19 514 SER A O 1
ATOM 3968 N N . CYS A 1 515 ? 15.544 -6.457 42.401 1.00 53.53 515 CYS A N 1
ATOM 3969 C CA . CYS A 1 515 ? 16.830 -7.157 42.530 1.00 53.53 515 CYS A CA 1
ATOM 3970 C C . CYS A 1 515 ? 17.903 -6.781 41.489 1.00 53.53 515 CYS A C 1
ATOM 3972 O O . CYS A 1 515 ? 19.027 -7.259 41.608 1.00 53.53 515 CYS A O 1
ATOM 3974 N N . ILE A 1 516 ? 17.591 -5.985 40.456 1.00 54.78 516 ILE A N 1
ATOM 3975 C CA . ILE A 1 516 ? 18.520 -5.747 39.324 1.00 54.78 516 ILE A CA 1
ATOM 3976 C C . ILE A 1 516 ? 19.206 -4.370 39.386 1.00 54.78 516 ILE A C 1
ATOM 3978 O O . ILE A 1 516 ? 20.267 -4.187 38.790 1.00 54.78 516 ILE A O 1
ATOM 3982 N N . ALA A 1 517 ? 18.652 -3.405 40.121 1.00 56.44 517 ALA A N 1
ATOM 3983 C CA . ALA A 1 517 ? 19.192 -2.050 40.194 1.00 56.44 517 ALA A CA 1
ATOM 3984 C C . ALA A 1 517 ? 19.367 -1.591 41.647 1.00 56.44 517 ALA A C 1
ATOM 3986 O O . ALA A 1 517 ? 18.569 -1.945 42.506 1.00 56.44 517 ALA A O 1
ATOM 3987 N N . SER A 1 518 ? 20.423 -0.806 41.884 1.00 65.31 518 SER A N 1
ATOM 3988 C CA . SER A 1 518 ? 20.798 -0.218 43.180 1.00 65.31 518 SER A CA 1
ATOM 3989 C C . SER A 1 518 ? 19.607 0.382 43.944 1.00 65.31 518 SER A C 1
ATOM 3991 O O . SER A 1 518 ? 18.723 0.993 43.337 1.00 65.31 518 SER A O 1
ATOM 3993 N N . ASP A 1 519 ? 19.629 0.286 45.278 1.00 69.44 519 ASP A N 1
ATOM 3994 C CA . ASP A 1 519 ? 18.612 0.879 46.162 1.00 69.44 519 ASP A CA 1
ATOM 3995 C C . ASP A 1 519 ? 18.491 2.404 45.976 1.00 69.44 519 ASP A C 1
ATOM 3997 O O . ASP A 1 519 ? 17.417 2.991 46.161 1.00 69.44 519 ASP A O 1
ATOM 4001 N N . GLN A 1 520 ? 19.566 3.057 45.521 1.00 80.44 520 GLN A N 1
ATOM 4002 C CA . GLN A 1 520 ? 19.599 4.499 45.306 1.00 80.44 520 GLN A CA 1
ATOM 4003 C C . GLN A 1 520 ? 18.740 4.922 44.098 1.00 80.44 520 GLN A C 1
ATOM 4005 O O . GLN A 1 520 ? 18.939 4.480 42.963 1.00 80.44 520 GLN A O 1
ATOM 4010 N N . ALA A 1 521 ? 17.786 5.829 44.332 1.00 80.31 521 ALA A N 1
ATOM 4011 C CA . ALA A 1 521 ? 16.855 6.336 43.318 1.00 80.31 521 ALA A CA 1
ATOM 4012 C C . ALA A 1 521 ? 17.556 7.042 42.137 1.00 80.31 521 ALA A C 1
ATOM 4014 O O . ALA A 1 521 ? 17.178 6.845 40.980 1.00 80.31 521 ALA A O 1
ATOM 4015 N N . SER A 1 522 ? 18.620 7.805 42.407 1.00 82.69 522 SER A N 1
ATOM 4016 C CA . SER A 1 522 ? 19.427 8.480 41.380 1.00 82.69 522 SER A CA 1
ATOM 4017 C C . SER A 1 522 ? 20.135 7.486 40.449 1.00 82.69 522 SER A C 1
ATOM 4019 O O . SER A 1 522 ? 20.125 7.669 39.231 1.00 82.69 522 SER A O 1
ATOM 4021 N N . ALA A 1 523 ? 20.665 6.383 40.987 1.00 83.75 523 ALA A N 1
ATOM 4022 C CA . ALA A 1 523 ? 21.303 5.326 40.203 1.00 83.75 523 ALA A CA 1
ATOM 4023 C C . ALA A 1 523 ? 20.305 4.615 39.272 1.00 83.75 523 ALA A C 1
ATOM 4025 O O . ALA A 1 523 ? 20.613 4.379 38.101 1.00 83.75 523 ALA A O 1
ATOM 4026 N N . ARG A 1 524 ? 19.083 4.338 39.752 1.00 83.31 524 ARG A N 1
ATOM 4027 C CA . ARG A 1 524 ? 17.995 3.780 38.927 1.00 83.31 524 ARG A CA 1
ATOM 4028 C C . ARG A 1 524 ? 17.615 4.705 37.776 1.00 83.31 524 ARG A C 1
ATOM 4030 O O . ARG A 1 524 ? 17.463 4.249 36.643 1.00 83.31 524 ARG A O 1
ATOM 4037 N N . TYR A 1 525 ? 17.506 6.005 38.038 1.00 87.31 525 TYR A N 1
ATOM 4038 C CA . TYR A 1 525 ? 17.226 6.990 36.997 1.00 87.31 525 TYR A CA 1
ATOM 4039 C C . TYR A 1 525 ? 18.354 7.086 35.958 1.00 87.31 525 TYR A C 1
ATOM 4041 O O . TYR A 1 525 ? 18.086 7.055 34.757 1.00 87.31 525 TYR A O 1
ATOM 4049 N N . ILE A 1 526 ? 19.618 7.136 36.391 1.00 88.38 526 ILE A N 1
ATOM 4050 C CA . ILE A 1 526 ? 20.772 7.181 35.478 1.00 88.38 526 ILE A CA 1
ATOM 4051 C C . ILE A 1 526 ? 20.820 5.925 34.601 1.00 88.38 526 ILE A C 1
ATOM 4053 O O . ILE A 1 526 ? 21.048 6.030 33.396 1.00 88.38 526 ILE A O 1
ATOM 4057 N N . ALA A 1 527 ? 20.538 4.747 35.164 1.00 86.62 527 ALA A N 1
ATOM 4058 C CA . ALA A 1 527 ? 20.441 3.514 34.390 1.00 86.62 527 ALA A CA 1
ATOM 4059 C C . ALA A 1 527 ? 19.373 3.617 33.286 1.00 86.62 527 ALA A C 1
ATOM 4061 O O . ALA A 1 527 ? 19.664 3.269 32.142 1.00 86.62 527 ALA A O 1
ATOM 4062 N N . LYS A 1 528 ? 18.185 4.173 33.585 1.00 87.06 528 LYS A N 1
ATOM 4063 C CA . LYS A 1 528 ? 17.132 4.432 32.580 1.00 87.06 528 LYS A CA 1
ATOM 4064 C C . LYS A 1 528 ? 17.622 5.367 31.469 1.00 87.06 528 LYS A C 1
ATOM 4066 O O . LYS A 1 528 ? 17.402 5.079 30.296 1.00 87.06 528 LYS A O 1
ATOM 4071 N N . VAL A 1 529 ? 18.332 6.447 31.811 1.00 91.06 529 VAL A N 1
ATOM 4072 C CA . VAL A 1 529 ? 18.905 7.385 30.825 1.00 91.06 529 VAL A CA 1
ATOM 4073 C C . VAL A 1 529 ? 19.939 6.702 29.922 1.00 91.06 529 VAL A C 1
ATOM 4075 O O . VAL A 1 529 ? 19.973 6.966 28.720 1.00 91.06 529 VAL A O 1
ATOM 4078 N N . LEU A 1 530 ? 20.761 5.798 30.463 1.00 90.69 530 LEU A N 1
ATOM 4079 C CA . LEU A 1 530 ? 21.820 5.115 29.713 1.00 90.69 530 LEU A CA 1
ATOM 4080 C C . LEU A 1 530 ? 21.311 4.039 28.742 1.00 90.69 530 LEU A C 1
ATOM 4082 O O . LEU A 1 530 ? 22.046 3.676 27.820 1.00 90.69 530 LEU A O 1
ATOM 4086 N N . VAL A 1 531 ? 20.069 3.561 28.869 1.00 89.94 531 VAL A N 1
ATOM 4087 C CA . VAL A 1 531 ? 19.475 2.578 27.935 1.00 89.94 531 VAL A CA 1
ATOM 4088 C C . VAL A 1 531 ? 19.489 3.084 26.485 1.00 89.94 531 VAL A C 1
ATOM 4090 O O . VAL A 1 531 ? 19.739 2.316 25.556 1.00 89.94 531 VAL A O 1
ATOM 4093 N N . PHE A 1 532 ? 19.273 4.383 26.275 1.00 92.00 532 PHE A N 1
ATOM 4094 C CA . PHE A 1 532 ? 19.198 4.976 24.938 1.00 92.00 532 PHE A CA 1
ATOM 4095 C C . PHE A 1 532 ? 20.550 5.049 24.203 1.00 92.00 532 PHE A C 1
ATOM 4097 O O . PHE A 1 532 ? 20.672 4.490 23.105 1.00 92.00 532 PHE A O 1
ATOM 4104 N N . PRO A 1 533 ? 21.604 5.668 24.776 1.00 93.81 533 PRO A N 1
ATOM 4105 C CA . PRO A 1 533 ? 22.920 5.684 24.145 1.00 93.81 533 PRO A CA 1
ATOM 4106 C C . PRO A 1 533 ? 23.516 4.278 24.011 1.00 93.81 533 PRO A C 1
ATOM 4108 O O . PRO A 1 533 ? 24.162 3.997 23.002 1.00 93.81 533 PRO A O 1
ATOM 4111 N N . THR A 1 534 ? 23.278 3.376 24.973 1.00 91.81 534 THR A N 1
ATOM 4112 C CA . THR A 1 534 ? 23.774 1.990 24.893 1.00 91.81 534 THR A CA 1
ATOM 4113 C C . THR A 1 534 ? 23.085 1.194 23.786 1.00 91.81 534 THR A C 1
ATOM 4115 O O . THR A 1 534 ? 23.770 0.500 23.036 1.00 91.81 534 THR A O 1
ATOM 4118 N N . GLY A 1 535 ? 21.769 1.347 23.597 1.00 90.94 535 GLY A N 1
ATOM 4119 C CA . GLY A 1 535 ? 21.043 0.736 22.480 1.00 90.94 535 GLY A CA 1
ATOM 4120 C C . GLY A 1 535 ? 21.534 1.222 21.112 1.00 90.94 535 GLY A C 1
ATOM 4121 O O . GLY A 1 535 ? 21.744 0.414 20.203 1.00 90.94 535 GLY A O 1
ATOM 4122 N N . MET A 1 536 ? 21.803 2.525 20.971 1.00 92.75 536 MET A N 1
ATOM 4123 C CA . MET A 1 536 ? 22.403 3.072 19.748 1.00 92.75 536 MET A CA 1
ATOM 4124 C C . MET A 1 536 ? 23.820 2.536 19.513 1.00 92.75 536 MET A C 1
ATOM 4126 O O . MET A 1 536 ? 24.133 2.078 18.410 1.00 92.75 536 MET A O 1
ATOM 4130 N N . ALA A 1 537 ? 24.667 2.551 20.545 1.00 93.75 537 ALA A N 1
ATOM 4131 C CA . ALA A 1 537 ? 26.032 2.039 20.470 1.00 93.75 537 ALA A CA 1
ATOM 4132 C C . ALA A 1 537 ? 26.061 0.548 20.107 1.00 93.75 537 ALA A C 1
ATOM 4134 O O . ALA A 1 537 ? 26.894 0.130 19.303 1.00 93.75 537 ALA A O 1
ATOM 4135 N N . TRP A 1 538 ? 25.115 -0.238 20.624 1.00 94.50 538 TRP A N 1
ATOM 4136 C CA . TRP A 1 538 ? 24.969 -1.653 20.299 1.00 94.50 538 TRP A CA 1
ATOM 4137 C C . TRP A 1 538 ? 24.658 -1.883 18.817 1.00 94.50 538 TRP A C 1
ATOM 4139 O O . TRP A 1 538 ? 25.311 -2.702 18.174 1.00 94.50 538 TRP A O 1
ATOM 4149 N N . MET A 1 539 ? 23.733 -1.120 18.227 1.00 93.00 539 MET A N 1
ATOM 4150 C CA . MET A 1 539 ? 23.449 -1.218 16.787 1.00 93.00 539 MET A CA 1
ATOM 4151 C C . MET A 1 539 ? 24.657 -0.825 15.924 1.00 93.00 539 MET A C 1
ATOM 4153 O O . MET A 1 539 ? 24.928 -1.474 14.911 1.00 93.00 539 MET A O 1
ATOM 4157 N N . CYS A 1 540 ? 25.418 0.193 16.336 1.00 93.06 540 CYS A N 1
ATOM 4158 C CA . CYS A 1 540 ? 26.676 0.551 15.682 1.00 93.06 540 CYS A CA 1
ATOM 4159 C C . CYS A 1 540 ? 27.715 -0.576 15.799 1.00 93.06 540 CYS A C 1
ATOM 4161 O O . CYS A 1 540 ? 28.346 -0.932 14.804 1.00 93.06 540 CYS A O 1
ATOM 4163 N N . ALA A 1 541 ? 27.860 -1.188 16.977 1.00 93.88 541 ALA A N 1
ATOM 4164 C CA . ALA A 1 541 ? 28.762 -2.316 17.193 1.00 93.88 541 ALA A CA 1
ATOM 4165 C C . ALA A 1 541 ? 28.384 -3.517 16.313 1.00 93.88 541 ALA A C 1
ATOM 4167 O O . ALA A 1 541 ? 29.247 -4.063 15.628 1.00 93.88 541 ALA A O 1
ATOM 4168 N N . LEU A 1 542 ? 27.096 -3.874 16.244 1.00 93.56 542 LEU A N 1
ATOM 4169 C CA . LEU A 1 542 ? 26.596 -4.933 15.362 1.00 93.56 542 LEU A CA 1
ATOM 4170 C C . LEU A 1 542 ? 26.898 -4.653 13.887 1.00 93.56 542 LEU A C 1
ATOM 4172 O O . LEU A 1 542 ? 27.250 -5.572 13.149 1.00 93.56 542 LEU A O 1
ATOM 4176 N N . PHE A 1 543 ? 26.828 -3.394 13.452 1.00 93.31 543 PHE A N 1
ATOM 4177 C CA . PHE A 1 543 ? 27.227 -3.023 12.098 1.00 93.31 543 PHE A CA 1
ATOM 4178 C C . PHE A 1 543 ? 28.713 -3.292 11.837 1.00 93.31 543 PHE A C 1
ATOM 4180 O O . PHE A 1 543 ? 29.034 -3.895 10.811 1.00 93.31 543 PHE A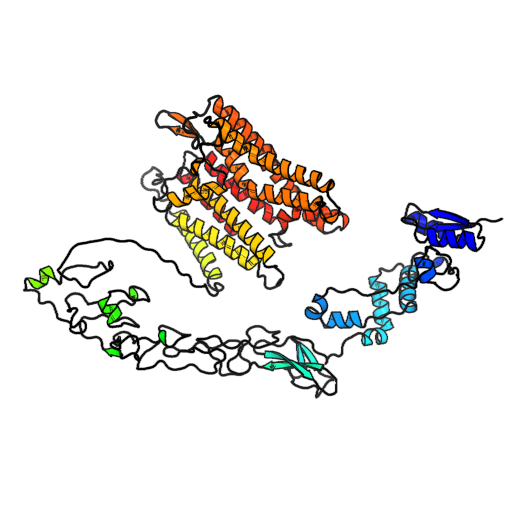 O 1
ATOM 4187 N N . PHE A 1 544 ? 29.610 -2.907 12.747 1.00 93.56 544 PHE A N 1
ATOM 4188 C CA . PHE A 1 544 ? 31.042 -3.190 12.600 1.00 93.56 544 PHE A CA 1
ATOM 4189 C C . PHE A 1 544 ? 31.342 -4.690 12.671 1.00 93.56 544 PHE A C 1
ATOM 4191 O O . PHE A 1 544 ? 32.064 -5.199 11.816 1.00 93.56 544 PHE A O 1
ATOM 4198 N N . ILE A 1 545 ? 30.711 -5.421 13.595 1.00 93.50 545 ILE A N 1
ATOM 4199 C CA . ILE A 1 545 ? 30.806 -6.887 13.679 1.00 93.50 545 ILE A CA 1
ATOM 4200 C C . ILE A 1 545 ? 30.334 -7.527 12.369 1.00 93.50 545 ILE A C 1
ATOM 4202 O O . ILE A 1 545 ? 30.987 -8.437 11.859 1.00 93.50 545 ILE A O 1
ATOM 4206 N N . SER A 1 546 ? 29.259 -7.012 11.758 1.00 93.81 546 SER A N 1
ATOM 4207 C CA . SER A 1 546 ? 28.762 -7.523 10.476 1.00 93.81 546 SER A CA 1
ATOM 4208 C C . SER A 1 546 ? 29.792 -7.410 9.350 1.00 93.81 546 SER A C 1
ATOM 4210 O O . SER A 1 546 ? 29.740 -8.203 8.416 1.00 93.81 546 SER A O 1
ATOM 4212 N N . LYS A 1 547 ? 30.749 -6.470 9.423 1.00 91.50 547 LYS A N 1
ATOM 4213 C CA . LYS A 1 547 ? 31.825 -6.339 8.424 1.00 91.50 547 LYS A CA 1
ATOM 4214 C C . LYS A 1 547 ? 32.872 -7.442 8.525 1.00 91.50 547 LYS A C 1
ATOM 4216 O O . LYS A 1 547 ? 33.514 -7.734 7.521 1.00 91.50 547 LYS A O 1
ATOM 4221 N N . CYS A 1 548 ? 32.987 -8.082 9.684 1.00 93.69 548 CYS A N 1
ATOM 4222 C CA . CYS A 1 548 ? 33.839 -9.250 9.895 1.00 93.69 548 CYS A CA 1
ATOM 4223 C C . CYS A 1 548 ? 33.165 -10.567 9.457 1.00 93.69 548 CYS A C 1
ATOM 4225 O O . CYS A 1 548 ? 33.806 -11.614 9.481 1.00 93.69 548 CYS A O 1
ATOM 4227 N N . LEU A 1 549 ? 31.885 -10.533 9.061 1.00 93.00 549 LEU A N 1
ATOM 4228 C CA . LEU A 1 549 ? 31.113 -11.698 8.623 1.00 93.00 549 LEU A CA 1
ATOM 4229 C C . LEU A 1 549 ? 31.129 -11.869 7.084 1.00 93.00 549 LEU A C 1
ATOM 4231 O O . LEU A 1 549 ? 31.446 -10.925 6.346 1.00 93.00 549 LEU A O 1
ATOM 4235 N N . PRO A 1 550 ? 30.768 -13.066 6.569 1.00 92.75 550 PRO A N 1
ATOM 4236 C CA . PRO A 1 550 ? 30.683 -13.337 5.132 1.00 92.75 550 PRO A CA 1
ATOM 4237 C C . PRO A 1 550 ? 29.782 -12.343 4.386 1.00 92.75 550 PRO A C 1
ATOM 4239 O O . PRO A 1 550 ? 28.798 -11.861 4.943 1.00 92.75 550 PRO A O 1
ATOM 4242 N N . LYS A 1 551 ? 30.056 -12.094 3.093 1.00 86.25 551 LYS A N 1
ATOM 4243 C CA . LYS A 1 551 ? 29.377 -11.060 2.273 1.00 86.25 551 LYS A CA 1
ATOM 4244 C C . LYS A 1 551 ? 27.839 -11.089 2.326 1.00 86.25 551 LYS A C 1
ATOM 4246 O O . LYS A 1 551 ? 27.219 -10.038 2.212 1.00 86.25 551 LYS A O 1
ATOM 4251 N N . TRP A 1 552 ? 27.221 -12.256 2.519 1.00 86.62 552 TRP A N 1
ATOM 4252 C CA . TRP A 1 552 ? 25.762 -12.405 2.605 1.00 86.62 552 TRP A CA 1
ATOM 4253 C C . TRP A 1 552 ? 25.152 -11.925 3.940 1.00 86.62 552 TRP A C 1
ATOM 4255 O O . TRP A 1 552 ? 23.970 -11.596 3.976 1.00 86.62 552 TRP A O 1
ATOM 4265 N N . LEU A 1 553 ? 25.950 -11.828 5.011 1.00 86.88 553 LEU A N 1
ATOM 4266 C CA . LEU A 1 553 ? 25.564 -11.331 6.343 1.00 86.88 553 LEU A CA 1
ATOM 4267 C C . LEU A 1 553 ? 25.944 -9.861 6.579 1.00 86.88 553 LEU A C 1
ATOM 4269 O O . LEU A 1 553 ? 25.616 -9.300 7.623 1.00 86.88 553 LEU A O 1
ATOM 4273 N N . GLN A 1 554 ? 26.642 -9.222 5.638 1.00 90.75 554 GLN A N 1
ATOM 4274 C CA . GLN A 1 554 ? 27.133 -7.856 5.814 1.00 90.75 554 GLN A CA 1
ATOM 4275 C C . GLN A 1 554 ? 25.997 -6.834 5.748 1.00 90.75 554 GLN A C 1
ATOM 4277 O O . GLN A 1 554 ? 25.247 -6.759 4.770 1.00 90.75 554 GLN A O 1
ATOM 4282 N N . TRP A 1 555 ? 25.902 -5.975 6.763 1.00 90.31 555 TRP A N 1
ATOM 4283 C CA . TRP A 1 555 ? 24.875 -4.937 6.801 1.00 90.31 555 TRP A CA 1
ATOM 4284 C C . TRP A 1 555 ? 25.238 -3.771 5.874 1.00 90.31 555 TRP A C 1
ATOM 4286 O O . TRP A 1 555 ? 26.405 -3.371 5.749 1.00 90.31 555 TRP A O 1
ATOM 4296 N N . ARG A 1 556 ? 24.225 -3.206 5.205 1.00 89.25 556 ARG A N 1
ATOM 4297 C CA . ARG A 1 556 ? 24.379 -2.043 4.315 1.00 89.25 556 ARG A CA 1
ATOM 4298 C C . ARG A 1 556 ? 24.251 -0.740 5.116 1.00 89.25 556 ARG A C 1
ATOM 4300 O O . ARG A 1 556 ? 23.275 -0.625 5.853 1.00 89.25 556 ARG A O 1
ATOM 4307 N N . PRO A 1 557 ? 25.129 0.264 4.914 1.00 89.06 557 PRO A N 1
ATOM 4308 C CA . PRO A 1 557 ? 25.126 1.500 5.707 1.00 89.06 557 PRO A CA 1
ATOM 4309 C C . PRO A 1 557 ? 23.772 2.221 5.746 1.00 89.06 557 PRO A C 1
ATOM 4311 O O . PRO A 1 557 ? 23.294 2.554 6.824 1.00 89.06 557 PRO A O 1
ATOM 4314 N N . ALA A 1 558 ? 23.115 2.388 4.592 1.00 87.44 558 ALA A N 1
ATOM 4315 C CA . ALA A 1 558 ? 21.828 3.084 4.520 1.00 87.44 558 ALA A CA 1
ATOM 4316 C C . ALA A 1 558 ? 20.714 2.355 5.292 1.00 87.44 558 ALA A C 1
ATOM 4318 O O . ALA A 1 558 ? 19.924 2.970 5.999 1.00 87.44 558 ALA A O 1
ATOM 4319 N N . LYS A 1 559 ? 20.685 1.017 5.226 1.00 87.44 559 LYS A N 1
ATOM 4320 C CA . LYS A 1 559 ? 19.705 0.215 5.973 1.00 87.44 559 LYS A CA 1
ATOM 4321 C C . LYS A 1 559 ? 19.971 0.258 7.476 1.00 87.44 559 LYS A C 1
ATOM 4323 O O . LYS A 1 559 ? 19.021 0.360 8.240 1.00 87.44 559 LYS A O 1
ATOM 4328 N N . THR A 1 560 ? 21.237 0.233 7.892 1.00 91.19 560 THR A N 1
ATOM 4329 C CA . THR A 1 560 ? 21.613 0.395 9.303 1.00 91.19 560 THR A CA 1
ATOM 4330 C C . THR A 1 560 ? 21.184 1.760 9.836 1.00 91.19 560 THR A C 1
ATOM 4332 O O . THR A 1 560 ? 20.574 1.827 10.899 1.00 91.19 560 THR A O 1
ATOM 4335 N N . ALA A 1 561 ? 21.449 2.837 9.087 1.00 92.00 561 ALA A N 1
ATOM 4336 C CA . ALA A 1 561 ? 21.014 4.185 9.450 1.00 92.00 561 ALA A CA 1
ATOM 4337 C C . ALA A 1 561 ? 19.486 4.259 9.597 1.00 92.00 561 ALA A C 1
ATOM 4339 O O . ALA A 1 561 ? 18.989 4.799 10.582 1.00 92.00 561 ALA A O 1
ATOM 4340 N N . ASN A 1 562 ? 18.748 3.617 8.688 1.00 90.69 562 ASN A N 1
ATOM 4341 C CA . ASN A 1 562 ? 17.296 3.507 8.781 1.00 90.69 562 ASN A CA 1
ATOM 4342 C C . ASN A 1 562 ? 16.825 2.752 10.038 1.00 90.69 562 ASN A C 1
ATOM 4344 O O . ASN A 1 562 ? 15.865 3.160 10.686 1.00 90.69 562 ASN A O 1
ATOM 4348 N N . THR A 1 563 ? 17.494 1.657 10.409 1.00 90.69 563 THR A N 1
ATOM 4349 C CA . THR A 1 563 ? 17.183 0.903 11.635 1.00 90.69 563 THR A CA 1
ATOM 4350 C C . THR A 1 563 ? 17.450 1.727 12.895 1.00 90.69 563 THR A C 1
ATOM 4352 O O . THR A 1 563 ? 16.616 1.732 13.800 1.00 90.69 563 THR A O 1
ATOM 4355 N N . ILE A 1 564 ? 18.560 2.471 12.939 1.00 92.38 564 ILE A N 1
ATOM 4356 C CA . ILE A 1 564 ? 18.856 3.405 14.036 1.00 92.38 564 ILE A CA 1
ATOM 4357 C C . ILE A 1 564 ? 17.787 4.506 14.098 1.00 92.38 564 ILE A C 1
ATOM 4359 O O . ILE A 1 564 ? 17.313 4.837 15.182 1.00 92.38 564 ILE A O 1
ATOM 4363 N N . GLY A 1 565 ? 17.353 5.023 12.946 1.00 91.62 565 GLY A N 1
ATOM 4364 C CA . GLY A 1 565 ? 16.257 5.987 12.850 1.00 91.62 565 GLY A CA 1
ATOM 4365 C C . GLY A 1 565 ? 14.936 5.452 13.409 1.00 91.62 565 GLY A C 1
ATOM 4366 O O . GLY A 1 565 ? 14.298 6.132 14.208 1.00 91.62 565 GLY A O 1
ATOM 4367 N N . HIS A 1 566 ? 14.562 4.210 13.086 1.00 88.94 566 HIS A N 1
ATOM 4368 C CA . HIS A 1 566 ? 13.385 3.558 13.674 1.00 88.94 566 HIS A CA 1
ATOM 4369 C C . HIS A 1 566 ? 13.489 3.396 15.192 1.00 88.94 566 HIS A C 1
ATOM 4371 O O . HIS A 1 566 ? 12.504 3.627 15.890 1.00 88.94 566 HIS A O 1
ATOM 4377 N N . TYR A 1 567 ? 14.661 3.012 15.704 1.00 91.12 567 TYR A N 1
ATOM 4378 C CA . TYR A 1 567 ? 14.896 2.928 17.143 1.00 91.12 567 TYR A CA 1
ATOM 4379 C C . TYR A 1 567 ? 14.702 4.289 17.816 1.00 91.12 567 TYR A C 1
ATOM 4381 O O . TYR A 1 567 ? 13.943 4.377 18.776 1.00 91.12 567 TYR A O 1
ATOM 4389 N N . MET A 1 568 ? 15.322 5.344 17.275 1.00 91.81 568 MET A N 1
ATOM 4390 C CA . MET A 1 568 ? 15.206 6.705 17.810 1.00 91.81 568 MET A CA 1
ATOM 4391 C C . MET A 1 568 ? 13.782 7.246 17.731 1.00 91.81 568 MET A C 1
ATOM 4393 O O . MET A 1 568 ? 13.320 7.874 18.675 1.00 91.81 568 MET A O 1
ATOM 4397 N N . GLN A 1 569 ? 13.061 6.967 16.643 1.00 89.06 569 GLN A N 1
ATOM 4398 C CA . GLN A 1 569 ? 11.654 7.332 16.493 1.00 89.06 569 GLN A CA 1
ATOM 4399 C C . GLN A 1 569 ? 10.774 6.616 17.526 1.00 89.06 569 GLN A C 1
ATOM 4401 O O . GLN A 1 569 ? 9.944 7.257 18.163 1.00 89.06 569 GLN A O 1
ATOM 4406 N N . ALA A 1 570 ? 10.953 5.304 17.711 1.00 86.12 570 ALA A N 1
ATOM 4407 C CA . ALA A 1 570 ? 10.150 4.513 18.644 1.00 86.12 570 ALA A CA 1
ATOM 4408 C C . ALA A 1 570 ? 10.436 4.855 20.114 1.00 86.12 570 ALA A C 1
ATOM 4410 O O . ALA A 1 570 ? 9.543 4.755 20.951 1.00 86.12 570 ALA A O 1
ATOM 4411 N N . SER A 1 571 ? 11.664 5.262 20.442 1.00 89.19 571 SER A N 1
ATOM 4412 C CA . SER A 1 571 ? 12.041 5.676 21.795 1.00 89.19 571 SER A CA 1
ATOM 4413 C C . SER A 1 571 ? 11.837 7.171 22.058 1.00 89.19 571 SER A C 1
ATOM 4415 O O . SER A 1 571 ? 11.963 7.592 23.203 1.00 89.19 571 SER A O 1
ATOM 4417 N N . PHE A 1 572 ? 11.483 7.983 21.056 1.00 91.31 572 PHE A N 1
ATOM 4418 C CA . PHE A 1 572 ? 11.495 9.451 21.136 1.00 91.31 572 PHE A CA 1
ATOM 4419 C C . PHE A 1 572 ? 10.632 10.033 22.265 1.00 91.31 572 PHE A C 1
ATOM 4421 O O . PHE A 1 572 ? 11.099 10.843 23.073 1.00 91.31 572 PHE A O 1
ATOM 4428 N N . ALA A 1 573 ? 9.377 9.583 22.350 1.00 89.06 573 ALA A N 1
ATOM 4429 C CA . ALA A 1 573 ? 8.441 10.003 23.390 1.00 89.06 573 ALA A CA 1
ATOM 4430 C C . ALA A 1 573 ? 8.894 9.538 24.787 1.00 89.06 573 ALA A C 1
ATOM 4432 O O . ALA A 1 573 ? 8.787 10.284 25.763 1.00 89.06 573 ALA A O 1
ATOM 4433 N N . ILE A 1 574 ? 9.480 8.337 24.874 1.00 90.31 574 ILE A N 1
ATOM 4434 C CA . ILE A 1 574 ? 10.034 7.795 26.120 1.00 90.31 574 ILE A CA 1
ATOM 4435 C C . ILE A 1 574 ? 11.242 8.621 26.568 1.00 90.31 574 ILE A C 1
ATOM 4437 O O . ILE A 1 574 ? 11.285 9.050 27.715 1.00 90.31 574 ILE A O 1
ATOM 4441 N N . MET A 1 575 ? 12.196 8.893 25.670 1.00 92.31 575 MET A N 1
ATOM 4442 C CA . MET A 1 575 ? 13.392 9.693 25.959 1.00 92.31 575 MET A CA 1
ATOM 4443 C C . MET A 1 575 ? 13.018 11.078 26.480 1.00 92.31 575 MET A C 1
ATOM 4445 O O . MET A 1 575 ? 13.592 11.541 27.462 1.00 92.31 575 MET A O 1
ATOM 4449 N N . SER A 1 576 ? 12.019 11.707 25.858 1.00 93.12 576 SER A N 1
ATOM 4450 C CA . SER A 1 576 ? 11.512 13.019 26.268 1.00 93.12 576 SER A CA 1
ATOM 4451 C C . SER A 1 576 ? 10.877 12.966 27.656 1.00 93.12 576 SER A C 1
ATOM 4453 O O . SER A 1 576 ? 11.168 13.805 28.504 1.00 93.12 576 SER A O 1
ATOM 4455 N N . THR A 1 577 ? 10.070 11.941 27.923 1.00 91.19 577 THR A N 1
ATOM 4456 C CA . THR A 1 577 ? 9.436 11.738 29.230 1.00 91.19 577 THR A CA 1
ATOM 4457 C C . THR A 1 577 ? 10.471 11.473 30.321 1.00 91.19 577 THR A C 1
ATOM 4459 O O . THR A 1 577 ? 10.469 12.160 31.338 1.00 91.19 577 THR A O 1
ATOM 4462 N N . VAL A 1 578 ? 11.394 10.531 30.106 1.00 91.06 578 VAL A N 1
ATOM 4463 C CA . VAL A 1 578 ? 12.463 10.199 31.061 1.00 91.06 578 VAL A CA 1
ATOM 4464 C C . VAL A 1 578 ? 13.347 11.414 31.327 1.00 91.06 578 VAL A C 1
ATOM 4466 O O . VAL A 1 578 ? 13.635 11.696 32.482 1.00 91.06 578 VAL A O 1
ATOM 4469 N N . ALA A 1 579 ? 13.723 12.181 30.300 1.00 92.81 579 ALA A N 1
ATOM 4470 C CA . ALA A 1 579 ? 14.509 13.399 30.486 1.00 92.81 579 ALA A CA 1
ATOM 4471 C C . ALA A 1 579 ? 13.801 14.422 31.394 1.00 92.81 579 ALA A C 1
ATOM 4473 O O . ALA A 1 579 ? 14.420 14.996 32.296 1.00 92.81 579 ALA A O 1
ATOM 4474 N N . LEU A 1 580 ? 12.498 14.619 31.175 1.00 92.12 580 LEU A N 1
ATOM 4475 C CA . LEU A 1 580 ? 11.686 15.601 31.891 1.00 92.12 580 LEU A CA 1
ATOM 4476 C C . LEU A 1 580 ? 11.254 15.146 33.297 1.00 92.12 580 LEU A C 1
ATOM 4478 O O . LEU A 1 580 ? 10.957 15.996 34.136 1.00 92.12 580 LEU A O 1
ATOM 4482 N N . GLN A 1 581 ? 11.277 13.844 33.606 1.00 88.94 581 GLN A N 1
ATOM 4483 C CA . GLN A 1 581 ? 10.955 13.304 34.941 1.00 88.94 581 GLN A CA 1
ATOM 4484 C C . GLN A 1 581 ? 11.825 13.895 36.061 1.00 88.94 581 GLN A C 1
ATOM 4486 O O . GLN A 1 581 ? 11.357 14.073 37.182 1.00 88.94 581 GLN A O 1
ATOM 4491 N N . SER A 1 582 ? 13.086 14.232 35.773 1.00 89.00 582 SER A N 1
ATOM 4492 C CA . SER A 1 582 ? 13.977 14.883 36.751 1.00 89.00 582 SER A CA 1
ATOM 4493 C C . SER A 1 582 ? 13.538 16.305 37.143 1.00 89.00 582 SER A C 1
ATOM 4495 O O . SER A 1 582 ? 14.012 16.844 38.144 1.00 89.00 582 SER A O 1
ATOM 4497 N N . MET A 1 583 ? 12.620 16.903 36.376 1.00 89.31 583 MET A N 1
ATOM 4498 C CA . MET A 1 583 ? 12.155 18.287 36.513 1.00 89.31 583 MET A CA 1
ATOM 4499 C C . MET A 1 583 ? 10.716 18.392 37.050 1.00 89.31 583 MET A C 1
ATOM 4501 O O . MET A 1 583 ? 10.210 19.498 37.224 1.00 89.31 583 MET A O 1
ATOM 4505 N N . THR A 1 584 ? 10.037 17.271 37.322 1.00 88.25 584 THR A N 1
ATOM 4506 C CA . THR A 1 584 ? 8.650 17.259 37.821 1.00 88.25 584 THR A CA 1
ATOM 4507 C C . THR A 1 584 ? 8.610 17.356 39.348 1.00 88.25 584 THR A C 1
ATOM 4509 O O . THR A 1 584 ? 8.678 16.335 40.041 1.00 88.25 584 THR A O 1
ATOM 4512 N N . CYS A 1 585 ? 8.508 18.575 39.876 1.00 88.00 585 CYS A N 1
ATOM 4513 C CA . CYS A 1 585 ? 8.393 18.845 41.312 1.00 88.00 585 CYS A CA 1
ATOM 4514 C C . CYS A 1 585 ? 6.950 19.179 41.695 1.00 88.00 585 CYS A C 1
ATOM 4516 O O . CYS A 1 585 ? 6.333 20.043 41.067 1.00 88.00 585 CYS A O 1
ATOM 4518 N N . TYR A 1 586 ? 6.437 18.538 42.745 1.00 86.31 586 TYR A N 1
ATOM 4519 C CA . TYR A 1 586 ? 5.144 18.883 43.338 1.00 86.31 586 TYR A CA 1
ATOM 4520 C C . TYR A 1 586 ? 5.327 19.604 44.675 1.00 86.31 586 TYR A C 1
ATOM 4522 O O . TYR A 1 586 ? 6.319 19.385 45.376 1.00 86.31 586 TYR A O 1
ATOM 4530 N N . VAL A 1 587 ? 4.377 20.482 45.004 1.00 85.81 587 VAL A N 1
ATOM 4531 C CA . VAL A 1 587 ? 4.387 21.279 46.241 1.00 85.81 587 VAL A CA 1
ATOM 4532 C C . VAL A 1 587 ? 3.620 20.560 47.343 1.00 85.81 587 VAL A C 1
ATOM 4534 O O . VAL A 1 587 ? 2.474 20.156 47.152 1.00 85.81 587 VAL A O 1
ATOM 4537 N N . HIS A 1 588 ? 4.232 20.443 48.516 1.00 81.38 588 HIS A N 1
ATOM 4538 C CA . HIS A 1 588 ? 3.576 19.957 49.725 1.00 81.38 588 HIS A CA 1
ATOM 4539 C C . HIS A 1 588 ? 2.858 21.094 50.472 1.00 81.38 588 HIS A C 1
ATOM 4541 O O . HIS A 1 588 ? 3.288 22.247 50.398 1.00 81.38 588 HIS A O 1
ATOM 4547 N N . PRO A 1 589 ? 1.824 20.803 51.287 1.00 81.31 589 PRO A N 1
ATOM 4548 C CA . PRO A 1 589 ? 1.146 21.813 52.111 1.00 81.31 589 PRO A CA 1
ATOM 4549 C C . PRO A 1 589 ? 2.062 22.572 53.088 1.00 81.31 589 PRO A C 1
ATOM 4551 O O . PRO A 1 589 ? 1.725 23.664 53.533 1.00 81.31 589 PRO A O 1
ATOM 4554 N N . ASN A 1 590 ? 3.220 22.000 53.428 1.00 80.44 590 ASN A N 1
ATOM 4555 C CA . ASN A 1 590 ? 4.243 22.606 54.285 1.00 80.44 590 ASN A CA 1
ATOM 4556 C C . ASN A 1 590 ? 5.217 23.537 53.521 1.00 80.44 590 ASN A C 1
ATOM 4558 O O . ASN A 1 590 ? 6.142 24.069 54.130 1.00 80.44 590 ASN A O 1
ATOM 4562 N N . GLY A 1 591 ? 5.036 23.717 52.205 1.00 80.19 591 GLY A N 1
ATOM 4563 C CA . GLY A 1 591 ? 5.876 24.556 51.348 1.00 80.19 591 GLY A CA 1
ATOM 4564 C C . GLY A 1 591 ? 7.157 23.896 50.824 1.00 80.19 591 GLY A C 1
ATOM 4565 O O . GLY A 1 591 ? 7.905 24.555 50.102 1.00 80.19 591 GLY A O 1
ATOM 4566 N N . SER A 1 592 ? 7.430 22.625 51.149 1.00 83.69 592 SER A N 1
ATOM 4567 C CA . SER A 1 592 ? 8.545 21.886 50.549 1.00 83.69 592 SER A CA 1
ATOM 4568 C C . SER A 1 592 ? 8.180 21.348 49.162 1.00 83.69 592 SER A C 1
ATOM 4570 O O . SER A 1 592 ? 7.010 21.156 48.828 1.00 83.69 592 SER A O 1
ATOM 4572 N N . TYR A 1 593 ? 9.201 21.098 48.343 1.00 86.62 593 TYR A N 1
ATOM 4573 C CA . TYR A 1 593 ? 9.054 20.541 47.001 1.00 86.62 593 TYR A CA 1
ATOM 4574 C C . TYR A 1 593 ? 9.712 19.166 46.964 1.00 86.62 593 TYR A C 1
ATOM 4576 O O . TYR A 1 593 ? 10.841 19.017 47.431 1.00 86.62 593 TYR A O 1
ATOM 4584 N N . SER A 1 594 ? 9.046 18.175 46.382 1.00 88.12 594 SER A N 1
ATOM 4585 C CA . SER A 1 594 ? 9.619 16.840 46.164 1.00 88.12 594 SER A CA 1
ATOM 4586 C C . SER A 1 594 ? 9.381 16.380 44.732 1.00 88.12 594 SER A C 1
ATOM 4588 O O . SER A 1 594 ? 8.454 16.843 44.062 1.00 88.12 594 SER A O 1
ATOM 4590 N N . LEU A 1 595 ? 10.214 15.460 44.247 1.00 86.56 595 LEU A N 1
ATOM 4591 C CA . LEU A 1 595 ? 10.007 14.848 42.936 1.00 86.56 595 LEU A CA 1
ATOM 4592 C C . LEU A 1 595 ? 8.757 13.961 42.946 1.00 86.56 595 LEU A C 1
ATOM 4594 O O . LEU A 1 595 ? 8.580 13.145 43.848 1.00 86.56 595 LEU A O 1
ATOM 4598 N N . VAL A 1 596 ? 7.925 14.067 41.905 1.00 83.31 596 VAL A N 1
ATOM 4599 C CA . VAL A 1 596 ? 6.682 13.277 41.773 1.00 83.31 596 VAL A CA 1
ATOM 4600 C C . VAL A 1 596 ? 6.967 11.773 41.780 1.00 83.31 596 VAL A C 1
ATOM 4602 O O . VAL A 1 596 ? 6.314 11.021 42.497 1.00 83.31 596 VAL A O 1
ATOM 4605 N N . LYS A 1 597 ? 7.963 11.323 41.006 1.00 81.00 597 LYS A N 1
ATOM 4606 C CA . LYS A 1 597 ? 8.292 9.893 40.883 1.00 81.00 597 LYS A CA 1
ATOM 4607 C C . LYS A 1 597 ? 9.151 9.363 42.036 1.00 81.00 597 LYS A C 1
ATOM 4609 O O . LYS A 1 597 ? 8.993 8.212 42.431 1.00 81.00 597 LYS A O 1
ATOM 4614 N N . TYR A 1 598 ? 10.052 10.188 42.566 1.00 83.81 598 TYR A N 1
ATOM 4615 C CA . TYR A 1 598 ? 10.969 9.832 43.651 1.00 83.81 598 TYR A CA 1
ATOM 4616 C C . TYR A 1 598 ? 10.721 10.755 44.842 1.00 83.81 598 TYR A C 1
ATOM 4618 O O . TYR A 1 598 ? 11.511 11.653 45.120 1.00 83.81 598 TYR A O 1
ATOM 4626 N N . SER A 1 599 ? 9.606 10.537 45.541 1.00 82.44 599 SER A N 1
ATOM 4627 C CA . SER A 1 599 ? 9.158 11.397 46.645 1.00 82.44 599 SER A CA 1
ATOM 4628 C C . SER A 1 599 ? 10.152 11.506 47.807 1.00 82.44 599 SER A C 1
ATOM 4630 O O . SER A 1 599 ? 10.050 12.440 48.598 1.00 82.44 599 SER A O 1
ATOM 4632 N N . SER A 1 600 ? 11.120 10.586 47.901 1.00 81.44 600 SER A N 1
ATOM 4633 C CA . SER A 1 600 ? 12.224 10.629 48.866 1.00 81.44 600 SER A CA 1
ATOM 4634 C C . SER A 1 600 ? 13.254 11.727 48.582 1.00 81.44 600 SER A C 1
ATOM 4636 O O . SER A 1 600 ? 14.060 12.018 49.457 1.00 81.44 600 SER A O 1
ATOM 4638 N N . ILE A 1 601 ? 13.255 12.310 47.378 1.00 85.50 601 ILE A N 1
ATOM 4639 C CA . ILE A 1 601 ? 14.184 13.364 46.962 1.00 85.50 601 ILE A CA 1
ATOM 4640 C C . ILE A 1 601 ? 13.442 14.704 46.957 1.00 85.50 601 ILE A C 1
ATOM 4642 O O . ILE A 1 601 ? 12.436 14.889 46.260 1.00 85.50 601 ILE A O 1
ATOM 4646 N N . THR A 1 602 ? 13.956 15.653 47.727 1.00 85.69 602 THR A N 1
ATOM 4647 C CA . THR A 1 602 ? 13.504 17.046 47.781 1.00 85.69 602 THR A CA 1
ATOM 4648 C C . THR A 1 602 ? 14.079 17.840 46.608 1.00 85.69 602 THR A C 1
ATOM 4650 O O . THR A 1 602 ? 15.222 17.650 46.185 1.00 85.69 602 THR A O 1
ATOM 4653 N N . CYS A 1 603 ? 13.269 18.733 46.039 1.00 84.62 603 CYS A N 1
ATOM 4654 C CA . CYS A 1 603 ? 13.716 19.552 44.925 1.00 84.62 603 CYS A CA 1
ATOM 4655 C C . CYS A 1 603 ? 14.614 20.703 45.406 1.00 84.62 603 CYS A C 1
ATOM 4657 O O . CYS A 1 603 ? 14.265 21.405 46.352 1.00 84.62 603 CYS A O 1
ATOM 4659 N N . GLY A 1 604 ? 15.746 20.915 44.731 1.00 77.38 604 GLY A N 1
ATOM 4660 C CA . GLY A 1 604 ? 16.767 21.911 45.078 1.00 77.38 604 GLY A CA 1
ATOM 4661 C C . GLY A 1 604 ? 17.995 21.351 45.808 1.00 77.38 604 GLY A C 1
ATOM 4662 O O . GLY A 1 604 ? 18.953 22.091 46.017 1.00 77.38 604 GLY A O 1
ATOM 4663 N N . GLU A 1 605 ? 18.003 20.060 46.158 1.00 78.56 605 GLU A N 1
ATOM 4664 C CA . GLU A 1 605 ? 19.155 19.372 46.758 1.00 78.56 605 GLU A CA 1
ATOM 4665 C C . GLU A 1 605 ? 20.084 18.718 45.712 1.00 78.56 605 GLU A C 1
ATOM 4667 O O . GLU A 1 605 ? 19.742 18.547 44.538 1.00 78.56 605 GLU A O 1
ATOM 4672 N N . GLY A 1 606 ? 21.295 18.337 46.139 1.00 77.38 606 GLY A N 1
ATOM 4673 C CA . GLY A 1 606 ? 22.364 17.864 45.249 1.00 77.38 606 GLY A CA 1
ATOM 4674 C C . GLY A 1 606 ? 22.047 16.584 44.463 1.00 77.38 606 GLY A C 1
ATOM 4675 O O . GLY A 1 606 ? 22.487 16.454 43.319 1.00 77.38 606 GLY A O 1
ATOM 4676 N N . GLU A 1 607 ? 21.251 15.658 45.011 1.00 82.31 607 GLU A N 1
ATOM 4677 C CA . GLU A 1 607 ? 20.884 14.427 44.291 1.00 82.31 607 GLU A CA 1
ATOM 4678 C C . GLU A 1 607 ? 20.033 14.724 43.046 1.00 82.31 607 GLU A C 1
ATOM 4680 O O . GLU A 1 607 ? 20.294 14.165 41.976 1.00 82.31 607 GLU A O 1
ATOM 4685 N N . GLN A 1 608 ? 19.095 15.676 43.127 1.00 88.19 608 GLN A N 1
ATOM 4686 C CA . GLN A 1 608 ? 18.299 16.102 41.974 1.00 88.19 608 GLN A CA 1
ATOM 4687 C C . GLN A 1 608 ? 19.176 16.734 40.886 1.00 88.19 608 GLN A C 1
ATOM 4689 O O . GLN A 1 608 ? 18.947 16.481 39.704 1.00 88.19 608 GLN A O 1
ATOM 4694 N N . ALA A 1 609 ? 20.197 17.514 41.257 1.00 87.81 609 ALA A N 1
ATOM 4695 C CA . ALA A 1 609 ? 21.077 18.176 40.293 1.00 87.81 609 ALA A CA 1
ATOM 4696 C C . ALA A 1 609 ? 21.781 17.170 39.364 1.00 87.81 609 ALA A C 1
ATOM 4698 O O . ALA A 1 609 ? 21.881 17.401 38.157 1.00 87.81 609 ALA A O 1
ATOM 4699 N N . THR A 1 610 ? 22.200 16.016 39.895 1.00 88.06 610 THR A N 1
ATOM 4700 C CA . THR A 1 610 ? 22.807 14.944 39.084 1.00 88.06 610 THR A CA 1
ATOM 4701 C C . THR A 1 610 ? 21.807 14.311 38.111 1.00 88.06 610 THR A C 1
ATOM 4703 O O . THR A 1 610 ? 22.127 14.088 36.941 1.00 88.06 610 THR A O 1
ATOM 4706 N N . MET A 1 611 ? 20.567 14.093 38.555 1.00 90.06 611 MET A N 1
ATOM 4707 C CA . MET A 1 611 ? 19.485 13.564 37.720 1.00 90.06 611 MET A CA 1
ATOM 4708 C C . MET A 1 611 ? 19.069 14.565 36.634 1.00 90.06 611 MET A C 1
ATOM 4710 O O . MET A 1 611 ? 18.888 14.183 35.477 1.00 90.06 611 MET A O 1
ATOM 4714 N N . MET A 1 612 ? 18.980 15.851 36.973 1.00 90.75 612 MET A N 1
ATOM 4715 C CA . MET A 1 612 ? 18.706 16.928 36.022 1.00 90.75 612 MET A CA 1
ATOM 4716 C C . MET A 1 612 ? 19.803 17.035 34.967 1.00 90.75 612 MET A C 1
ATOM 4718 O O . MET A 1 612 ? 19.489 17.111 33.783 1.00 90.75 612 MET A O 1
ATOM 4722 N N . ALA A 1 613 ? 21.081 16.973 35.354 1.00 91.94 613 ALA A N 1
ATOM 4723 C CA . ALA A 1 613 ? 22.191 17.012 34.402 1.00 91.94 613 ALA A CA 1
ATOM 4724 C C . ALA A 1 613 ? 22.121 15.855 33.388 1.00 91.94 613 ALA A C 1
ATOM 4726 O O . ALA A 1 613 ? 22.268 16.073 32.181 1.00 91.94 613 ALA A O 1
ATOM 4727 N N . ALA A 1 614 ? 21.828 14.634 33.851 1.00 92.62 614 ALA A N 1
ATOM 4728 C CA . ALA A 1 614 ? 21.636 13.477 32.977 1.00 92.62 614 ALA A CA 1
ATOM 4729 C C . ALA A 1 614 ? 20.401 13.629 32.063 1.00 92.62 614 ALA A C 1
ATOM 4731 O O . ALA A 1 614 ? 20.483 13.345 30.866 1.00 92.62 614 ALA A O 1
ATOM 4732 N N . GLY A 1 615 ? 19.279 14.127 32.596 1.00 93.50 615 GLY A N 1
ATOM 4733 C CA . GLY A 1 615 ? 18.051 14.375 31.831 1.00 93.50 615 GLY A CA 1
ATOM 4734 C C . GLY A 1 615 ? 18.219 15.449 30.753 1.00 93.50 615 GLY A C 1
ATOM 4735 O O . GLY A 1 615 ? 17.874 15.222 29.595 1.00 93.50 615 GLY A O 1
ATOM 4736 N N . VAL A 1 616 ? 18.826 16.589 31.094 1.00 94.50 616 VAL A N 1
ATOM 4737 C CA . VAL A 1 616 ? 19.141 17.673 30.146 1.00 94.50 616 VAL A CA 1
ATOM 4738 C C . VAL A 1 616 ? 20.072 17.179 29.042 1.00 94.50 616 VAL A C 1
ATOM 4740 O O . VAL A 1 616 ? 19.855 17.491 27.872 1.00 94.50 616 VAL A O 1
ATOM 4743 N N . SER A 1 617 ? 21.072 16.363 29.386 1.00 94.00 617 SER A N 1
ATOM 4744 C CA . SER A 1 617 ? 21.984 15.777 28.397 1.00 94.00 617 SER A CA 1
ATOM 4745 C C . SER A 1 617 ? 21.241 14.880 27.400 1.00 94.00 617 SER A C 1
ATOM 4747 O O . SER A 1 617 ? 21.461 14.992 26.193 1.00 94.00 617 SER A O 1
ATOM 4749 N N . LEU A 1 618 ? 20.314 14.038 27.879 1.00 94.19 618 LEU A N 1
ATOM 4750 C CA . LEU A 1 618 ? 19.455 13.213 27.023 1.00 94.19 618 LEU A CA 1
ATOM 4751 C C . LEU A 1 618 ? 18.567 14.080 26.113 1.00 94.19 618 LEU A C 1
ATOM 4753 O O . LEU A 1 618 ? 18.459 13.811 24.915 1.00 94.19 618 LEU A O 1
ATOM 4757 N N . LEU A 1 619 ? 17.981 15.150 26.656 1.00 93.50 619 LEU A N 1
ATOM 4758 C CA . LEU A 1 619 ? 17.102 16.059 25.918 1.00 93.50 619 LEU A CA 1
ATOM 4759 C C . LEU A 1 619 ? 17.852 16.811 24.810 1.00 93.50 619 LEU A C 1
ATOM 4761 O O . LEU A 1 619 ? 17.392 16.849 23.672 1.00 93.50 619 LEU A O 1
ATOM 4765 N N . ILE A 1 620 ? 19.027 17.369 25.098 1.00 94.50 620 ILE A N 1
ATOM 4766 C CA . ILE A 1 620 ? 19.805 18.127 24.107 1.00 94.50 620 ILE A CA 1
ATOM 4767 C C . ILE A 1 620 ? 20.341 17.200 23.011 1.00 94.50 620 ILE A C 1
ATOM 4769 O O . ILE A 1 620 ? 20.150 17.465 21.823 1.00 94.50 620 ILE A O 1
ATOM 4773 N N . VAL A 1 621 ? 21.002 16.105 23.393 1.00 93.50 621 VAL A N 1
ATOM 4774 C CA . VAL A 1 621 ? 21.719 15.253 22.432 1.00 93.50 621 VAL A CA 1
ATOM 4775 C C . VAL A 1 621 ? 20.753 14.416 21.600 1.00 93.50 621 VAL A C 1
ATOM 4777 O O . VAL A 1 621 ? 20.873 14.378 20.376 1.00 93.50 621 VAL A O 1
ATOM 4780 N N . PHE A 1 622 ? 19.794 13.750 22.244 1.00 93.50 622 PHE A N 1
ATOM 4781 C CA . PHE A 1 622 ? 18.954 12.759 21.574 1.00 93.50 622 PHE A CA 1
ATOM 4782 C C . PHE A 1 622 ? 17.593 13.303 21.164 1.00 93.50 622 PHE A C 1
ATOM 4784 O O . PHE A 1 622 ? 17.119 12.937 20.097 1.00 93.50 622 PHE A O 1
ATOM 4791 N N . VAL A 1 623 ? 16.966 14.188 21.944 1.00 93.12 623 VAL A N 1
ATOM 4792 C CA . VAL A 1 623 ? 15.644 14.723 21.573 1.00 93.12 623 VAL A CA 1
ATOM 4793 C C . VAL A 1 623 ? 15.793 15.875 20.577 1.00 93.12 623 VAL A C 1
ATOM 4795 O O . VAL A 1 623 ? 15.329 15.780 19.439 1.00 93.12 623 VAL A O 1
ATOM 4798 N N . VAL A 1 624 ? 16.497 16.941 20.960 1.00 94.50 624 VAL A N 1
ATOM 4799 C CA . VAL A 1 624 ? 16.692 18.128 20.110 1.00 94.50 624 VAL A CA 1
ATOM 4800 C C . VAL A 1 624 ? 17.581 17.804 18.909 1.00 94.50 624 VAL A C 1
ATOM 4802 O O . VAL A 1 624 ? 17.234 18.154 17.780 1.00 94.50 624 VAL A O 1
ATOM 4805 N N . GLY A 1 625 ? 18.687 17.083 19.121 1.00 95.31 625 GLY A N 1
ATOM 4806 C CA . GLY A 1 625 ? 19.580 16.662 18.039 1.00 95.31 625 GLY A CA 1
ATOM 4807 C C . GLY A 1 625 ? 18.881 15.810 16.976 1.00 95.31 625 GLY A C 1
ATOM 4808 O O . GLY A 1 625 ? 19.006 16.085 15.781 1.00 95.31 625 GLY A O 1
ATOM 4809 N N . PHE A 1 626 ? 18.084 14.817 17.383 1.00 94.56 626 PHE A N 1
ATOM 4810 C CA . PHE A 1 626 ? 17.335 13.989 16.434 1.00 94.56 626 PHE A CA 1
ATOM 4811 C C . PHE A 1 626 ? 16.251 14.783 15.703 1.00 94.56 626 PHE A C 1
ATOM 4813 O O . PHE A 1 626 ? 16.125 14.652 14.485 1.00 94.56 626 PHE A O 1
ATOM 4820 N N . LEU A 1 627 ? 15.516 15.654 16.403 1.00 93.94 627 LEU A N 1
ATOM 4821 C CA . LEU A 1 627 ? 14.503 16.507 15.781 1.00 93.94 627 LEU A CA 1
ATOM 4822 C C . LEU A 1 627 ? 15.115 17.437 14.722 1.00 93.94 627 LEU A C 1
ATOM 4824 O O . LEU A 1 627 ? 14.536 17.601 13.646 1.00 93.94 627 LEU A O 1
ATOM 4828 N N . ALA A 1 628 ? 16.302 17.995 14.980 1.00 95.12 628 ALA A N 1
ATOM 4829 C CA . ALA A 1 628 ? 17.032 18.809 14.010 1.00 95.12 628 ALA A CA 1
ATOM 4830 C C . ALA A 1 628 ? 17.426 17.997 12.762 1.00 95.12 628 ALA A C 1
ATOM 4832 O O . ALA A 1 628 ? 17.190 18.443 11.637 1.00 95.12 628 ALA A O 1
ATOM 4833 N N . ILE A 1 629 ? 17.953 16.780 12.948 1.00 94.00 629 ILE A N 1
ATOM 4834 C CA . ILE A 1 629 ? 18.320 15.871 11.847 1.00 94.00 629 ILE A CA 1
ATOM 4835 C C . ILE A 1 629 ? 17.092 15.508 11.003 1.00 94.00 629 ILE A C 1
ATOM 4837 O O . ILE A 1 629 ? 17.145 15.578 9.775 1.00 94.00 629 ILE A O 1
ATOM 4841 N N . VAL A 1 630 ? 15.983 15.143 11.647 1.00 92.69 630 VAL A N 1
ATOM 4842 C CA . VAL A 1 630 ? 14.728 14.780 10.975 1.00 92.69 630 VAL A CA 1
ATOM 4843 C C . VAL A 1 630 ? 14.139 15.970 10.220 1.00 92.69 630 VAL A C 1
ATOM 4845 O O . VAL A 1 630 ? 13.708 15.815 9.077 1.00 92.69 630 VAL A O 1
ATOM 4848 N N . THR A 1 631 ? 14.155 17.162 10.817 1.00 92.88 631 THR A N 1
ATOM 4849 C CA . THR A 1 631 ? 13.653 18.387 10.178 1.00 92.88 631 THR A CA 1
ATOM 4850 C C . THR A 1 631 ? 14.471 18.718 8.932 1.00 92.88 631 THR A C 1
ATOM 4852 O O . THR A 1 631 ? 13.904 18.923 7.860 1.00 92.88 631 THR A O 1
ATOM 4855 N N . TYR A 1 632 ? 15.803 18.676 9.036 1.00 93.75 632 TYR A N 1
ATOM 4856 C CA . TYR A 1 632 ? 16.696 18.859 7.892 1.00 93.75 632 TYR A CA 1
ATOM 4857 C C . TYR A 1 632 ? 16.429 17.829 6.787 1.00 93.75 632 TYR A C 1
ATOM 4859 O O . 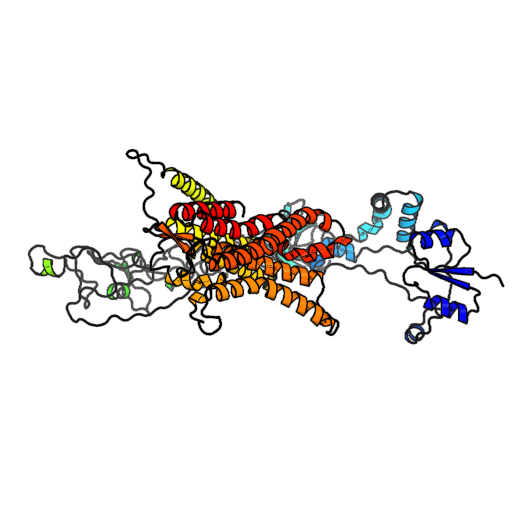TYR A 1 632 ? 16.247 18.199 5.626 1.00 93.75 632 TYR A O 1
ATOM 4867 N N . ALA A 1 633 ? 16.349 16.545 7.145 1.00 91.00 633 ALA A N 1
ATOM 4868 C CA . ALA A 1 633 ? 16.095 15.475 6.188 1.00 91.00 633 ALA A CA 1
ATOM 4869 C C . ALA A 1 633 ? 14.742 15.638 5.486 1.00 91.00 633 ALA A C 1
ATOM 4871 O O . ALA A 1 633 ? 14.657 15.424 4.284 1.00 91.00 633 ALA A O 1
ATOM 4872 N N . THR A 1 634 ? 13.707 16.071 6.207 1.00 90.25 634 THR A N 1
ATOM 4873 C CA . THR A 1 634 ? 12.361 16.302 5.660 1.00 90.25 634 THR A CA 1
ATOM 4874 C C . THR A 1 634 ? 12.349 17.430 4.626 1.00 90.25 634 THR A C 1
ATOM 4876 O O . THR A 1 634 ? 11.684 17.315 3.596 1.00 90.25 634 THR A O 1
ATOM 4879 N N . VAL A 1 635 ? 13.107 18.504 4.867 1.00 90.31 635 VAL A N 1
ATOM 4880 C CA . VAL A 1 635 ? 13.252 19.625 3.921 1.00 90.31 635 VAL A CA 1
ATOM 4881 C C . VAL A 1 635 ? 14.092 19.226 2.704 1.00 90.31 635 VAL A C 1
ATOM 4883 O O . VAL A 1 635 ? 13.788 19.636 1.587 1.00 90.31 635 VAL A O 1
ATOM 4886 N N . ALA A 1 636 ? 15.126 18.404 2.895 1.00 89.25 636 ALA A N 1
ATOM 4887 C CA . ALA A 1 636 ? 16.016 17.954 1.823 1.00 89.25 636 ALA A CA 1
ATOM 4888 C C . ALA A 1 636 ? 15.485 16.742 1.028 1.00 89.25 636 ALA A C 1
ATOM 4890 O O . ALA A 1 636 ? 16.013 16.413 -0.031 1.00 89.25 636 ALA A O 1
ATOM 4891 N N . LEU A 1 637 ? 14.437 16.071 1.511 1.00 86.88 637 LEU A N 1
ATOM 4892 C CA . LEU A 1 637 ? 13.924 14.836 0.918 1.00 86.88 637 LEU A CA 1
ATOM 4893 C C . LEU A 1 637 ? 13.483 14.976 -0.552 1.00 86.88 637 LEU A C 1
ATOM 4895 O O . LEU A 1 637 ? 13.849 14.108 -1.348 1.00 86.88 637 LEU A O 1
ATOM 4899 N N . PRO A 1 638 ? 12.766 16.049 -0.954 1.00 84.38 638 PRO A N 1
ATOM 4900 C CA . PRO A 1 638 ? 12.355 16.235 -2.344 1.00 84.38 638 PRO A CA 1
ATOM 4901 C C . PRO A 1 638 ? 13.545 16.321 -3.304 1.00 84.38 638 PRO A C 1
ATOM 4903 O O . PRO A 1 638 ? 13.532 15.672 -4.348 1.00 84.38 638 PRO A O 1
ATOM 4906 N N . SER A 1 639 ? 14.609 17.041 -2.930 1.00 86.06 639 SER A N 1
ATOM 4907 C CA . SER A 1 639 ? 15.799 17.175 -3.779 1.00 86.06 639 SER A CA 1
ATOM 4908 C C . SER A 1 639 ? 16.628 15.892 -3.843 1.00 86.06 639 SER A C 1
ATOM 4910 O O . SER A 1 639 ? 17.226 15.598 -4.872 1.00 86.06 639 SER A O 1
ATOM 4912 N N . TRP A 1 640 ? 16.642 15.084 -2.780 1.00 86.62 640 TRP A N 1
ATOM 4913 C CA . TRP A 1 640 ? 17.293 13.769 -2.811 1.00 86.62 640 TRP A CA 1
ATOM 4914 C C . TRP A 1 640 ? 16.511 12.727 -3.610 1.00 86.62 640 TRP A C 1
ATOM 4916 O O . TRP A 1 640 ? 17.099 11.749 -4.065 1.00 86.62 640 TRP A O 1
ATOM 4926 N N . SER A 1 641 ? 15.198 12.911 -3.758 1.00 80.75 641 SER A N 1
ATOM 4927 C CA . SER A 1 641 ? 14.338 11.982 -4.496 1.00 80.75 641 SER A CA 1
ATOM 4928 C C . SER A 1 641 ? 14.423 12.141 -6.016 1.00 80.75 641 SER A C 1
ATOM 4930 O O . SER A 1 641 ? 14.189 11.172 -6.733 1.00 80.75 641 SER A O 1
ATOM 4932 N N . SER A 1 642 ? 14.789 13.328 -6.513 1.00 78.06 642 SER A N 1
ATOM 4933 C CA . SER A 1 642 ? 14.872 13.609 -7.951 1.00 78.06 642 SER A CA 1
ATOM 4934 C C . SER A 1 642 ? 16.174 13.135 -8.603 1.00 78.06 642 SER A C 1
ATOM 4936 O O . SER A 1 642 ? 16.220 12.976 -9.820 1.00 78.06 642 SER A O 1
ATOM 4938 N N . ASP A 1 643 ? 17.226 12.888 -7.821 1.00 78.31 643 ASP A N 1
ATOM 4939 C CA . ASP A 1 643 ? 18.550 12.525 -8.326 1.00 78.31 643 ASP A CA 1
ATOM 4940 C C . ASP A 1 643 ? 18.988 11.138 -7.816 1.00 78.31 643 ASP A C 1
ATOM 4942 O O . ASP A 1 643 ? 19.081 10.868 -6.611 1.00 78.31 643 ASP A O 1
ATOM 4946 N N . ARG A 1 644 ? 19.309 10.243 -8.765 1.00 72.06 644 ARG A N 1
ATOM 4947 C CA . ARG A 1 644 ? 19.762 8.865 -8.507 1.00 72.06 644 ARG A CA 1
ATOM 4948 C C . ARG A 1 644 ? 20.991 8.804 -7.601 1.00 72.06 644 ARG A C 1
ATOM 4950 O O . ARG A 1 644 ? 21.156 7.810 -6.888 1.00 72.06 644 ARG A O 1
ATOM 4957 N N . MET A 1 645 ? 21.834 9.838 -7.579 1.00 73.56 645 MET A N 1
ATOM 4958 C CA . MET A 1 645 ? 23.022 9.886 -6.722 1.00 73.56 645 MET A CA 1
ATOM 4959 C C . MET A 1 645 ? 22.659 9.843 -5.228 1.00 73.56 645 MET A C 1
ATOM 4961 O O . MET A 1 645 ? 23.372 9.234 -4.421 1.00 73.56 645 MET A O 1
ATOM 4965 N N . PHE A 1 646 ? 21.517 10.420 -4.845 1.00 79.75 646 PHE A N 1
ATOM 4966 C CA . PHE A 1 646 ? 21.095 10.556 -3.448 1.00 79.75 646 PHE A CA 1
ATOM 4967 C C . PHE A 1 646 ? 20.126 9.465 -2.973 1.00 79.75 646 PHE A C 1
ATOM 4969 O O . PHE A 1 646 ? 19.714 9.483 -1.812 1.00 79.75 646 PHE A O 1
ATOM 4976 N N . HIS A 1 647 ? 19.856 8.436 -3.786 1.00 78.75 647 HIS A N 1
ATOM 4977 C CA . HIS A 1 647 ? 19.005 7.297 -3.405 1.00 78.75 647 HIS A CA 1
ATOM 4978 C C . HIS A 1 647 ? 19.422 6.627 -2.086 1.00 78.75 647 HIS A C 1
ATOM 4980 O O . HIS A 1 647 ? 18.576 6.209 -1.296 1.00 78.75 647 HIS A O 1
ATOM 4986 N N . HIS A 1 648 ? 20.725 6.543 -1.805 1.00 82.38 648 HIS A N 1
ATOM 4987 C CA . HIS A 1 648 ? 21.225 5.986 -0.546 1.00 82.38 648 HIS A CA 1
ATOM 4988 C C . HIS A 1 648 ? 20.824 6.833 0.676 1.00 82.38 648 HIS A C 1
ATOM 4990 O O . HIS A 1 648 ? 20.618 6.279 1.754 1.00 82.38 648 HIS A O 1
ATOM 4996 N N . ARG A 1 649 ? 20.680 8.158 0.526 1.00 85.38 649 ARG A N 1
ATOM 4997 C CA . ARG A 1 649 ? 20.206 9.055 1.593 1.00 85.38 649 ARG A CA 1
ATOM 4998 C C . ARG A 1 649 ? 18.712 8.892 1.816 1.00 85.38 649 ARG A C 1
ATOM 5000 O O . ARG A 1 649 ? 18.299 8.750 2.960 1.00 85.38 649 ARG A O 1
ATOM 5007 N N . VAL A 1 650 ? 17.930 8.802 0.739 1.00 84.81 650 VAL A N 1
ATOM 5008 C CA . VAL A 1 650 ? 16.486 8.519 0.815 1.00 84.81 650 VAL A CA 1
ATOM 5009 C C . VAL A 1 650 ? 16.233 7.197 1.552 1.00 84.81 650 VAL A C 1
ATOM 5011 O O . VAL A 1 650 ? 15.402 7.139 2.453 1.00 84.81 650 VAL A O 1
ATOM 5014 N N . GLN A 1 651 ? 17.020 6.155 1.259 1.00 85.50 651 GLN A N 1
ATOM 5015 C CA . GLN A 1 651 ? 16.928 4.865 1.957 1.00 85.50 651 GLN A CA 1
ATOM 5016 C C . GLN A 1 651 ? 17.254 4.950 3.456 1.00 85.50 651 GLN A C 1
ATOM 5018 O O . GLN A 1 651 ? 16.648 4.219 4.237 1.00 85.50 651 GLN A O 1
ATOM 5023 N N . SER A 1 652 ? 18.183 5.820 3.865 1.00 89.50 652 SER A N 1
ATOM 5024 C CA . SER A 1 652 ? 18.542 6.021 5.279 1.00 89.50 652 SER A CA 1
ATOM 5025 C C . SER A 1 652 ? 17.434 6.680 6.102 1.00 89.50 652 SER A C 1
ATOM 5027 O O . SER A 1 652 ? 17.365 6.454 7.306 1.00 89.50 652 SER A O 1
ATOM 5029 N N . PHE A 1 653 ? 16.570 7.474 5.466 1.00 89.44 653 PHE A N 1
ATOM 5030 C CA . PHE A 1 653 ? 15.463 8.192 6.111 1.00 89.44 653 PHE A CA 1
ATOM 5031 C C . PHE A 1 653 ? 14.093 7.560 5.848 1.00 89.44 653 PHE A C 1
ATOM 5033 O O . PHE A 1 653 ? 13.063 8.169 6.135 1.00 89.44 653 PHE A O 1
ATOM 5040 N N . ASN A 1 654 ? 14.062 6.321 5.353 1.00 85.56 654 ASN A N 1
ATOM 5041 C CA . ASN A 1 654 ? 12.816 5.629 5.041 1.00 85.56 654 ASN A CA 1
ATOM 5042 C C . ASN A 1 654 ? 11.908 5.476 6.279 1.00 85.56 654 ASN A C 1
ATOM 5044 O O . ASN A 1 654 ? 10.695 5.444 6.149 1.00 85.56 654 ASN A O 1
ATOM 5048 N N . PHE A 1 655 ? 12.452 5.469 7.497 1.00 85.00 655 PHE A N 1
ATOM 5049 C CA . PHE A 1 655 ? 11.673 5.430 8.736 1.00 85.00 655 PHE A CA 1
ATOM 5050 C C . PHE A 1 655 ? 10.711 6.620 8.895 1.00 85.00 655 PHE A C 1
ATOM 5052 O O . PHE A 1 655 ? 9.661 6.473 9.522 1.00 85.00 655 PHE A O 1
ATOM 5059 N N . LEU A 1 656 ? 11.035 7.772 8.295 1.00 80.94 656 LEU A N 1
ATOM 5060 C CA . LEU A 1 656 ? 10.174 8.954 8.282 1.00 80.94 656 LEU A CA 1
ATOM 5061 C C . LEU A 1 656 ? 9.105 8.889 7.204 1.00 80.94 656 LEU A C 1
ATOM 5063 O O . LEU A 1 656 ? 8.024 9.407 7.426 1.00 80.94 656 LEU A O 1
ATOM 5067 N N . THR A 1 657 ? 9.395 8.303 6.045 1.00 75.19 657 THR A N 1
ATOM 5068 C CA . THR A 1 657 ? 8.545 8.421 4.848 1.00 75.19 657 THR A CA 1
ATOM 5069 C C . THR A 1 657 ? 7.743 7.162 4.559 1.00 75.19 657 THR A C 1
ATOM 5071 O O . THR A 1 657 ? 6.685 7.245 3.951 1.00 75.19 657 THR A O 1
ATOM 5074 N N . PHE A 1 658 ? 8.186 6.001 5.044 1.00 71.44 658 PHE A N 1
ATOM 5075 C CA . PHE A 1 658 ? 7.583 4.698 4.759 1.00 71.44 658 PHE A CA 1
ATOM 5076 C C . PHE A 1 658 ? 6.123 4.579 5.217 1.00 71.44 658 PHE A C 1
ATOM 5078 O O . PHE A 1 658 ? 5.359 3.809 4.644 1.00 71.44 658 PHE A O 1
ATOM 5085 N N . ARG A 1 659 ? 5.731 5.322 6.260 1.00 66.56 659 ARG A N 1
ATOM 5086 C CA . ARG A 1 659 ? 4.368 5.306 6.819 1.00 66.56 659 ARG A CA 1
ATOM 5087 C C . ARG A 1 659 ? 3.439 6.350 6.199 1.00 66.56 659 ARG A C 1
ATOM 5089 O O . ARG A 1 659 ? 2.272 6.379 6.574 1.00 66.56 659 ARG A O 1
ATOM 5096 N N . PHE A 1 660 ? 3.939 7.219 5.318 1.00 65.88 660 PHE A N 1
ATOM 5097 C CA . PHE A 1 660 ? 3.190 8.374 4.822 1.00 65.88 660 PHE A CA 1
ATOM 5098 C C . PHE A 1 660 ? 3.176 8.437 3.305 1.00 65.88 660 PHE A C 1
ATOM 5100 O O . PHE A 1 660 ? 3.990 7.830 2.612 1.00 65.88 660 PHE A O 1
ATOM 5107 N N . ARG A 1 661 ? 2.177 9.148 2.783 1.00 61.91 661 ARG A N 1
ATOM 5108 C CA . ARG A 1 661 ? 1.995 9.255 1.346 1.00 61.91 661 ARG A CA 1
ATOM 5109 C C . ARG A 1 661 ? 3.116 10.120 0.791 1.00 61.91 661 ARG A C 1
ATOM 5111 O O . ARG A 1 661 ? 3.556 11.072 1.440 1.00 61.91 661 ARG A O 1
ATOM 5118 N N . LEU A 1 662 ? 3.541 9.811 -0.430 1.00 58.16 662 LEU A N 1
ATOM 5119 C CA . LEU A 1 662 ? 4.615 10.541 -1.100 1.00 58.16 662 LEU A CA 1
ATOM 5120 C C . LEU A 1 662 ? 4.281 12.029 -1.307 1.00 58.16 662 LEU A C 1
ATOM 5122 O O . LEU A 1 662 ? 5.201 12.829 -1.399 1.00 58.16 662 LEU A O 1
ATOM 5126 N N . ASP A 1 663 ? 3.001 12.423 -1.313 1.00 65.44 663 ASP A N 1
ATOM 5127 C CA . ASP A 1 663 ? 2.549 13.820 -1.406 1.00 65.44 663 ASP A CA 1
ATOM 5128 C C . ASP A 1 663 ? 2.581 14.581 -0.063 1.00 65.44 663 ASP A C 1
ATOM 5130 O O . ASP A 1 663 ? 2.422 15.804 -0.041 1.00 65.44 663 ASP A O 1
ATOM 5134 N N . LYS A 1 664 ? 2.788 13.882 1.063 1.00 75.19 664 LYS A N 1
ATOM 5135 C CA . LYS A 1 664 ? 2.801 14.435 2.433 1.00 75.19 664 LYS A CA 1
ATOM 5136 C C . LYS A 1 664 ? 4.028 13.972 3.226 1.00 75.19 664 LYS A C 1
ATOM 5138 O O . LYS A 1 664 ? 3.924 13.588 4.389 1.00 75.19 664 LYS A O 1
ATOM 5143 N N . TRP A 1 665 ? 5.213 14.057 2.620 1.00 76.06 665 TRP A N 1
ATOM 5144 C CA . TRP A 1 665 ? 6.484 13.632 3.232 1.00 76.06 665 TRP A CA 1
ATOM 5145 C C . TRP A 1 665 ? 6.827 14.342 4.557 1.00 76.06 665 TRP A C 1
ATOM 5147 O O . TRP A 1 665 ? 7.623 13.829 5.339 1.00 76.06 665 TRP A O 1
ATOM 5157 N N . TRP A 1 666 ? 6.224 15.505 4.831 1.00 82.50 666 TRP A N 1
ATOM 5158 C CA . TRP A 1 666 ? 6.446 16.296 6.048 1.00 82.50 666 TRP A CA 1
ATOM 5159 C C . TRP A 1 666 ? 5.704 15.790 7.291 1.00 82.50 666 TRP A C 1
ATOM 5161 O O . TRP A 1 666 ? 6.006 16.228 8.403 1.00 82.50 666 TRP A O 1
ATOM 5171 N N . PHE A 1 667 ? 4.762 14.858 7.136 1.00 82.25 667 PHE A N 1
ATOM 5172 C CA . PHE A 1 667 ? 3.890 14.403 8.223 1.00 82.25 667 PHE A CA 1
ATOM 5173 C C . PHE A 1 667 ? 4.641 13.699 9.372 1.00 82.25 667 PHE A C 1
ATOM 5175 O O . PHE A 1 667 ? 4.178 13.686 10.513 1.00 82.25 667 PHE A O 1
ATOM 5182 N N . GLY A 1 668 ? 5.847 13.180 9.116 1.00 80.06 668 GLY A N 1
ATOM 5183 C CA . GLY A 1 668 ? 6.681 12.574 10.157 1.00 80.06 668 GLY A CA 1
ATOM 5184 C C . GLY A 1 668 ? 7.045 13.526 11.307 1.00 80.06 668 GLY A C 1
ATOM 5185 O O . GLY A 1 668 ? 7.242 13.062 12.429 1.00 80.06 668 GLY A O 1
ATOM 5186 N N . ILE A 1 669 ? 7.091 14.844 11.065 1.00 86.38 669 ILE A N 1
ATOM 5187 C CA . ILE A 1 669 ? 7.438 15.847 12.086 1.00 86.38 669 ILE A CA 1
ATOM 5188 C C . ILE A 1 669 ? 6.306 16.029 13.118 1.00 86.38 669 ILE A C 1
ATOM 5190 O O . ILE A 1 669 ? 6.583 15.849 14.306 1.00 86.38 669 ILE A O 1
ATOM 5194 N N . PRO A 1 670 ? 5.045 16.330 12.731 1.00 84.00 670 PRO A N 1
ATOM 5195 C CA . PRO A 1 670 ? 3.920 16.365 13.671 1.00 84.00 670 PRO A CA 1
ATOM 5196 C C . PRO A 1 670 ? 3.782 15.096 14.520 1.00 84.00 670 PRO A C 1
ATOM 5198 O O . PRO A 1 670 ? 3.555 15.195 15.726 1.00 84.00 670 PRO A O 1
ATOM 5201 N N . LEU A 1 671 ? 3.987 13.916 13.918 1.00 80.62 671 LEU A N 1
ATOM 5202 C CA . LEU A 1 671 ? 3.944 12.641 14.640 1.00 80.62 671 LEU A CA 1
ATOM 5203 C C . LEU A 1 671 ? 5.010 12.570 15.744 1.00 80.62 671 LEU A C 1
ATOM 5205 O O . LEU A 1 671 ? 4.716 12.156 16.863 1.00 80.62 671 LEU A O 1
ATOM 5209 N N . LEU A 1 672 ? 6.243 12.983 15.442 1.00 87.44 672 LEU A N 1
ATOM 5210 C CA . LEU A 1 672 ? 7.337 12.990 16.415 1.00 87.44 672 LEU A CA 1
ATOM 5211 C C . LEU A 1 672 ? 7.131 14.023 17.529 1.00 87.44 672 LEU A C 1
ATOM 5213 O O . LEU A 1 672 ? 7.495 13.755 18.670 1.00 87.44 672 LEU A O 1
ATOM 5217 N N . LEU A 1 673 ? 6.553 15.188 17.226 1.00 89.94 673 LEU A N 1
ATOM 5218 C CA . LEU A 1 673 ? 6.371 16.275 18.196 1.00 89.94 673 LEU A CA 1
ATOM 5219 C C . LEU A 1 673 ? 5.307 15.985 19.259 1.00 89.94 673 LEU A C 1
ATOM 5221 O O . LEU A 1 673 ? 5.397 16.524 20.362 1.00 89.94 673 LEU A O 1
ATOM 5225 N N . ARG A 1 674 ? 4.329 15.122 18.964 1.00 88.81 674 ARG A N 1
ATOM 5226 C CA . ARG A 1 674 ? 3.217 14.807 19.871 1.00 88.81 674 ARG A CA 1
ATOM 5227 C C . ARG A 1 674 ? 3.684 14.372 21.263 1.00 88.81 674 ARG A C 1
ATOM 5229 O O . ARG A 1 674 ? 3.305 14.994 22.251 1.00 88.81 674 ARG A O 1
ATOM 5236 N N . GLY A 1 675 ? 4.505 13.324 21.342 1.00 88.56 675 GLY A N 1
ATOM 5237 C CA . GLY A 1 675 ? 4.980 12.765 22.614 1.00 88.56 675 GLY A CA 1
ATOM 5238 C C . GLY A 1 675 ? 5.694 13.798 23.499 1.00 88.56 675 GLY A C 1
ATOM 5239 O O . GLY A 1 675 ? 5.235 14.041 24.611 1.00 88.56 675 GLY A O 1
ATOM 5240 N N . PRO A 1 676 ? 6.763 14.462 23.013 1.00 91.31 676 PRO A N 1
ATOM 5241 C CA . PRO A 1 676 ? 7.468 15.497 23.767 1.00 91.31 676 PRO A CA 1
ATOM 5242 C C . PRO A 1 676 ? 6.580 16.656 24.225 1.00 91.31 676 PRO A C 1
ATOM 5244 O O . PRO A 1 676 ? 6.748 17.127 25.347 1.00 91.31 676 PRO A O 1
ATOM 5247 N N . LEU A 1 677 ? 5.637 17.116 23.391 1.00 93.12 677 LEU A N 1
ATOM 5248 C CA . LEU A 1 677 ? 4.704 18.181 23.775 1.00 93.12 677 LEU A CA 1
ATOM 5249 C C . LEU A 1 677 ? 3.809 17.742 24.936 1.00 93.12 677 LEU A C 1
ATOM 5251 O O . LEU A 1 677 ? 3.617 18.509 25.879 1.00 93.12 677 LEU A O 1
ATOM 5255 N N . MET A 1 678 ? 3.315 16.502 24.906 1.00 91.56 678 MET A N 1
ATOM 5256 C CA . MET A 1 678 ? 2.517 15.959 26.004 1.00 91.56 678 MET A CA 1
ATOM 5257 C C . MET A 1 678 ? 3.340 15.817 27.288 1.00 91.56 678 MET A C 1
ATOM 5259 O O . MET A 1 678 ? 2.911 16.266 28.352 1.00 91.56 678 MET A O 1
ATOM 5263 N N . SER A 1 679 ? 4.554 15.266 27.201 1.00 92.06 679 SER A N 1
ATOM 5264 C CA . SER A 1 679 ? 5.460 15.148 28.352 1.00 92.06 679 SER A CA 1
ATOM 5265 C C . SER A 1 679 ? 5.815 16.517 28.943 1.00 92.06 679 SER A C 1
ATOM 5267 O O . SER A 1 679 ? 5.855 16.670 30.162 1.00 92.06 679 SER A O 1
ATOM 5269 N N . LEU A 1 680 ? 6.011 17.535 28.099 1.00 92.94 680 LEU A N 1
ATOM 5270 C CA . LEU A 1 680 ? 6.280 18.905 28.534 1.00 92.94 680 LEU A CA 1
ATOM 5271 C C . LEU A 1 680 ? 5.102 19.499 29.313 1.00 92.94 680 LEU A C 1
ATOM 5273 O O . LEU A 1 680 ? 5.319 20.137 30.342 1.00 92.94 680 LEU A O 1
ATOM 5277 N N . VAL A 1 681 ? 3.862 19.264 28.872 1.00 91.31 681 VAL A N 1
ATOM 5278 C CA . VAL A 1 681 ? 2.659 19.689 29.607 1.00 91.31 681 VAL A CA 1
ATOM 5279 C C . VAL A 1 681 ? 2.600 19.034 30.983 1.00 91.31 681 VAL A C 1
ATOM 5281 O O . VAL A 1 681 ? 2.344 19.730 31.969 1.00 91.31 681 VAL A O 1
ATOM 5284 N N . VAL A 1 682 ? 2.869 17.725 31.071 1.00 88.50 682 VAL A N 1
ATOM 5285 C CA . VAL A 1 682 ? 2.909 17.012 32.359 1.00 88.50 682 VAL A CA 1
ATOM 5286 C C . VAL A 1 682 ? 3.917 17.681 33.297 1.00 88.50 682 VAL A C 1
ATOM 5288 O O . VAL A 1 682 ? 3.586 17.962 34.447 1.00 88.50 682 VAL A O 1
ATOM 5291 N N . THR A 1 683 ? 5.100 18.038 32.798 1.00 90.12 683 THR A N 1
ATOM 5292 C CA . THR A 1 683 ? 6.148 18.671 33.604 1.00 90.12 683 THR A CA 1
ATOM 5293 C C . THR A 1 683 ? 5.839 20.112 33.997 1.00 90.12 683 THR A C 1
ATOM 5295 O O . THR A 1 683 ? 5.891 20.447 35.183 1.00 90.12 683 THR A O 1
ATOM 5298 N N . CYS A 1 684 ? 5.477 20.974 33.048 1.00 88.88 684 CYS A N 1
ATOM 5299 C CA . CYS A 1 684 ? 5.252 22.396 33.312 1.00 88.88 684 CYS A CA 1
ATOM 5300 C C . CYS A 1 684 ? 3.990 22.660 34.147 1.00 88.88 684 CYS A C 1
ATOM 5302 O O . CYS A 1 684 ? 3.973 23.600 34.938 1.00 88.88 684 CYS A O 1
ATOM 5304 N N . ALA A 1 685 ? 2.946 21.837 34.004 1.00 86.88 685 ALA A N 1
ATOM 5305 C CA . ALA A 1 685 ? 1.680 21.999 34.720 1.00 86.88 685 ALA A CA 1
ATOM 5306 C C . ALA A 1 685 ? 1.514 21.021 35.901 1.00 86.88 685 ALA A C 1
ATOM 5308 O O . ALA A 1 685 ? 0.390 20.785 36.329 1.00 86.88 685 ALA A O 1
ATOM 5309 N N . THR A 1 686 ? 2.608 20.483 36.463 1.00 84.81 686 THR A N 1
ATOM 5310 C CA . THR A 1 686 ? 2.596 19.482 37.561 1.00 84.81 686 THR A CA 1
ATOM 5311 C C . THR A 1 686 ? 1.635 19.827 38.711 1.00 84.81 686 THR A C 1
ATOM 5313 O O . THR A 1 686 ? 0.913 18.959 39.198 1.00 84.81 686 THR A O 1
ATOM 5316 N N . ASN A 1 687 ? 1.585 21.099 39.119 1.00 84.44 687 ASN A N 1
ATOM 5317 C CA . ASN A 1 687 ? 0.763 21.570 40.245 1.00 84.44 687 ASN A CA 1
ATOM 5318 C C . ASN A 1 687 ? -0.670 21.975 39.855 1.00 84.44 687 ASN A C 1
ATOM 5320 O O . ASN A 1 687 ? -1.448 22.393 40.709 1.00 84.44 687 ASN A O 1
ATOM 5324 N N . PHE A 1 688 ? -1.030 21.865 38.575 1.00 84.12 688 PHE A N 1
ATOM 5325 C CA . PHE A 1 688 ? -2.334 22.251 38.040 1.00 84.12 688 PHE A CA 1
ATOM 5326 C C . PHE A 1 688 ? -2.954 21.078 37.263 1.00 84.12 688 PHE A C 1
ATOM 5328 O O . PHE A 1 688 ? -2.939 21.088 36.028 1.00 84.12 688 PHE A O 1
ATOM 5335 N N . PRO A 1 689 ? -3.545 20.081 37.954 1.00 80.31 689 PRO A N 1
ATOM 5336 C CA . PRO A 1 689 ? -4.079 18.874 37.313 1.00 80.31 689 PRO A CA 1
ATOM 5337 C C . PRO A 1 689 ? -5.094 19.180 36.200 1.00 80.31 689 PRO A C 1
ATOM 5339 O O . PRO A 1 689 ? -5.031 18.605 35.117 1.00 80.31 689 PRO A O 1
ATOM 5342 N N . ALA A 1 690 ? -5.974 20.168 36.407 1.00 75.62 690 ALA A N 1
ATOM 5343 C CA . ALA A 1 690 ? -6.937 20.599 35.390 1.00 75.62 690 ALA A CA 1
ATOM 5344 C C . ALA A 1 690 ? -6.263 21.169 34.124 1.00 75.62 690 ALA A C 1
ATOM 5346 O O . ALA A 1 690 ? -6.733 20.941 33.011 1.00 75.62 690 ALA A O 1
ATOM 5347 N N . ALA A 1 691 ? -5.140 21.880 34.271 1.00 79.94 691 ALA A N 1
ATOM 5348 C CA . ALA A 1 691 ? -4.403 22.427 33.136 1.00 79.94 691 ALA A CA 1
ATOM 5349 C C . ALA A 1 691 ? -3.670 21.329 32.352 1.00 79.94 691 ALA A C 1
ATOM 5351 O O . ALA A 1 691 ? -3.701 21.358 31.121 1.00 79.94 691 ALA A O 1
ATOM 5352 N N . GLN A 1 692 ? -3.074 20.339 33.036 1.00 83.69 692 GLN A N 1
ATOM 5353 C CA . GLN A 1 692 ? -2.473 19.168 32.377 1.00 83.69 692 GLN A CA 1
ATOM 5354 C C . GLN A 1 692 ? -3.489 18.466 31.483 1.00 83.69 692 GLN A C 1
ATOM 5356 O O . GLN A 1 692 ? -3.224 18.164 30.319 1.00 83.69 692 GLN A O 1
ATOM 5361 N N . VAL A 1 693 ? -4.672 18.256 32.042 1.00 81.00 693 VAL A N 1
ATOM 5362 C CA . VAL A 1 693 ? -5.788 17.590 31.400 1.00 81.00 693 VAL A CA 1
ATOM 5363 C C . VAL A 1 693 ? -6.267 18.353 30.154 1.00 81.00 693 VAL A C 1
ATOM 5365 O O . VAL A 1 693 ? -6.369 17.772 29.068 1.00 81.00 693 VAL A O 1
ATOM 5368 N N . CYS A 1 694 ? -6.520 19.658 30.277 1.00 80.31 694 CYS A N 1
ATOM 5369 C CA . CYS A 1 694 ? -6.997 20.483 29.165 1.00 80.31 694 CYS A CA 1
ATOM 5370 C C . CYS A 1 694 ? -5.964 20.601 28.036 1.00 80.31 694 CYS A C 1
ATOM 5372 O O . CYS A 1 694 ? -6.311 20.439 26.866 1.00 80.31 694 CYS A O 1
ATOM 5374 N N . LEU A 1 695 ? -4.698 20.860 28.374 1.00 85.62 695 LEU A N 1
ATOM 5375 C CA . LEU A 1 695 ? -3.633 21.063 27.388 1.00 85.62 695 LEU A CA 1
ATOM 5376 C C . LEU A 1 695 ? -3.283 19.769 26.645 1.00 85.62 695 LEU A C 1
ATOM 5378 O O . LEU A 1 695 ? -3.127 19.796 25.427 1.00 85.62 695 LEU A O 1
ATOM 5382 N N . ASN A 1 696 ? -3.228 18.627 27.335 1.00 86.50 696 ASN A N 1
ATOM 5383 C CA . ASN A 1 696 ? -2.990 17.344 26.670 1.00 86.50 696 ASN A CA 1
ATOM 5384 C C . ASN A 1 696 ? -4.160 16.926 25.774 1.00 86.50 696 ASN A C 1
ATOM 5386 O O . ASN A 1 696 ? -3.931 16.432 24.672 1.00 86.50 696 ASN A O 1
ATOM 5390 N N . SER A 1 697 ? -5.403 17.188 26.191 1.00 81.44 697 SER A N 1
ATOM 5391 C CA . SER A 1 697 ? -6.579 16.951 25.339 1.00 81.44 697 SER A CA 1
ATOM 5392 C C . SER A 1 697 ? -6.543 17.815 24.070 1.00 81.44 697 SER A C 1
ATOM 5394 O O . SER A 1 697 ? -6.866 17.337 22.982 1.00 81.44 697 SER A O 1
ATOM 5396 N N . LEU A 1 698 ? -6.091 19.070 24.185 1.00 84.31 698 LEU A N 1
ATOM 5397 C CA . LEU A 1 698 ? -5.909 19.970 23.045 1.00 84.31 698 LEU A CA 1
ATOM 5398 C C . LEU A 1 698 ? -4.826 19.463 22.082 1.00 84.31 698 LEU A C 1
ATOM 5400 O O . LEU A 1 698 ? -5.059 19.438 20.875 1.00 84.31 698 LEU A O 1
ATOM 5404 N N . ILE A 1 699 ? -3.673 19.022 22.598 1.00 86.88 699 ILE A N 1
ATOM 5405 C CA . ILE A 1 699 ? -2.583 18.460 21.780 1.00 86.88 699 ILE A CA 1
ATOM 5406 C C . ILE A 1 699 ? -3.068 17.235 20.994 1.00 86.88 699 ILE A C 1
ATOM 5408 O O . ILE A 1 699 ? -2.833 17.158 19.788 1.00 86.88 699 ILE A O 1
ATOM 5412 N N . LEU A 1 700 ? -3.779 16.309 21.648 1.00 83.25 700 LEU A N 1
ATOM 5413 C CA . LEU A 1 700 ? -4.343 15.123 20.993 1.00 83.25 700 LEU A CA 1
ATOM 5414 C C . LEU A 1 700 ? -5.366 15.495 19.919 1.00 83.25 700 LEU A C 1
ATOM 5416 O O . LEU A 1 700 ? -5.320 14.963 18.816 1.00 83.25 700 LEU A O 1
ATOM 5420 N N . THR A 1 701 ? -6.244 16.457 20.201 1.00 79.25 701 THR A N 1
ATOM 5421 C CA . THR A 1 701 ? -7.255 16.905 19.232 1.00 79.25 701 THR A CA 1
ATOM 5422 C C . THR A 1 701 ? -6.607 17.538 18.000 1.00 79.25 701 THR A C 1
ATOM 5424 O O . THR A 1 701 ? -6.972 17.201 16.877 1.00 79.25 701 THR A O 1
ATOM 5427 N N . ILE A 1 702 ? -5.612 18.415 18.183 1.00 82.50 702 ILE A N 1
ATOM 5428 C CA . ILE A 1 702 ? -4.860 19.019 17.070 1.00 82.50 702 ILE A CA 1
ATOM 5429 C C . ILE A 1 702 ? -4.183 17.931 16.234 1.00 82.50 702 ILE A C 1
ATOM 5431 O O . ILE A 1 702 ? -4.232 17.978 15.008 1.00 82.50 702 ILE A O 1
ATOM 5435 N N . TYR A 1 703 ? -3.574 16.944 16.890 1.00 81.38 703 TYR A N 1
ATOM 5436 C CA . TYR A 1 703 ? -2.935 15.823 16.214 1.00 81.38 703 TYR A CA 1
ATOM 5437 C C . TYR A 1 703 ? -3.935 14.999 15.383 1.00 81.38 703 TYR A C 1
ATOM 5439 O O . TYR A 1 703 ? -3.678 14.771 14.203 1.00 81.38 703 TYR A O 1
ATOM 5447 N N . ILE A 1 704 ? -5.094 14.640 15.950 1.00 75.19 704 ILE A N 1
ATOM 5448 C CA . ILE A 1 704 ? -6.164 13.906 15.249 1.00 75.19 704 ILE A CA 1
ATOM 5449 C C . ILE A 1 704 ? -6.691 14.690 14.041 1.00 75.19 704 ILE A C 1
ATOM 5451 O O . ILE A 1 704 ? -7.022 14.088 13.032 1.00 75.19 704 ILE A O 1
ATOM 5455 N N . VAL A 1 705 ? -6.776 16.022 14.127 1.00 75.31 705 VAL A N 1
ATOM 5456 C CA . VAL A 1 705 ? -7.226 16.875 13.010 1.00 75.31 705 VAL A CA 1
ATOM 5457 C C . VAL A 1 705 ? -6.178 16.972 11.896 1.00 75.31 705 VAL A C 1
ATOM 5459 O O . VAL A 1 705 ? -6.534 17.123 10.728 1.00 75.31 705 VAL A O 1
ATOM 5462 N N . ILE A 1 706 ? -4.889 16.934 12.244 1.00 74.88 706 ILE A N 1
ATOM 5463 C CA . ILE A 1 706 ? -3.793 16.945 11.266 1.00 74.88 706 ILE A CA 1
ATOM 5464 C C . ILE A 1 706 ? -3.721 15.609 10.509 1.00 74.88 706 ILE A C 1
ATOM 5466 O O . ILE A 1 706 ? -3.375 15.616 9.323 1.00 74.88 706 ILE A O 1
ATOM 5470 N N . GLN A 1 707 ? -4.007 14.500 11.198 1.00 69.62 707 GLN A N 1
ATOM 5471 C CA . GLN A 1 707 ? -4.026 13.128 10.680 1.00 69.62 707 GLN A CA 1
ATOM 5472 C C . GLN A 1 707 ? -5.190 12.871 9.718 1.00 69.62 707 GLN A C 1
ATOM 5474 O O . GLN A 1 707 ? -4.929 12.217 8.677 1.00 69.62 707 GLN A O 1
#